Protein AF-A0A7V4GDE3-F1 (afdb_monomer_lite)

Structure (mmCIF, N/CA/C/O backbone):
data_AF-A0A7V4GDE3-F1
#
_entry.id   AF-A0A7V4GDE3-F1
#
loop_
_atom_site.group_PDB
_atom_site.id
_atom_site.type_symbol
_atom_site.label_atom_id
_atom_site.label_alt_id
_atom_site.label_comp_id
_atom_site.label_asym_id
_atom_site.label_entity_id
_atom_site.label_seq_id
_atom_site.pdbx_PDB_ins_code
_atom_site.Cartn_x
_atom_site.Cartn_y
_atom_site.Cartn_z
_atom_site.occupancy
_atom_site.B_iso_or_equiv
_atom_site.auth_seq_id
_atom_site.auth_comp_id
_atom_site.auth_asym_id
_atom_site.auth_atom_id
_atom_site.pdbx_PDB_model_num
ATOM 1 N N . MET A 1 1 ? 20.826 30.887 -97.993 1.00 36.06 1 MET A N 1
ATOM 2 C CA . MET A 1 1 ? 21.895 31.555 -97.208 1.00 36.06 1 MET A CA 1
ATOM 3 C C . MET A 1 1 ? 21.894 30.999 -95.787 1.00 36.06 1 MET A C 1
ATOM 5 O O . MET A 1 1 ? 20.917 30.363 -95.418 1.00 36.06 1 MET A O 1
ATOM 9 N N . SER A 1 2 ? 22.981 31.174 -95.030 1.00 41.69 2 SER A N 1
ATOM 10 C CA . SER A 1 2 ? 23.163 30.579 -93.694 1.00 41.69 2 SER A CA 1
ATOM 11 C C . SER A 1 2 ? 22.861 31.570 -92.568 1.00 41.69 2 SER A C 1
ATOM 13 O O . SER A 1 2 ? 23.304 32.713 -92.642 1.00 41.69 2 SER A O 1
ATOM 15 N N . ALA A 1 3 ? 22.190 31.108 -91.509 1.00 34.19 3 ALA A N 1
ATOM 16 C CA . ALA A 1 3 ? 22.241 31.687 -90.165 1.00 34.19 3 ALA A CA 1
ATOM 17 C C . ALA A 1 3 ? 21.838 30.627 -89.116 1.00 34.19 3 ALA A C 1
ATOM 19 O O . ALA A 1 3 ? 21.030 29.744 -89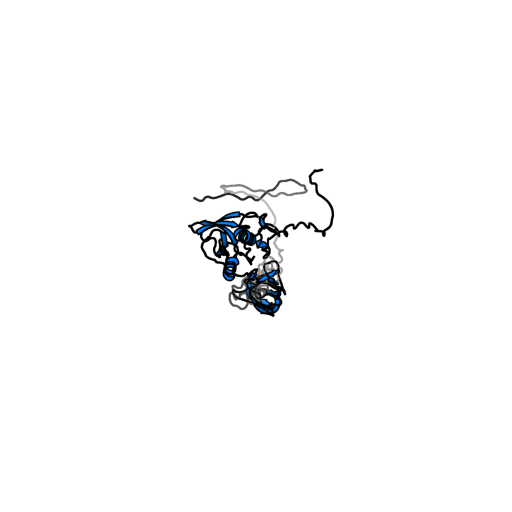.394 1.00 34.19 3 ALA A O 1
ATOM 20 N N . ARG A 1 4 ? 22.395 30.715 -87.901 1.00 41.41 4 ARG A N 1
ATOM 21 C CA . ARG A 1 4 ? 22.044 29.893 -86.723 1.00 41.41 4 ARG A CA 1
ATOM 22 C C . ARG A 1 4 ? 21.693 30.826 -85.558 1.00 41.41 4 ARG A C 1
ATOM 24 O O . ARG A 1 4 ? 22.470 31.753 -85.344 1.00 41.41 4 ARG A O 1
ATOM 31 N N . ARG A 1 5 ? 20.696 30.487 -84.721 1.00 39.03 5 ARG A N 1
ATOM 32 C CA . ARG A 1 5 ? 20.848 30.221 -83.261 1.00 39.03 5 ARG A CA 1
ATOM 33 C C . ARG A 1 5 ? 19.512 30.157 -82.492 1.00 39.03 5 ARG A C 1
ATOM 35 O O . ARG A 1 5 ? 18.511 30.728 -82.892 1.00 39.03 5 ARG A O 1
ATOM 42 N N . PHE A 1 6 ? 19.585 29.418 -81.387 1.00 38.50 6 PHE A N 1
ATOM 43 C CA . PHE A 1 6 ? 18.594 29.088 -80.358 1.00 38.50 6 PHE A CA 1
ATOM 44 C C . PHE A 1 6 ? 17.743 30.234 -79.779 1.00 38.50 6 PHE A C 1
ATOM 46 O O . PHE A 1 6 ? 18.284 31.284 -79.446 1.00 38.50 6 PHE A O 1
ATOM 53 N N . ALA A 1 7 ? 16.492 29.901 -79.434 1.00 33.16 7 ALA A N 1
ATOM 54 C CA . ALA A 1 7 ? 15.935 30.039 -78.076 1.00 33.16 7 ALA A CA 1
ATOM 55 C C . ALA A 1 7 ? 14.787 29.015 -77.868 1.00 33.16 7 ALA A C 1
ATOM 57 O O . ALA A 1 7 ? 14.261 28.482 -78.842 1.00 33.16 7 ALA A O 1
ATOM 58 N N . ILE A 1 8 ? 14.427 28.714 -76.613 1.00 38.75 8 ILE A N 1
ATOM 59 C CA . ILE A 1 8 ? 13.366 27.764 -76.194 1.00 38.75 8 ILE A CA 1
ATOM 60 C C . ILE A 1 8 ? 12.252 28.615 -75.543 1.00 38.75 8 ILE A C 1
ATOM 62 O O . ILE A 1 8 ? 12.579 29.548 -74.816 1.00 38.75 8 ILE A O 1
ATOM 66 N N . SER A 1 9 ? 10.953 28.439 -75.812 1.00 37.66 9 SER A N 1
ATOM 67 C CA . SER A 1 9 ? 10.068 27.481 -75.120 1.00 37.66 9 SER A CA 1
ATOM 68 C C . SER A 1 9 ? 8.602 27.701 -75.535 1.00 37.66 9 SER A C 1
ATOM 70 O O . SER A 1 9 ? 8.248 28.855 -75.773 1.00 37.66 9 SER A O 1
ATOM 72 N N . LEU A 1 10 ? 7.754 26.655 -75.535 1.00 39.94 10 LEU A N 1
ATOM 73 C CA . LEU A 1 10 ? 6.510 26.557 -74.726 1.00 39.94 10 LEU A CA 1
ATOM 74 C C . LEU A 1 10 ? 5.556 25.428 -75.187 1.00 39.94 10 LEU A C 1
ATOM 76 O O . LEU A 1 10 ? 5.527 25.079 -76.362 1.00 39.94 10 LEU A O 1
ATOM 80 N N . LEU A 1 11 ? 4.710 24.978 -74.242 1.00 41.16 11 LEU A N 1
ATOM 81 C CA . LEU A 1 11 ? 3.556 24.057 -74.366 1.00 41.16 11 LEU A CA 1
ATOM 82 C C . LEU A 1 11 ? 3.855 22.548 -74.592 1.00 41.16 11 LEU A C 1
ATOM 84 O O . LEU A 1 11 ? 4.770 22.210 -75.338 1.00 41.16 11 LEU A O 1
ATOM 88 N N . PRO A 1 12 ? 2.998 21.628 -74.084 1.00 54.53 12 PRO A N 1
ATOM 89 C CA . PRO A 1 12 ? 2.195 21.726 -72.853 1.00 54.53 12 PRO A CA 1
ATOM 90 C C . PRO A 1 12 ? 2.135 20.428 -72.001 1.00 54.53 12 PRO A C 1
ATOM 92 O O . PRO A 1 12 ? 2.531 19.355 -72.436 1.00 54.53 12 PRO A O 1
ATOM 95 N N . ALA A 1 13 ? 1.500 20.557 -70.828 1.00 42.03 13 ALA A N 1
ATOM 96 C CA . ALA A 1 13 ? 0.835 19.510 -70.034 1.00 42.03 13 ALA A CA 1
ATOM 97 C C . ALA A 1 13 ? 1.662 18.345 -69.439 1.00 42.03 13 ALA A C 1
ATOM 99 O O . ALA A 1 13 ? 2.041 17.400 -70.123 1.00 42.03 13 ALA A O 1
ATOM 100 N N . LEU A 1 14 ? 1.715 18.306 -68.100 1.00 40.12 14 LEU A N 1
ATOM 101 C CA . LEU A 1 14 ? 1.486 17.064 -67.351 1.00 40.12 14 LEU A CA 1
ATOM 102 C C . LEU A 1 14 ? 0.789 17.357 -66.007 1.00 40.12 14 LEU A C 1
ATOM 104 O O . LEU A 1 14 ? 0.554 18.517 -65.667 1.00 40.12 14 LEU A O 1
ATOM 108 N N . ALA A 1 15 ? 0.394 16.290 -65.309 1.00 41.50 15 ALA A N 1
ATOM 109 C CA . ALA A 1 15 ? -0.447 16.282 -64.117 1.00 41.50 15 ALA A CA 1
ATOM 110 C C . ALA A 1 15 ? 0.050 17.176 -62.967 1.00 41.50 15 ALA A C 1
ATOM 112 O O . ALA A 1 15 ? 1.243 17.429 -62.809 1.00 41.50 15 ALA A O 1
ATOM 113 N N . GLY A 1 16 ? -0.897 17.618 -62.136 1.00 47.09 16 GLY A N 1
ATOM 114 C CA . GLY A 1 16 ? -0.598 18.407 -60.948 1.00 47.09 16 GLY A CA 1
ATOM 115 C C . GLY A 1 16 ? 0.142 17.603 -59.880 1.00 47.09 16 GLY A C 1
ATOM 116 O O . GLY A 1 16 ? -0.113 16.416 -59.685 1.00 47.09 16 GLY A O 1
ATOM 117 N N . LEU A 1 17 ? 1.003 18.296 -59.143 1.00 41.72 17 LEU A N 1
ATOM 118 C CA . LEU A 1 17 ? 1.570 17.828 -57.889 1.00 41.72 17 LEU A CA 1
ATOM 119 C C . LEU A 1 17 ? 1.233 18.883 -56.834 1.00 41.72 17 LEU A C 1
ATOM 121 O O . LEU A 1 17 ? 1.642 20.038 -56.970 1.00 41.72 17 LEU A O 1
ATOM 125 N N . LEU A 1 18 ? 0.487 18.509 -55.791 1.00 43.62 18 LEU A N 1
ATOM 126 C CA . LEU A 1 18 ? 0.498 19.317 -54.577 1.00 43.62 18 LEU A CA 1
ATOM 127 C C . LEU A 1 18 ? 1.920 19.233 -54.029 1.00 43.62 18 LEU A C 1
ATOM 129 O O . LEU A 1 18 ? 2.358 18.159 -53.623 1.00 43.62 18 LEU A O 1
ATOM 133 N N . ALA A 1 19 ? 2.609 20.369 -53.960 1.00 43.31 19 ALA A N 1
ATOM 134 C CA . ALA A 1 19 ? 3.714 20.532 -53.031 1.00 43.31 19 ALA A CA 1
ATOM 135 C C . ALA A 1 19 ? 3.133 20.611 -51.610 1.00 43.31 19 ALA A C 1
ATOM 137 O O . ALA A 1 19 ? 3.118 21.667 -50.981 1.00 43.31 19 ALA A O 1
ATOM 138 N N . ALA A 1 20 ? 2.606 19.484 -51.123 1.00 42.06 20 ALA A N 1
ATOM 139 C CA . ALA A 1 20 ? 2.536 19.253 -49.696 1.00 42.06 20 ALA A CA 1
ATOM 140 C C . ALA A 1 20 ? 3.981 19.320 -49.200 1.00 42.06 20 ALA A C 1
ATOM 142 O O . ALA A 1 20 ? 4.835 18.562 -49.662 1.00 42.06 20 ALA A O 1
ATOM 143 N N . LEU A 1 21 ? 4.277 20.283 -48.330 1.00 43.00 21 LEU A N 1
ATOM 144 C CA . LEU A 1 21 ? 5.546 20.267 -47.629 1.00 43.00 21 LEU A CA 1
ATOM 145 C C . LEU A 1 21 ? 5.487 19.060 -46.695 1.00 43.00 21 LEU A C 1
ATOM 147 O O . LEU A 1 21 ? 4.706 19.081 -45.742 1.00 43.00 21 LEU A O 1
ATOM 151 N N . ASP A 1 22 ? 6.316 18.047 -46.951 1.00 41.16 22 ASP A N 1
ATOM 152 C CA . ASP A 1 22 ? 6.670 17.046 -45.945 1.00 41.16 22 ASP A CA 1
ATOM 153 C C . ASP A 1 22 ? 7.461 17.752 -44.836 1.00 41.16 22 ASP A C 1
ATOM 155 O O . ASP A 1 22 ? 8.690 17.703 -44.754 1.00 41.16 22 ASP A O 1
ATOM 159 N N . ALA A 1 23 ? 6.731 18.457 -43.971 1.00 43.91 23 ALA A N 1
ATOM 160 C CA . ALA A 1 23 ? 7.195 18.731 -42.630 1.00 43.91 23 ALA A CA 1
ATOM 161 C C . ALA A 1 23 ? 7.432 17.357 -41.979 1.00 43.91 23 ALA A C 1
ATOM 163 O O . ALA A 1 23 ? 6.487 16.563 -41.913 1.00 43.91 23 ALA A O 1
ATOM 164 N N . PRO A 1 24 ? 8.663 17.032 -41.541 1.00 39.28 24 PRO A N 1
ATOM 165 C CA . PRO A 1 24 ? 8.938 15.729 -40.952 1.00 39.28 24 PRO A CA 1
ATOM 166 C C . PRO A 1 24 ? 7.988 15.511 -39.767 1.00 39.28 24 PRO A C 1
ATOM 168 O O . PRO A 1 24 ? 7.771 16.454 -38.999 1.00 39.28 24 PRO A O 1
ATOM 171 N N . PRO A 1 25 ? 7.399 14.307 -39.616 1.00 41.59 25 PRO A N 1
ATOM 172 C CA . PRO A 1 25 ? 6.327 14.068 -38.658 1.00 41.59 25 PRO A CA 1
ATOM 173 C C . PRO A 1 25 ? 6.790 14.480 -37.266 1.00 41.59 25 PRO A C 1
ATOM 175 O O . PRO A 1 25 ? 7.801 13.966 -36.770 1.00 41.59 25 PRO A O 1
ATOM 178 N N . ALA A 1 26 ? 6.071 15.449 -36.689 1.00 42.91 26 ALA A N 1
ATOM 179 C CA . ALA A 1 26 ? 6.500 16.180 -35.506 1.00 42.91 26 ALA A CA 1
ATOM 180 C C . ALA A 1 26 ? 6.985 15.210 -34.424 1.00 42.91 26 ALA A C 1
ATOM 182 O O . ALA A 1 26 ? 6.267 14.289 -34.025 1.00 42.91 26 ALA A O 1
ATOM 183 N N . ARG A 1 27 ? 8.231 15.387 -33.966 1.00 54.38 27 ARG A N 1
ATOM 184 C CA . ARG A 1 27 ? 8.688 14.703 -32.755 1.00 54.38 27 ARG A CA 1
ATOM 185 C C . ARG A 1 27 ? 7.762 15.137 -31.622 1.00 54.38 27 ARG A C 1
ATOM 187 O O . ARG A 1 27 ? 7.517 16.331 -31.464 1.00 54.38 27 ARG A O 1
ATOM 194 N N . ALA A 1 28 ? 7.244 14.174 -30.864 1.00 53.62 28 ALA A N 1
ATOM 195 C CA . ALA A 1 28 ? 6.598 14.483 -29.602 1.00 53.62 28 ALA A CA 1
ATOM 196 C C . ALA A 1 28 ? 7.682 15.062 -28.687 1.00 53.62 28 ALA A C 1
ATOM 198 O O . ALA A 1 28 ? 8.639 14.367 -28.357 1.00 53.62 28 ALA A O 1
ATOM 199 N N . VAL A 1 29 ? 7.575 16.355 -28.387 1.00 58.53 29 VAL A N 1
ATOM 200 C CA . VAL A 1 29 ? 8.479 17.041 -27.466 1.00 58.53 29 VAL A CA 1
ATOM 201 C C . VAL A 1 29 ? 7.864 16.934 -26.081 1.00 58.53 29 VAL A C 1
ATOM 203 O O . VAL A 1 29 ? 6.756 17.426 -25.865 1.00 58.53 29 VAL A O 1
ATOM 206 N N . TYR A 1 30 ? 8.570 16.283 -25.162 1.00 69.44 30 TYR A N 1
ATOM 207 C CA . TYR A 1 30 ? 8.143 16.147 -23.772 1.00 69.44 30 TYR A CA 1
ATOM 208 C C . TYR A 1 30 ? 8.987 17.083 -22.905 1.00 69.44 30 TYR A C 1
ATOM 210 O O . TYR A 1 30 ? 10.203 16.923 -22.842 1.00 69.44 30 TYR A O 1
ATOM 218 N N . GLU A 1 31 ? 8.361 18.065 -22.257 1.00 72.44 31 GLU A N 1
ATOM 219 C CA . GLU A 1 31 ? 9.034 18.957 -21.305 1.00 72.44 31 GLU A CA 1
ATOM 220 C C . GLU A 1 31 ? 8.889 18.409 -19.883 1.00 72.44 31 GLU A C 1
ATOM 222 O O . GLU A 1 31 ? 7.781 18.076 -19.456 1.00 72.44 31 GLU A O 1
ATOM 227 N N . CYS A 1 32 ? 9.996 18.318 -19.147 1.00 77.12 32 CYS A N 1
ATOM 228 C CA . CYS A 1 32 ? 10.000 17.816 -17.782 1.00 77.12 32 CYS A CA 1
ATOM 229 C C . CYS A 1 32 ? 11.115 18.462 -16.950 1.00 77.12 32 CYS A C 1
ATOM 231 O O . CYS A 1 32 ? 12.292 18.362 -17.282 1.00 77.12 32 CYS A O 1
ATOM 233 N N . GLY A 1 33 ? 10.754 19.195 -15.891 1.00 73.69 33 GLY A N 1
ATOM 234 C CA . GLY A 1 33 ? 11.727 19.959 -15.092 1.00 73.69 33 GLY A CA 1
ATOM 235 C C . GLY A 1 33 ? 12.478 21.056 -15.867 1.00 73.69 33 GLY A C 1
ATOM 236 O O . GLY A 1 33 ? 13.552 21.473 -15.437 1.00 73.69 33 GLY A O 1
ATOM 237 N N . GLY A 1 34 ? 11.942 21.498 -17.012 1.00 74.88 34 GLY A N 1
ATOM 238 C CA . GLY A 1 34 ? 12.612 22.394 -17.966 1.00 74.88 34 GLY A CA 1
ATOM 239 C C . GLY A 1 34 ? 13.598 21.698 -18.920 1.00 74.88 34 GLY A C 1
ATOM 240 O O . GLY A 1 34 ? 14.244 22.367 -19.724 1.00 74.88 34 GLY A O 1
ATOM 241 N N . GLU A 1 35 ? 13.725 20.371 -18.850 1.00 76.69 35 GLU A N 1
ATOM 242 C CA . GLU A 1 35 ? 14.491 19.546 -19.788 1.00 76.69 35 GLU A CA 1
ATOM 243 C C . GLU A 1 35 ? 13.549 19.009 -20.883 1.00 76.69 35 GLU A C 1
ATOM 245 O O . GLU A 1 35 ? 12.432 18.575 -20.595 1.00 76.69 35 GLU A O 1
ATOM 250 N N . TYR A 1 36 ? 13.967 19.080 -22.150 1.00 77.62 36 TYR A N 1
ATOM 251 C CA . TYR A 1 36 ? 13.136 18.723 -23.306 1.00 77.62 36 TYR A CA 1
ATOM 252 C C . TYR A 1 36 ? 13.604 17.413 -23.941 1.00 77.62 36 TYR A C 1
ATOM 254 O O . TYR A 1 36 ? 14.659 17.380 -24.584 1.00 77.62 36 TYR A O 1
ATOM 262 N N . ASP A 1 37 ? 12.788 16.359 -23.870 1.00 75.00 37 ASP A N 1
ATOM 263 C CA . ASP A 1 37 ? 13.023 15.192 -24.713 1.00 75.00 37 ASP A CA 1
ATOM 264 C C . ASP A 1 37 ? 12.733 15.531 -26.177 1.00 75.00 37 ASP A C 1
ATOM 266 O O . ASP A 1 37 ? 11.635 15.944 -26.559 1.00 75.00 37 ASP A O 1
ATOM 270 N N . THR A 1 38 ? 13.764 15.365 -26.998 1.00 75.94 38 THR A N 1
ATOM 271 C CA . THR A 1 38 ? 13.745 15.582 -28.447 1.00 75.94 38 THR A CA 1
ATOM 272 C C . THR A 1 38 ? 14.380 14.405 -29.195 1.00 75.94 38 THR A C 1
ATOM 274 O O . THR A 1 38 ? 14.646 14.510 -30.397 1.00 75.94 38 THR A O 1
ATOM 277 N N . CYS A 1 39 ? 14.627 13.288 -28.504 1.00 76.31 39 CYS A N 1
ATOM 278 C CA . CYS A 1 39 ? 15.372 12.132 -28.990 1.00 76.31 39 CYS A CA 1
ATOM 279 C C . CYS A 1 39 ? 14.424 11.080 -29.605 1.00 76.31 39 CYS A C 1
ATOM 281 O O . CYS A 1 39 ? 13.366 10.770 -29.064 1.00 76.31 39 CYS A O 1
ATOM 283 N N . ASP A 1 40 ? 14.772 10.520 -30.773 1.00 71.81 40 ASP A N 1
ATOM 284 C CA . ASP A 1 40 ? 13.817 9.737 -31.591 1.00 71.81 40 ASP A CA 1
ATOM 285 C C . ASP A 1 40 ? 13.305 8.441 -30.928 1.00 71.81 40 ASP A C 1
ATOM 287 O O . ASP A 1 40 ? 12.259 7.918 -31.318 1.00 71.81 40 ASP A O 1
ATOM 291 N N . CYS A 1 41 ? 14.018 7.931 -29.924 1.00 69.88 41 CYS A N 1
ATOM 292 C CA . CYS A 1 41 ? 13.682 6.721 -29.174 1.00 69.88 41 CYS A CA 1
ATOM 293 C C . CYS A 1 41 ? 12.476 6.864 -28.231 1.00 69.88 41 CYS A C 1
ATOM 295 O O . CYS A 1 41 ? 11.860 5.850 -27.904 1.00 69.88 41 CYS A O 1
ATOM 297 N N . GLY A 1 42 ? 12.090 8.082 -27.830 1.00 57.78 42 GLY A N 1
ATOM 298 C CA . GLY A 1 42 ? 10.961 8.313 -26.917 1.00 57.78 42 GLY A CA 1
ATOM 299 C C . GLY A 1 42 ? 9.581 7.993 -27.511 1.00 57.78 42 GLY A C 1
ATOM 300 O O . GLY A 1 42 ? 8.583 7.948 -26.802 1.00 57.78 42 GLY A O 1
ATOM 301 N N . ARG A 1 43 ? 9.507 7.724 -28.821 1.00 56.19 43 ARG A N 1
ATOM 302 C CA . ARG A 1 43 ? 8.258 7.574 -29.592 1.00 56.19 43 ARG A CA 1
ATOM 303 C C . ARG A 1 43 ? 7.396 6.344 -29.263 1.00 56.19 43 ARG A C 1
ATOM 305 O O . ARG A 1 43 ? 6.279 6.274 -29.770 1.00 56.19 43 ARG A O 1
ATOM 312 N N . ALA A 1 44 ? 7.895 5.374 -28.492 1.00 49.59 44 ALA A N 1
ATOM 313 C CA . ALA A 1 44 ? 7.219 4.086 -28.267 1.00 49.59 44 ALA A CA 1
ATOM 314 C C . ALA A 1 44 ? 6.863 3.780 -26.799 1.00 49.59 44 ALA A C 1
ATOM 316 O O . ALA A 1 44 ? 5.891 3.072 -26.556 1.00 49.59 44 ALA A O 1
ATOM 317 N N . ASN A 1 45 ? 7.615 4.319 -25.834 1.00 55.28 45 ASN A N 1
ATOM 318 C CA . ASN A 1 45 ? 7.386 4.133 -24.400 1.00 55.28 45 ASN A CA 1
ATOM 319 C C . ASN A 1 45 ? 7.320 5.514 -23.749 1.00 55.28 45 ASN A C 1
ATOM 321 O O . ASN A 1 45 ? 8.296 6.250 -23.816 1.00 55.28 45 ASN A O 1
ATOM 325 N N . PHE A 1 46 ? 6.207 5.873 -23.112 1.00 66.19 46 PHE A N 1
ATOM 326 C CA . PHE A 1 46 ? 6.103 7.143 -22.392 1.00 66.19 46 PHE A CA 1
ATOM 327 C C . PHE A 1 46 ? 6.489 6.946 -20.924 1.00 66.19 46 PHE A C 1
ATOM 329 O O . PHE A 1 46 ? 5.786 6.245 -20.195 1.00 66.19 46 PHE A O 1
ATOM 336 N N . CYS A 1 47 ? 7.583 7.573 -20.486 1.00 71.44 47 CYS A N 1
ATOM 337 C CA . CYS A 1 47 ? 7.863 7.720 -19.062 1.00 71.44 47 CYS A CA 1
ATOM 338 C C . CYS A 1 47 ? 7.204 9.000 -18.537 1.00 71.44 47 CYS A C 1
ATOM 340 O O . CYS A 1 47 ? 7.303 10.061 -19.153 1.00 71.44 47 CYS A O 1
ATOM 342 N N . ILE A 1 48 ? 6.484 8.889 -17.423 1.00 67.19 48 ILE A N 1
ATOM 343 C CA . ILE A 1 48 ? 5.555 9.921 -16.968 1.00 67.19 48 ILE A CA 1
ATOM 344 C C . ILE A 1 48 ? 6.293 11.037 -16.236 1.00 67.19 48 ILE A C 1
ATOM 346 O O . ILE A 1 48 ? 6.889 10.842 -15.176 1.00 67.19 48 ILE A O 1
ATOM 350 N N . CYS A 1 49 ? 6.185 12.234 -16.802 1.00 68.06 49 CYS A N 1
ATOM 351 C CA . CYS A 1 49 ? 6.526 13.469 -16.121 1.00 68.06 49 CYS A CA 1
ATOM 352 C C . CYS A 1 49 ? 5.412 13.884 -15.145 1.00 68.06 49 CYS A C 1
ATOM 354 O O . CYS A 1 49 ? 4.231 13.771 -15.469 1.00 68.06 49 CYS A O 1
ATOM 356 N N . ASP A 1 50 ? 5.780 14.452 -13.994 1.00 63.12 50 ASP A N 1
ATOM 357 C CA . ASP A 1 50 ? 4.848 15.098 -13.051 1.00 63.12 50 ASP A CA 1
ATOM 358 C C . ASP A 1 50 ? 4.340 16.480 -13.520 1.00 63.12 50 ASP A C 1
ATOM 360 O O . ASP A 1 50 ? 3.543 17.120 -12.833 1.00 63.12 50 ASP A O 1
ATOM 364 N N . GLY A 1 51 ? 4.827 16.966 -14.668 1.00 58.53 51 GLY A N 1
ATOM 365 C CA . GLY A 1 51 ? 4.445 18.240 -15.282 1.00 58.53 51 GLY A CA 1
ATOM 366 C C . GLY A 1 51 ? 4.825 19.494 -14.487 1.00 58.53 51 GLY A C 1
ATOM 367 O O . GLY A 1 51 ? 4.465 20.592 -14.903 1.00 58.53 51 GLY A O 1
ATOM 368 N N . THR A 1 52 ? 5.524 19.361 -13.356 1.00 57.69 52 THR A N 1
ATOM 369 C CA . THR A 1 52 ? 5.819 20.478 -12.444 1.00 57.69 52 THR A CA 1
ATOM 370 C C . THR A 1 52 ? 7.309 20.674 -12.213 1.00 57.69 52 THR A C 1
ATOM 372 O O . THR A 1 52 ? 7.765 21.815 -12.222 1.00 57.69 52 THR A O 1
ATOM 375 N N . CYS A 1 53 ? 8.077 19.595 -12.041 1.00 66.00 53 CYS A N 1
ATOM 376 C CA . CYS A 1 53 ? 9.493 19.675 -11.675 1.00 66.00 53 CYS A CA 1
ATOM 377 C C . CYS A 1 53 ? 10.385 18.546 -12.224 1.00 66.00 53 CYS A C 1
ATOM 379 O O . CYS A 1 53 ? 11.605 18.721 -12.223 1.00 66.00 53 CYS A O 1
ATOM 381 N N . GLY A 1 54 ? 9.796 17.445 -12.703 1.00 68.06 54 GLY A N 1
ATOM 382 C CA . GLY A 1 54 ? 10.460 16.326 -13.374 1.00 68.06 54 GLY A CA 1
ATOM 383 C C . GLY A 1 54 ? 11.164 15.326 -12.457 1.00 68.06 54 GLY A C 1
ATOM 384 O O . GLY A 1 54 ? 12.170 15.628 -11.830 1.00 68.06 54 GLY A O 1
ATOM 385 N N . ASN A 1 55 ? 10.640 14.105 -12.373 1.00 82.69 55 ASN A N 1
ATOM 386 C CA . ASN A 1 55 ? 11.140 13.086 -11.449 1.00 82.69 55 ASN A CA 1
ATOM 387 C C . ASN A 1 55 ? 12.436 12.390 -11.933 1.00 82.69 55 ASN A C 1
ATOM 389 O O . ASN A 1 55 ? 12.793 12.385 -13.113 1.00 82.69 55 ASN A O 1
ATOM 393 N N . CYS A 1 56 ? 13.160 11.759 -11.001 1.00 88.56 56 CYS A N 1
ATOM 394 C CA . CYS A 1 56 ? 14.435 11.090 -11.290 1.00 88.56 56 CYS A CA 1
ATOM 395 C C . CYS A 1 56 ? 14.311 9.918 -12.281 1.00 88.56 56 CYS A C 1
ATOM 397 O O . CYS A 1 56 ? 15.204 9.708 -13.103 1.00 88.56 56 CYS A O 1
ATOM 399 N N . VAL A 1 57 ? 13.178 9.213 -12.234 1.00 89.06 57 VAL A N 1
ATOM 400 C CA . VAL A 1 57 ? 12.781 8.116 -13.129 1.00 89.06 57 VAL A CA 1
ATOM 401 C C . VAL A 1 57 ? 12.718 8.614 -14.582 1.00 89.06 57 VAL A C 1
ATOM 403 O O . VAL A 1 57 ? 13.326 8.006 -15.464 1.00 89.06 57 VAL A O 1
ATOM 406 N N . TRP A 1 58 ? 12.090 9.771 -14.823 1.00 88.00 58 TRP A N 1
ATOM 407 C CA . TRP A 1 58 ? 12.050 10.433 -16.129 1.00 88.00 58 TRP A CA 1
ATOM 408 C C . TRP A 1 58 ? 13.441 10.867 -16.598 1.00 88.00 58 TRP A C 1
ATOM 410 O O . TRP A 1 58 ? 13.812 10.560 -17.727 1.00 88.00 58 TRP A O 1
ATOM 420 N N . HIS A 1 59 ? 14.248 11.511 -15.745 1.00 89.31 59 HIS A N 1
ATOM 421 C CA . HIS A 1 59 ? 15.586 11.964 -16.151 1.00 89.31 59 HIS A CA 1
ATOM 422 C C . HIS A 1 59 ? 16.516 10.801 -16.524 1.00 89.31 59 HIS A C 1
ATOM 424 O O . HIS A 1 59 ? 17.241 10.876 -17.519 1.00 89.31 59 HIS A O 1
ATOM 430 N N . ALA A 1 60 ? 16.487 9.704 -15.761 1.00 91.88 60 ALA A N 1
ATOM 431 C CA . ALA A 1 60 ? 17.256 8.504 -16.081 1.00 91.88 60 ALA A CA 1
ATOM 432 C C . ALA A 1 60 ? 16.769 7.858 -17.395 1.00 91.88 60 ALA A C 1
ATOM 434 O O . ALA A 1 60 ? 17.586 7.479 -18.235 1.00 91.88 60 ALA A O 1
ATOM 435 N N . TRP A 1 61 ? 15.453 7.806 -17.621 1.00 89.69 61 TRP A N 1
ATOM 436 C CA . TRP A 1 61 ? 14.850 7.300 -18.859 1.00 89.69 61 TRP A CA 1
ATOM 437 C C . TRP A 1 61 ? 15.202 8.163 -20.089 1.00 89.69 61 TRP A C 1
ATOM 439 O O . TRP A 1 61 ? 15.630 7.632 -21.118 1.00 89.69 61 TRP A O 1
ATOM 449 N N . HIS A 1 62 ? 15.103 9.491 -19.972 1.00 87.56 62 HIS A N 1
ATOM 450 C CA . HIS A 1 62 ? 15.488 10.459 -21.007 1.00 87.56 62 HIS A CA 1
ATOM 451 C C . HIS A 1 62 ? 16.988 10.354 -21.312 1.00 87.56 62 HIS A C 1
ATOM 453 O O . HIS A 1 62 ? 17.387 10.286 -22.476 1.00 87.56 62 HIS A O 1
ATOM 459 N N . SER A 1 63 ? 17.818 10.225 -20.273 1.00 89.50 63 SER A N 1
ATOM 460 C CA . SER A 1 63 ? 19.260 10.020 -20.420 1.00 89.50 63 SER A CA 1
ATOM 461 C C . SER A 1 63 ? 19.593 8.722 -21.161 1.00 89.50 63 SER A C 1
ATOM 463 O O . SER A 1 63 ? 20.430 8.762 -22.063 1.00 89.50 63 SER A O 1
ATOM 465 N N . ALA A 1 64 ? 18.921 7.600 -20.865 1.00 89.25 64 ALA A N 1
ATOM 466 C CA . ALA A 1 64 ? 19.060 6.369 -21.653 1.00 89.25 64 ALA A CA 1
ATOM 467 C C . ALA A 1 64 ? 18.667 6.590 -23.120 1.00 89.25 64 ALA A C 1
ATOM 469 O O . ALA A 1 64 ? 19.425 6.224 -24.018 1.00 89.25 64 ALA A O 1
ATOM 470 N N . CYS A 1 65 ? 17.534 7.247 -23.388 1.00 85.00 65 CYS A N 1
ATOM 471 C CA . CYS A 1 65 ? 17.123 7.536 -24.759 1.00 85.00 65 CYS A CA 1
ATOM 472 C C . CYS A 1 65 ? 18.185 8.373 -25.495 1.00 85.00 65 CYS A C 1
ATOM 474 O O . CYS A 1 65 ? 18.750 7.914 -26.490 1.00 85.00 65 CYS A O 1
ATOM 476 N N . CYS A 1 66 ? 18.543 9.551 -24.988 1.00 83.75 66 CYS A N 1
ATOM 477 C CA . CYS A 1 66 ? 19.449 10.451 -25.698 1.00 83.75 66 CYS A CA 1
ATOM 478 C C . CYS A 1 66 ? 20.913 9.978 -25.762 1.00 83.75 66 CYS A C 1
ATOM 480 O O . CYS A 1 66 ? 21.603 10.326 -26.718 1.00 83.75 66 CYS A O 1
ATOM 482 N N . ASN A 1 67 ? 21.398 9.177 -24.801 1.00 85.06 67 ASN A N 1
ATOM 483 C CA . ASN A 1 67 ? 22.799 8.727 -24.775 1.00 85.06 67 ASN A CA 1
ATOM 484 C C . ASN A 1 67 ? 23.008 7.287 -25.275 1.00 85.06 67 ASN A C 1
ATOM 486 O O . ASN A 1 67 ? 24.089 6.975 -25.773 1.00 85.06 67 ASN A O 1
ATOM 490 N N . TRP A 1 68 ? 22.021 6.393 -25.142 1.00 86.69 68 TRP A N 1
ATOM 491 C CA . TRP A 1 68 ? 22.106 5.008 -25.641 1.00 86.69 68 TRP A CA 1
ATOM 492 C C . TRP A 1 68 ? 21.378 4.825 -26.980 1.00 86.69 68 TRP A C 1
ATOM 494 O O . TRP A 1 68 ? 21.516 3.780 -27.612 1.00 86.69 68 TRP A O 1
ATOM 504 N N . GLY A 1 69 ? 20.570 5.803 -27.402 1.00 79.25 69 GLY A N 1
ATOM 505 C CA . GLY A 1 69 ? 19.652 5.668 -28.535 1.00 79.25 69 GLY A CA 1
ATOM 506 C C . GLY A 1 69 ? 18.441 4.773 -28.240 1.00 79.25 69 GLY A C 1
ATOM 507 O O . GLY A 1 69 ? 17.726 4.398 -29.169 1.00 79.25 69 GLY A O 1
ATOM 508 N N . ARG A 1 70 ? 18.204 4.407 -26.970 1.00 77.94 70 ARG A N 1
ATOM 509 C CA . ARG A 1 70 ? 17.145 3.481 -26.537 1.00 77.94 70 ARG A CA 1
ATOM 510 C C . ARG A 1 70 ? 16.451 3.994 -25.277 1.00 77.94 70 ARG A C 1
ATOM 512 O O . ARG A 1 70 ? 17.052 4.045 -24.210 1.00 77.94 70 ARG A O 1
ATOM 519 N N . ALA A 1 71 ? 15.165 4.304 -25.402 1.00 77.81 71 ALA A N 1
ATOM 520 C CA . ALA A 1 71 ? 14.271 4.477 -24.265 1.00 77.81 71 ALA A CA 1
ATOM 521 C C . ALA A 1 71 ? 14.085 3.133 -23.545 1.00 77.81 71 ALA A C 1
ATOM 523 O O . ALA A 1 71 ? 13.927 2.104 -24.203 1.00 77.81 71 ALA A O 1
ATOM 524 N N . LEU A 1 72 ? 14.079 3.133 -22.211 1.00 81.50 72 LEU A N 1
ATOM 525 C CA . LEU A 1 72 ? 13.815 1.920 -21.430 1.00 81.50 72 LEU A CA 1
ATOM 526 C C . LEU A 1 72 ? 12.343 1.499 -21.587 1.00 81.50 72 LEU A C 1
ATOM 528 O O . LEU A 1 72 ? 11.464 2.351 -21.746 1.00 81.50 72 LEU A O 1
ATOM 532 N N . GLU A 1 73 ? 12.053 0.196 -21.513 1.00 76.50 73 GLU A N 1
ATOM 533 C CA . GLU A 1 73 ? 10.675 -0.334 -21.561 1.00 76.50 73 GLU A CA 1
ATOM 534 C C . GLU A 1 73 ? 9.926 -0.243 -20.216 1.00 76.50 73 GLU A C 1
ATOM 536 O O . GLU A 1 73 ? 8.917 -0.920 -19.997 1.00 76.50 73 GLU A O 1
ATOM 541 N N . TRP A 1 74 ? 10.426 0.570 -19.286 1.00 77.25 74 TRP A N 1
ATOM 542 C CA . TRP A 1 74 ? 9.847 0.764 -17.964 1.00 77.25 74 TRP A CA 1
ATOM 543 C C . TRP A 1 74 ? 9.998 2.206 -17.479 1.00 77.25 74 TRP A C 1
ATOM 545 O O . TRP A 1 74 ? 10.903 2.942 -17.870 1.00 77.25 74 TRP A O 1
ATOM 555 N N . CYS A 1 75 ? 9.061 2.587 -16.618 1.00 78.44 75 CYS A N 1
ATOM 556 C CA . CYS A 1 75 ? 9.012 3.844 -15.890 1.00 78.44 75 CYS A CA 1
ATOM 557 C C . CYS A 1 75 ? 8.234 3.538 -14.605 1.00 78.44 75 CYS A C 1
ATOM 559 O O . CYS A 1 75 ? 7.005 3.462 -14.611 1.00 78.44 75 CYS A O 1
ATOM 561 N N . THR A 1 76 ? 8.967 3.185 -13.553 1.00 77.75 76 THR A N 1
ATOM 562 C CA . THR A 1 76 ? 8.447 2.721 -12.254 1.00 77.75 76 THR A CA 1
ATOM 563 C C . THR A 1 76 ? 9.302 3.315 -11.143 1.00 77.75 76 THR A C 1
ATOM 565 O O . THR A 1 76 ? 10.358 3.878 -11.440 1.00 77.75 76 THR A O 1
ATOM 568 N N . ASP A 1 77 ? 8.922 3.111 -9.881 1.00 82.38 77 ASP A N 1
ATOM 569 C CA . ASP A 1 77 ? 9.775 3.463 -8.744 1.00 82.38 77 ASP A CA 1
ATOM 570 C C . ASP A 1 77 ? 11.205 2.944 -8.922 1.00 82.38 77 ASP A C 1
ATOM 572 O O . ASP A 1 77 ? 11.433 1.794 -9.318 1.00 82.38 77 ASP A O 1
ATOM 576 N N . ALA A 1 78 ? 12.157 3.822 -8.617 1.00 87.94 78 ALA A N 1
ATOM 577 C CA . ALA A 1 78 ? 13.585 3.632 -8.824 1.00 87.94 78 ALA A CA 1
ATOM 578 C C . ALA A 1 78 ? 14.123 2.346 -8.176 1.00 87.94 78 ALA A C 1
ATOM 580 O O . ALA A 1 78 ? 14.967 1.669 -8.757 1.00 87.94 78 ALA A O 1
ATOM 581 N N . GLN A 1 79 ? 13.582 1.977 -7.013 1.00 84.31 79 GLN A N 1
ATOM 582 C CA . GLN A 1 79 ? 13.918 0.760 -6.266 1.00 84.31 79 GLN A CA 1
ATOM 583 C C . GLN A 1 79 ? 13.788 -0.553 -7.058 1.00 84.31 79 GLN A C 1
ATOM 585 O O . GLN A 1 79 ? 14.429 -1.532 -6.701 1.00 84.31 79 GLN A O 1
ATOM 590 N N . TYR A 1 80 ? 12.989 -0.595 -8.130 1.00 84.44 80 TYR A N 1
ATOM 591 C CA . TYR A 1 80 ? 12.781 -1.811 -8.926 1.00 84.44 80 TYR A CA 1
ATOM 592 C C . TYR A 1 80 ? 13.608 -1.858 -10.217 1.00 84.44 80 TYR A C 1
ATOM 594 O O . TYR A 1 80 ? 13.532 -2.836 -10.960 1.00 84.44 80 TYR A O 1
ATOM 602 N N . TRP A 1 81 ? 14.381 -0.813 -10.529 1.00 89.00 81 TRP A N 1
ATOM 603 C CA . TRP A 1 81 ? 15.017 -0.673 -11.842 1.00 89.00 81 TRP A CA 1
ATOM 604 C C . TRP A 1 81 ? 16.099 -1.722 -12.128 1.00 89.00 81 TRP A C 1
ATOM 606 O O . TRP A 1 81 ? 16.267 -2.095 -13.288 1.00 89.00 81 TRP A O 1
ATOM 616 N N . ASN A 1 82 ? 16.814 -2.214 -11.111 1.00 87.44 82 ASN A N 1
ATOM 617 C CA . ASN A 1 82 ? 17.872 -3.209 -11.306 1.00 87.44 82 ASN A CA 1
ATOM 618 C C . ASN A 1 82 ? 17.299 -4.601 -11.635 1.00 87.44 82 ASN A C 1
ATOM 620 O O . ASN A 1 82 ? 17.675 -5.177 -12.657 1.00 87.44 82 ASN A O 1
ATOM 624 N N . ASP A 1 83 ? 16.315 -5.080 -10.857 1.00 83.00 83 ASP A N 1
ATOM 625 C CA . ASP A 1 83 ? 15.497 -6.261 -11.190 1.00 83.00 83 ASP A CA 1
ATOM 626 C C . ASP A 1 83 ? 14.957 -6.158 -12.619 1.00 83.00 83 ASP A C 1
ATOM 628 O O . ASP A 1 83 ? 15.077 -7.078 -13.422 1.00 83.00 83 ASP A O 1
ATOM 632 N N . GLN A 1 84 ? 14.359 -5.006 -12.940 1.00 82.44 84 GLN A N 1
ATOM 633 C CA . GLN A 1 84 ? 13.677 -4.786 -14.208 1.00 82.44 84 GLN A CA 1
ATOM 634 C C . GLN A 1 84 ? 14.636 -4.773 -15.404 1.00 82.44 84 GLN A C 1
ATOM 636 O O . GLN A 1 84 ? 14.287 -5.272 -16.478 1.00 82.44 84 GLN A O 1
ATOM 641 N N . ALA A 1 85 ? 15.845 -4.248 -15.228 1.00 85.69 85 ALA A N 1
ATOM 642 C CA . ALA A 1 85 ? 16.899 -4.338 -16.223 1.00 85.69 85 ALA A CA 1
ATOM 643 C C . ALA A 1 85 ? 17.357 -5.793 -16.420 1.00 85.69 85 ALA A C 1
ATOM 645 O O . ALA A 1 85 ? 17.395 -6.273 -17.556 1.00 85.69 85 ALA A O 1
ATOM 646 N N . ALA A 1 86 ? 17.649 -6.506 -15.328 1.00 84.06 86 ALA A N 1
ATOM 647 C CA . ALA A 1 86 ? 18.137 -7.882 -15.367 1.00 84.06 86 ALA A CA 1
ATOM 648 C C . ALA A 1 86 ? 17.114 -8.852 -15.989 1.00 84.06 86 ALA A C 1
ATOM 650 O O . ALA A 1 86 ? 17.466 -9.618 -16.889 1.00 84.06 86 ALA A O 1
ATOM 651 N N . SER A 1 87 ? 15.837 -8.770 -15.594 1.00 75.19 87 SER A N 1
ATOM 652 C CA . SER A 1 87 ? 14.759 -9.610 -16.136 1.00 75.19 87 SER A CA 1
ATOM 653 C C . SER A 1 87 ? 14.511 -9.366 -17.630 1.00 75.19 87 SER A C 1
ATOM 655 O O . SER A 1 87 ? 14.208 -10.294 -18.381 1.00 75.19 87 SER A O 1
ATOM 657 N N . ARG A 1 88 ? 14.723 -8.126 -18.096 1.00 77.06 88 ARG A N 1
ATOM 658 C CA . ARG A 1 88 ? 14.695 -7.739 -19.518 1.00 77.06 88 ARG A CA 1
ATOM 659 C C . ARG A 1 88 ? 16.041 -7.936 -20.223 1.00 77.06 88 ARG A C 1
ATOM 661 O O . ARG A 1 88 ? 16.214 -7.427 -21.324 1.00 77.06 88 ARG A O 1
ATOM 668 N N . GLY A 1 89 ? 16.997 -8.659 -19.637 1.00 79.31 89 GLY A N 1
ATOM 669 C CA . GLY A 1 89 ? 18.254 -9.039 -20.291 1.00 79.31 89 GLY A CA 1
ATOM 670 C C . GLY A 1 89 ? 19.243 -7.894 -20.542 1.00 79.31 89 GLY A C 1
ATOM 671 O O . GLY A 1 89 ? 20.097 -8.014 -21.422 1.00 79.31 89 GLY A O 1
ATOM 672 N N . TYR A 1 90 ? 19.142 -6.785 -19.807 1.00 86.56 90 TYR A N 1
ATOM 673 C CA . TYR A 1 90 ? 20.199 -5.774 -19.753 1.00 86.56 90 TYR A CA 1
ATOM 674 C C . TYR A 1 90 ? 21.322 -6.258 -18.827 1.00 86.56 90 TYR A C 1
ATOM 676 O O . TYR A 1 90 ? 21.072 -6.874 -17.792 1.00 86.56 90 TYR A O 1
ATOM 684 N N . SER A 1 91 ? 22.568 -5.927 -19.161 1.00 89.19 91 SER A N 1
ATOM 685 C CA . SER A 1 91 ? 23.703 -6.173 -18.271 1.00 89.19 91 SER A CA 1
ATOM 686 C C . SER A 1 91 ? 23.618 -5.270 -17.036 1.00 89.19 91 SER A C 1
ATOM 688 O O . SER A 1 91 ? 23.584 -4.045 -17.173 1.00 89.19 91 SER A O 1
ATOM 690 N N . THR A 1 92 ? 23.657 -5.858 -15.841 1.00 92.75 92 THR A N 1
ATOM 691 C CA . THR A 1 92 ? 23.693 -5.144 -14.555 1.00 92.75 92 THR A CA 1
ATOM 692 C C . THR A 1 92 ? 24.923 -5.532 -13.725 1.00 92.75 92 THR A C 1
ATOM 694 O O . THR A 1 92 ? 25.613 -6.510 -14.028 1.00 92.75 92 THR A O 1
ATOM 697 N N . GLY A 1 93 ? 25.260 -4.754 -12.693 1.00 92.25 93 GLY A N 1
ATOM 698 C CA . GLY A 1 93 ? 26.328 -5.097 -11.746 1.00 92.25 93 GLY A CA 1
ATOM 699 C C . GLY A 1 93 ? 26.696 -3.975 -10.773 1.00 92.25 93 GLY A C 1
ATOM 700 O O . GLY A 1 93 ? 26.107 -2.905 -10.792 1.00 92.25 93 GLY A O 1
ATOM 701 N N . MET A 1 94 ? 27.696 -4.209 -9.918 1.00 93.62 94 MET A N 1
ATOM 702 C CA . MET A 1 94 ? 28.046 -3.302 -8.805 1.00 93.62 94 MET A CA 1
ATOM 703 C C . MET A 1 94 ? 29.187 -2.311 -9.103 1.00 93.62 94 MET A C 1
ATOM 705 O O . MET A 1 94 ? 29.671 -1.639 -8.194 1.00 93.62 94 MET A O 1
ATOM 709 N N . THR A 1 95 ? 29.657 -2.219 -10.349 1.00 92.75 95 THR A N 1
ATOM 710 C CA . THR A 1 95 ? 30.787 -1.356 -10.732 1.00 92.75 95 THR A CA 1
ATOM 711 C C . THR A 1 95 ? 30.269 -0.119 -11.465 1.00 92.75 95 THR A C 1
ATOM 713 O O . THR A 1 95 ? 29.545 -0.280 -12.443 1.00 92.75 95 THR A O 1
ATOM 716 N N . PRO A 1 96 ? 30.628 1.117 -11.070 1.00 93.38 96 PRO A N 1
ATOM 717 C CA . PRO A 1 96 ? 30.241 2.288 -11.846 1.00 93.38 96 PRO A CA 1
ATOM 718 C C . PRO A 1 96 ? 30.889 2.238 -13.234 1.00 93.38 96 PRO A C 1
ATOM 720 O O . PRO A 1 96 ? 32.070 1.917 -13.371 1.00 93.38 96 PRO A O 1
ATOM 723 N N . ALA A 1 97 ? 30.131 2.605 -14.264 1.00 91.75 97 ALA A N 1
ATOM 724 C CA . ALA A 1 97 ? 30.630 2.736 -15.629 1.00 91.75 97 ALA A CA 1
ATOM 725 C C . ALA A 1 97 ? 30.087 4.015 -16.274 1.00 91.75 97 ALA A C 1
ATOM 727 O O . ALA A 1 97 ? 28.954 4.419 -16.009 1.00 91.75 97 ALA A O 1
ATOM 728 N N . ASN A 1 98 ? 30.881 4.647 -17.142 1.00 87.94 98 ASN A N 1
ATOM 729 C CA . ASN A 1 98 ? 30.424 5.800 -17.922 1.00 87.94 98 ASN A CA 1
ATOM 730 C C . ASN A 1 98 ? 29.180 5.418 -18.735 1.00 87.94 98 ASN A C 1
ATOM 732 O O . ASN A 1 98 ? 29.123 4.343 -19.334 1.00 87.94 98 ASN A O 1
ATOM 736 N N . THR A 1 99 ? 28.208 6.322 -18.798 1.00 89.38 99 THR A N 1
ATOM 737 C CA . THR A 1 99 ? 26.891 6.134 -19.421 1.00 89.38 99 THR A CA 1
ATOM 738 C C . THR A 1 99 ? 25.972 5.108 -18.751 1.00 89.38 99 THR A C 1
ATOM 740 O O . THR A 1 99 ? 24.858 4.929 -19.226 1.00 89.38 99 THR A O 1
ATOM 743 N N . ALA A 1 100 ? 26.365 4.441 -17.661 1.00 93.69 100 ALA A N 1
ATOM 744 C CA . ALA A 1 100 ? 25.450 3.568 -16.923 1.00 93.69 100 ALA A CA 1
ATOM 745 C C . ALA A 1 100 ? 24.320 4.371 -16.253 1.00 93.69 100 ALA A C 1
ATOM 747 O O . ALA A 1 100 ? 24.447 5.574 -16.031 1.00 93.69 100 ALA A O 1
ATOM 748 N N . ILE A 1 101 ? 23.237 3.705 -15.865 1.00 96.00 101 ILE A N 1
ATOM 749 C CA . ILE A 1 101 ? 22.258 4.259 -14.923 1.00 96.00 101 ILE A CA 1
ATOM 750 C C . ILE A 1 101 ? 22.515 3.628 -13.562 1.00 96.00 101 ILE A C 1
ATOM 752 O O . ILE A 1 101 ? 22.571 2.407 -13.455 1.00 96.00 101 ILE A O 1
ATOM 756 N N . PHE A 1 102 ? 22.708 4.448 -12.532 1.00 95.94 102 PHE A N 1
ATOM 757 C CA . PHE A 1 102 ? 22.838 3.950 -11.165 1.00 95.94 102 PHE A CA 1
ATOM 758 C C . PHE A 1 102 ? 21.453 3.723 -10.556 1.00 95.94 102 PHE A C 1
ATOM 760 O O . PHE A 1 102 ? 20.521 4.481 -10.833 1.00 95.94 102 PHE A O 1
ATOM 767 N N . VAL A 1 103 ? 21.348 2.724 -9.684 1.00 95.50 103 VAL A N 1
ATOM 768 C CA . VAL A 1 103 ? 20.163 2.423 -8.881 1.00 95.50 103 VAL A CA 1
ATOM 769 C C . VAL A 1 103 ? 20.552 2.497 -7.406 1.00 95.50 103 VAL A C 1
ATOM 771 O O . VAL A 1 103 ? 21.481 1.826 -6.957 1.00 95.50 103 VAL A O 1
ATOM 774 N N . CYS A 1 104 ? 19.847 3.319 -6.635 1.00 93.69 104 CYS A N 1
ATOM 775 C CA . CYS A 1 104 ? 19.863 3.246 -5.181 1.00 93.69 104 CYS A CA 1
ATOM 776 C C . CYS A 1 104 ? 18.522 2.715 -4.678 1.00 93.69 104 CYS A C 1
ATOM 778 O O . CYS A 1 104 ? 17.471 3.292 -4.953 1.00 93.69 104 CYS A O 1
ATOM 780 N N . GLU A 1 105 ? 18.573 1.633 -3.917 1.00 89.56 105 GLU A N 1
ATOM 781 C CA . GLU A 1 105 ? 17.442 1.031 -3.217 1.00 89.56 105 GLU A CA 1
ATOM 782 C C . GLU A 1 105 ? 17.198 1.713 -1.853 1.00 89.56 105 GLU A C 1
ATOM 784 O O . GLU A 1 105 ? 18.114 2.350 -1.302 1.00 89.56 105 GLU A O 1
ATOM 789 N N . PRO A 1 106 ? 15.977 1.598 -1.287 1.00 88.62 106 PRO A N 1
ATOM 790 C CA . PRO A 1 106 ? 15.615 2.200 -0.008 1.00 88.62 106 PRO A CA 1
ATOM 791 C C . PRO A 1 106 ? 16.602 1.845 1.101 1.00 88.62 106 PRO A C 1
ATOM 793 O O . PRO A 1 106 ? 16.924 0.684 1.343 1.00 88.62 106 PRO A O 1
ATOM 796 N N . SER A 1 107 ? 17.127 2.869 1.764 1.00 83.75 107 SER A N 1
ATOM 797 C CA . SER A 1 107 ? 18.232 2.732 2.713 1.00 83.75 107 SER A CA 1
ATOM 798 C C . SER A 1 107 ? 18.316 3.965 3.610 1.00 83.75 107 SER A C 1
ATOM 800 O O . SER A 1 107 ? 17.684 4.982 3.344 1.00 83.75 107 SER A O 1
ATOM 802 N N . SER A 1 108 ? 19.160 3.946 4.644 1.00 80.12 108 SER A N 1
ATOM 803 C CA . SER A 1 108 ? 19.458 5.162 5.425 1.00 80.12 108 SER A CA 1
ATOM 804 C C . SER A 1 108 ? 20.050 6.304 4.579 1.00 80.12 108 SER A C 1
ATOM 806 O O . SER A 1 108 ? 20.075 7.452 5.020 1.00 80.12 108 SER A O 1
ATOM 808 N N . THR A 1 109 ? 20.508 5.999 3.361 1.00 76.50 109 THR A N 1
ATOM 809 C CA . THR A 1 109 ? 21.023 6.948 2.373 1.00 76.50 109 THR A CA 1
ATOM 810 C C . THR A 1 109 ? 20.041 7.322 1.261 1.00 76.50 109 THR A C 1
ATOM 812 O O . THR A 1 109 ? 20.320 8.315 0.593 1.00 76.50 109 THR A O 1
ATOM 815 N N . CYS A 1 110 ? 18.939 6.585 1.037 1.00 82.12 110 CYS A N 1
ATOM 816 C CA . CYS A 1 110 ? 18.046 6.756 -0.124 1.00 82.12 110 CYS A CA 1
ATOM 817 C C . CYS A 1 110 ? 16.554 6.566 0.181 1.00 82.12 110 CYS A C 1
ATOM 819 O O . CYS A 1 110 ? 16.176 5.849 1.101 1.00 82.12 110 CYS A O 1
ATOM 821 N N . SER A 1 111 ? 15.706 7.238 -0.608 1.00 82.25 111 SER A N 1
ATOM 822 C CA . SER A 1 111 ? 14.266 7.365 -0.340 1.00 82.25 111 SER A CA 1
ATOM 823 C C . SER A 1 111 ? 13.527 6.020 -0.295 1.00 82.25 111 SER A C 1
ATOM 825 O O . SER A 1 111 ? 13.986 5.033 -0.866 1.00 82.25 111 SER A O 1
ATOM 827 N N . GLY A 1 112 ? 12.331 6.005 0.305 1.00 78.81 112 GLY A N 1
ATOM 828 C CA . GLY A 1 112 ? 11.440 4.835 0.328 1.00 78.81 112 GLY A CA 1
ATOM 829 C C . GLY A 1 112 ? 10.968 4.337 -1.048 1.00 78.81 112 GLY A C 1
ATOM 830 O O . GLY A 1 112 ? 10.394 3.260 -1.121 1.00 78.81 112 GLY A O 1
ATOM 831 N N . TYR A 1 113 ? 11.236 5.090 -2.121 1.00 79.44 113 TYR A N 1
ATOM 832 C CA . TYR A 1 113 ? 10.976 4.716 -3.518 1.00 79.44 113 TYR A CA 1
ATOM 833 C C . TYR A 1 113 ? 12.274 4.392 -4.291 1.00 79.44 113 TYR A C 1
ATOM 835 O O . TYR A 1 113 ? 12.251 4.160 -5.500 1.00 79.44 113 TYR A O 1
ATOM 843 N N . GLY A 1 114 ? 13.426 4.410 -3.609 1.00 89.38 114 GLY A N 1
ATOM 844 C CA . GLY A 1 114 ? 14.766 4.385 -4.199 1.00 89.38 114 GLY A CA 1
ATOM 845 C C . GLY A 1 114 ? 15.203 5.741 -4.776 1.00 89.38 114 GLY A C 1
ATOM 846 O O . GLY A 1 114 ? 14.675 6.793 -4.403 1.00 89.38 114 GLY A O 1
ATOM 847 N N . HIS A 1 115 ? 16.193 5.721 -5.672 1.00 92.56 115 HIS A N 1
ATOM 848 C CA . HIS A 1 115 ? 16.578 6.824 -6.571 1.00 92.56 115 HIS A CA 1
ATOM 849 C C . HIS A 1 115 ? 17.399 6.309 -7.760 1.00 92.56 115 HIS A C 1
ATOM 851 O O . HIS A 1 115 ? 18.189 5.381 -7.599 1.00 92.56 115 HIS A O 1
ATOM 857 N N . VAL A 1 116 ? 17.244 6.924 -8.933 1.00 94.19 116 VAL A N 1
ATOM 858 C CA . VAL A 1 116 ? 18.019 6.615 -10.148 1.00 94.19 116 VAL A CA 1
ATOM 859 C C . VAL A 1 116 ? 18.595 7.879 -10.772 1.00 94.19 116 VAL A C 1
ATOM 861 O O . VAL A 1 116 ? 18.081 8.984 -10.594 1.00 94.19 116 VAL A O 1
ATOM 864 N N . GLY A 1 117 ? 19.663 7.714 -11.541 1.00 94.12 117 GLY A N 1
ATOM 865 C CA . GLY A 1 117 ? 20.252 8.787 -12.331 1.00 94.12 117 GLY A CA 1
ATOM 866 C C . GLY A 1 117 ? 21.326 8.268 -13.274 1.00 94.12 117 GLY A C 1
ATOM 867 O O . GLY A 1 117 ? 21.712 7.099 -13.237 1.00 94.12 117 GLY A O 1
ATOM 868 N N . TYR A 1 118 ? 21.805 9.147 -14.141 1.00 94.50 118 TYR A N 1
ATOM 869 C CA . TYR A 1 118 ? 22.712 8.800 -15.226 1.00 94.50 118 TYR A CA 1
ATOM 870 C C . TYR A 1 118 ? 24.168 9.064 -14.832 1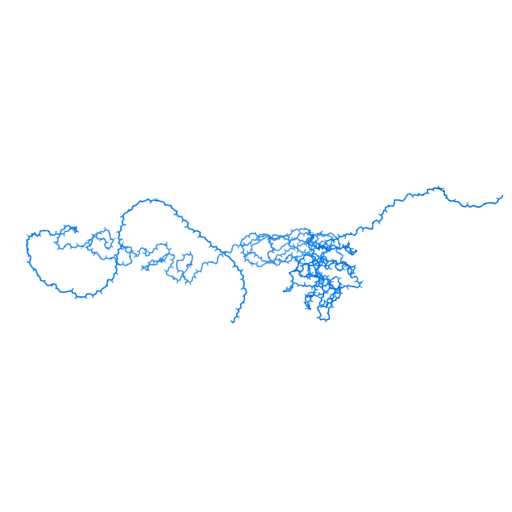.00 94.50 118 TYR A C 1
ATOM 872 O O . TYR A 1 118 ? 24.489 10.127 -14.307 1.00 94.50 118 TYR A O 1
ATOM 880 N N . VAL A 1 119 ? 25.061 8.102 -15.059 1.00 95.06 119 VAL A N 1
ATOM 881 C CA . VAL A 1 119 ? 26.487 8.193 -14.718 1.00 95.06 119 VAL A CA 1
ATOM 882 C C . VAL A 1 119 ? 27.249 8.860 -15.859 1.00 95.06 119 VAL A C 1
ATOM 884 O O . VAL A 1 119 ? 27.458 8.277 -16.922 1.00 95.06 119 VAL A O 1
ATOM 887 N N . VAL A 1 120 ? 27.727 10.078 -15.615 1.00 91.38 120 VAL A N 1
ATOM 888 C CA . VAL A 1 120 ? 28.570 10.833 -16.553 1.00 91.38 120 VAL A CA 1
ATOM 889 C C . VAL A 1 120 ? 29.994 10.272 -16.556 1.00 91.38 120 VAL A C 1
ATOM 891 O O . VAL A 1 120 ? 30.552 10.002 -17.619 1.00 91.38 120 VAL A O 1
ATOM 894 N N . THR A 1 121 ? 30.560 10.045 -15.365 1.00 90.56 121 THR A N 1
ATOM 895 C CA . THR A 1 121 ? 31.950 9.595 -15.185 1.00 90.56 121 THR A CA 1
ATOM 896 C C . THR A 1 121 ? 32.051 8.611 -14.027 1.00 90.56 121 THR A C 1
ATOM 898 O O . THR A 1 121 ? 31.659 8.938 -12.912 1.00 90.56 121 THR A O 1
ATOM 901 N N . ALA A 1 122 ? 32.632 7.439 -14.261 1.00 91.31 122 ALA A N 1
ATOM 902 C CA . ALA A 1 122 ? 33.032 6.491 -13.228 1.00 91.31 122 ALA A CA 1
ATOM 903 C C . ALA A 1 122 ? 34.513 6.678 -12.861 1.00 91.31 122 ALA A C 1
ATOM 905 O O . ALA A 1 122 ? 35.362 6.819 -13.743 1.00 91.31 122 ALA A O 1
ATOM 906 N N . ASN A 1 123 ? 34.828 6.648 -11.566 1.00 90.62 123 ASN A N 1
ATOM 907 C CA . ASN A 1 123 ? 36.189 6.779 -11.051 1.00 90.62 123 ASN A CA 1
ATOM 908 C C . ASN A 1 123 ? 36.738 5.416 -10.595 1.00 90.62 123 ASN A C 1
ATOM 910 O O . ASN A 1 123 ? 35.997 4.523 -10.184 1.00 90.62 123 ASN A O 1
ATOM 914 N N . ALA A 1 124 ? 38.065 5.261 -10.626 1.00 88.25 124 ALA A N 1
ATOM 915 C CA . ALA A 1 124 ? 38.740 4.000 -10.295 1.00 88.25 124 ALA A CA 1
ATOM 916 C C . ALA A 1 124 ? 38.655 3.593 -8.806 1.00 88.25 124 ALA A C 1
ATOM 918 O O . ALA A 1 124 ? 38.992 2.462 -8.466 1.00 88.25 124 ALA A O 1
ATOM 919 N N . ASP A 1 125 ? 38.209 4.492 -7.925 1.00 91.50 125 ASP A N 1
ATOM 920 C CA . ASP A 1 125 ? 37.941 4.234 -6.503 1.00 91.50 125 ASP A CA 1
ATOM 921 C C . ASP A 1 125 ? 36.497 3.759 -6.231 1.00 91.50 125 ASP A C 1
ATOM 923 O O . ASP A 1 125 ? 36.120 3.543 -5.081 1.00 91.50 125 ASP A O 1
ATOM 927 N N . GLY A 1 126 ? 35.677 3.605 -7.278 1.00 89.38 126 GLY A N 1
ATOM 928 C CA . GLY A 1 126 ? 34.264 3.240 -7.179 1.00 89.38 126 GLY A CA 1
ATOM 929 C C . GLY A 1 126 ? 33.318 4.419 -6.929 1.00 89.38 126 GLY A C 1
ATOM 930 O O . GLY A 1 126 ? 32.104 4.216 -6.903 1.00 89.38 126 GLY A O 1
ATOM 931 N N . SER A 1 127 ? 33.829 5.645 -6.770 1.00 94.88 127 SER A N 1
ATOM 932 C CA . SER A 1 127 ? 32.998 6.852 -6.814 1.00 94.88 127 SER A CA 1
ATOM 933 C C . SER A 1 127 ? 32.584 7.179 -8.254 1.00 94.88 127 SER A C 1
ATOM 935 O O . SER A 1 127 ? 33.150 6.663 -9.222 1.00 94.88 127 SER A O 1
ATOM 937 N N . PHE A 1 128 ? 31.574 8.030 -8.424 1.00 96.00 128 PHE A N 1
ATOM 938 C CA . PHE A 1 128 ? 31.110 8.430 -9.752 1.00 96.00 128 PHE A CA 1
ATOM 939 C C . PHE A 1 128 ? 30.466 9.816 -9.756 1.00 96.00 128 PHE A C 1
ATOM 941 O O . PHE A 1 128 ? 29.937 10.273 -8.746 1.00 96.00 128 PHE A O 1
ATOM 948 N N . SER A 1 129 ? 30.486 10.480 -10.907 1.00 94.44 129 SER A N 1
ATOM 949 C CA . SER A 1 129 ? 29.727 11.703 -11.164 1.00 94.44 129 SER A CA 1
ATOM 950 C C . SER A 1 129 ? 28.465 11.385 -11.962 1.00 94.44 129 SER A C 1
ATOM 952 O O . SER A 1 129 ? 28.532 10.664 -12.960 1.00 94.44 129 SER A O 1
ATOM 954 N N . SER A 1 130 ? 27.327 11.930 -11.536 1.00 94.06 130 SER A N 1
ATOM 955 C CA . SER A 1 130 ? 25.996 11.667 -12.094 1.00 94.06 130 SER A CA 1
ATOM 956 C C . SER A 1 130 ? 25.229 12.937 -12.466 1.00 94.06 130 SER A C 1
ATOM 958 O O . SER A 1 130 ? 25.474 13.999 -11.893 1.00 94.06 130 SER A O 1
ATOM 960 N N . THR A 1 131 ? 24.262 12.809 -13.379 1.00 92.94 131 THR A N 1
ATOM 961 C CA . THR A 1 131 ? 23.131 13.737 -13.535 1.00 92.94 131 THR A CA 1
ATOM 962 C C . THR A 1 131 ? 21.838 13.097 -13.035 1.00 92.94 131 THR A C 1
ATOM 964 O O . THR A 1 131 ? 21.616 11.891 -13.173 1.00 92.94 131 THR A O 1
ATOM 967 N N . GLU A 1 132 ? 21.009 13.895 -12.366 1.00 90.19 132 GLU A N 1
ATOM 968 C CA . GLU A 1 132 ? 19.833 13.419 -11.635 1.00 90.19 132 GLU A CA 1
ATOM 969 C C . GLU A 1 132 ? 18.865 14.570 -11.309 1.00 90.19 132 GLU A C 1
ATOM 971 O O . GLU A 1 132 ? 19.295 15.675 -10.976 1.00 90.19 132 GLU A O 1
ATOM 976 N N . GLN A 1 133 ? 17.556 14.306 -11.358 1.00 88.06 133 GLN A N 1
ATOM 977 C CA . GLN A 1 133 ? 16.500 15.237 -10.928 1.00 88.06 133 GLN A CA 1
ATOM 978 C C . GLN A 1 133 ? 15.953 14.859 -9.529 1.00 88.06 133 GLN A C 1
ATOM 980 O O . GLN A 1 133 ? 16.244 13.782 -9.009 1.00 88.06 133 GLN A O 1
ATOM 985 N N . PHE A 1 134 ? 15.192 15.762 -8.897 1.00 77.94 134 PHE A N 1
ATOM 986 C CA . PHE A 1 134 ? 14.473 15.621 -7.605 1.00 77.94 134 PHE A CA 1
ATOM 987 C C . PHE A 1 134 ? 15.234 15.239 -6.321 1.00 77.94 134 PHE A C 1
ATOM 989 O O . PHE A 1 134 ? 14.658 15.304 -5.234 1.00 77.94 134 PHE A O 1
ATOM 996 N N . TRP A 1 135 ? 16.515 14.879 -6.372 1.00 73.44 135 TRP A N 1
ATOM 997 C CA . TRP A 1 135 ? 17.245 14.516 -5.156 1.00 73.44 135 TRP A CA 1
ATOM 998 C C . TRP A 1 135 ? 17.608 15.736 -4.297 1.00 73.44 135 TRP A C 1
ATOM 1000 O O . TRP A 1 135 ? 18.647 16.357 -4.515 1.00 73.44 135 TRP A O 1
ATOM 1010 N N . GLY A 1 136 ? 16.792 16.068 -3.294 1.00 63.59 136 GLY A N 1
ATOM 1011 C CA . GLY A 1 136 ? 17.168 17.001 -2.219 1.00 63.59 136 GLY A CA 1
ATOM 1012 C C . GLY A 1 136 ? 17.641 18.382 -2.697 1.00 63.59 136 GLY A C 1
ATOM 1013 O O . GLY A 1 136 ? 18.621 18.914 -2.177 1.00 63.59 136 GLY A O 1
ATOM 1014 N N . GLY A 1 137 ? 16.984 18.942 -3.714 1.00 66.88 137 GLY A N 1
ATOM 1015 C CA . GLY A 1 137 ? 17.316 20.235 -4.312 1.00 66.88 137 GLY A CA 1
ATOM 1016 C C . GLY A 1 137 ? 16.121 20.854 -5.046 1.00 66.88 137 GLY A C 1
ATOM 1017 O O . GLY A 1 137 ? 15.054 20.241 -5.083 1.00 66.88 137 GLY A O 1
ATOM 1018 N N . PRO A 1 138 ? 16.274 22.063 -5.617 1.00 70.06 138 PRO A N 1
ATOM 1019 C CA . PRO A 1 138 ? 15.248 22.674 -6.461 1.00 70.06 138 PRO A CA 1
ATOM 1020 C C . PRO A 1 138 ? 15.060 21.886 -7.768 1.00 70.06 138 PRO A C 1
ATOM 1022 O O . PRO A 1 138 ? 15.856 21.011 -8.100 1.00 70.06 138 PRO A O 1
ATOM 1025 N N . CYS A 1 139 ? 14.008 22.203 -8.516 1.00 75.81 139 CYS A N 1
ATOM 1026 C CA . CYS A 1 139 ? 13.608 21.463 -9.714 1.00 75.81 139 CYS A CA 1
ATOM 1027 C C . CYS A 1 139 ? 14.623 21.555 -10.872 1.00 75.81 139 CYS A C 1
ATOM 1029 O O . CYS A 1 139 ? 15.429 22.487 -10.922 1.00 75.81 139 CYS A O 1
ATOM 1031 N N . GLY A 1 140 ? 14.573 20.586 -11.793 1.00 78.06 140 GLY A N 1
ATOM 1032 C CA . GLY A 1 140 ? 15.535 20.436 -12.894 1.00 78.06 140 GLY A CA 1
ATOM 1033 C C . GLY A 1 140 ? 16.745 19.545 -12.569 1.00 78.06 140 GLY A C 1
ATOM 1034 O O . GLY A 1 140 ? 16.851 18.965 -11.485 1.00 78.06 140 GLY A O 1
ATOM 1035 N N . THR A 1 141 ? 17.641 19.392 -13.549 1.00 85.81 141 THR A N 1
ATOM 1036 C CA . THR A 1 141 ? 18.761 18.430 -13.539 1.00 85.81 141 THR A CA 1
ATOM 1037 C C . THR A 1 141 ? 19.980 18.935 -12.761 1.00 85.81 141 THR A C 1
ATOM 1039 O O . THR A 1 141 ? 20.523 20.001 -13.046 1.00 85.81 141 THR A O 1
ATOM 1042 N N . HIS A 1 142 ? 20.474 18.125 -11.818 1.00 86.50 142 HIS A N 1
ATOM 1043 C CA . HIS A 1 142 ? 21.653 18.414 -10.994 1.00 86.50 142 HIS A CA 1
ATOM 1044 C C . HIS A 1 142 ? 22.813 17.488 -11.331 1.00 86.50 142 HIS A C 1
ATOM 1046 O O . HIS A 1 142 ? 22.648 16.271 -11.375 1.00 86.50 142 HIS A O 1
ATOM 1052 N N . SER A 1 143 ? 24.012 18.055 -11.475 1.00 90.69 143 SER A N 1
ATOM 1053 C CA . SER A 1 143 ? 25.256 17.277 -11.457 1.00 90.69 143 SER A CA 1
ATOM 1054 C C . SER A 1 143 ? 25.683 17.000 -10.014 1.00 90.69 143 SER A C 1
ATOM 1056 O O . SER A 1 143 ? 25.729 17.922 -9.196 1.00 90.69 143 SER A O 1
ATOM 1058 N N . ARG A 1 144 ? 26.031 15.752 -9.690 1.00 90.69 144 ARG A N 1
ATOM 1059 C CA . ARG A 1 144 ? 26.558 15.351 -8.374 1.00 90.69 144 ARG A CA 1
ATOM 1060 C C . ARG A 1 144 ? 27.789 14.470 -8.509 1.00 90.69 144 ARG A C 1
ATOM 1062 O O . ARG A 1 144 ? 28.019 13.870 -9.552 1.00 90.69 144 ARG A O 1
ATOM 1069 N N . THR A 1 145 ? 28.529 14.337 -7.413 1.00 93.88 145 THR A N 1
ATOM 1070 C CA . THR A 1 145 ? 29.503 13.259 -7.215 1.00 93.88 145 THR A CA 1
ATOM 1071 C C . THR A 1 145 ? 29.016 12.389 -6.063 1.00 93.88 145 THR A C 1
ATOM 1073 O O . THR A 1 145 ? 28.643 12.895 -5.002 1.00 93.88 145 THR A O 1
ATOM 1076 N N . ARG A 1 146 ? 28.970 11.079 -6.290 1.00 93.06 146 ARG A N 1
ATOM 1077 C CA . ARG A 1 146 ? 28.477 10.049 -5.380 1.00 93.06 146 ARG A CA 1
ATOM 1078 C C . ARG A 1 146 ? 29.649 9.166 -4.924 1.00 93.06 146 ARG A C 1
ATOM 1080 O O . ARG A 1 146 ? 30.477 8.798 -5.759 1.00 93.06 146 ARG A O 1
ATOM 1087 N N . PRO A 1 147 ? 29.759 8.836 -3.624 1.00 94.38 147 PRO A N 1
ATOM 1088 C CA . PRO A 1 147 ? 30.816 7.961 -3.126 1.00 94.38 147 PRO A CA 1
ATOM 1089 C C . PRO A 1 147 ? 30.600 6.509 -3.574 1.00 94.38 147 PRO A C 1
ATOM 1091 O O . PRO A 1 147 ? 29.486 6.111 -3.931 1.00 94.38 147 PRO A O 1
ATOM 1094 N N . ALA A 1 148 ? 31.660 5.703 -3.492 1.00 92.50 148 ALA A N 1
ATOM 1095 C CA . ALA A 1 148 ? 31.560 4.257 -3.653 1.00 92.50 148 ALA A CA 1
ATOM 1096 C C . ALA A 1 148 ? 30.508 3.671 -2.694 1.00 92.50 148 ALA A C 1
ATOM 1098 O O . ALA A 1 148 ? 30.417 4.075 -1.534 1.00 92.50 148 ALA A O 1
ATOM 1099 N N . GLY A 1 149 ? 29.693 2.739 -3.193 1.00 89.44 149 GLY A N 1
ATOM 1100 C CA . GLY A 1 149 ? 28.594 2.132 -2.435 1.00 89.44 149 GLY A CA 1
ATOM 1101 C C . GLY A 1 149 ? 27.309 2.967 -2.330 1.00 89.44 149 GLY A C 1
ATOM 1102 O O . GLY A 1 149 ? 26.345 2.475 -1.758 1.00 89.44 149 GLY A O 1
ATOM 1103 N N . PHE A 1 150 ? 27.238 4.185 -2.894 1.00 92.12 150 PHE A N 1
ATOM 1104 C CA . PHE A 1 150 ? 25.974 4.943 -2.929 1.00 92.12 150 PHE A CA 1
ATOM 1105 C C . PHE A 1 150 ? 24.899 4.273 -3.802 1.00 92.12 150 PHE A C 1
ATOM 1107 O O . PHE A 1 150 ? 23.717 4.338 -3.484 1.00 92.12 150 PHE A O 1
ATOM 1114 N N . ALA A 1 151 ? 25.296 3.628 -4.899 1.00 93.38 151 ALA A N 1
ATOM 1115 C CA . ALA A 1 151 ? 24.394 2.854 -5.746 1.00 93.38 151 ALA A CA 1
ATOM 1116 C C . ALA A 1 151 ? 24.152 1.469 -5.120 1.00 93.38 151 ALA A C 1
ATOM 1118 O O . ALA A 1 151 ? 24.789 0.486 -5.497 1.00 93.38 151 ALA A O 1
ATOM 1119 N N . THR A 1 152 ? 23.291 1.408 -4.101 1.00 92.44 152 THR A N 1
ATOM 1120 C CA . THR A 1 152 ? 23.032 0.180 -3.327 1.00 92.44 152 THR A CA 1
ATOM 1121 C C . THR A 1 152 ? 22.409 -0.937 -4.167 1.00 92.44 152 THR A C 1
ATOM 1123 O O . THR A 1 152 ? 22.770 -2.092 -3.963 1.00 92.44 152 THR A O 1
ATOM 1126 N N . GLY A 1 153 ? 21.577 -0.588 -5.156 1.00 88.62 153 GLY A N 1
ATOM 1127 C CA . GLY A 1 153 ? 21.039 -1.505 -6.169 1.00 88.62 153 GLY A CA 1
ATOM 1128 C C . GLY A 1 153 ? 21.924 -1.647 -7.415 1.00 88.62 153 GLY A C 1
ATOM 1129 O O . GLY A 1 153 ? 21.489 -2.188 -8.427 1.00 88.62 153 GLY A O 1
ATOM 1130 N N . GLY A 1 154 ? 23.159 -1.138 -7.381 1.00 94.31 154 GLY A N 1
ATOM 1131 C CA . GLY A 1 154 ? 24.126 -1.266 -8.469 1.00 94.31 154 GLY A CA 1
ATOM 1132 C C . GLY A 1 154 ? 23.856 -0.370 -9.682 1.00 94.31 154 GLY A C 1
ATOM 1133 O O . GLY A 1 154 ? 23.397 0.768 -9.570 1.00 94.31 154 GLY A O 1
ATOM 1134 N N . PHE A 1 155 ? 24.232 -0.866 -10.858 1.00 95.56 155 PHE A N 1
ATOM 1135 C CA . PHE A 1 155 ? 24.278 -0.126 -12.113 1.00 95.56 155 PHE A CA 1
ATOM 1136 C C . PHE A 1 155 ? 23.714 -0.956 -13.267 1.00 95.56 155 PHE A C 1
ATOM 1138 O O . PHE A 1 155 ? 24.018 -2.140 -13.410 1.00 95.56 155 PHE A O 1
ATOM 1145 N N . ILE A 1 156 ? 22.955 -0.288 -14.131 1.00 94.50 156 ILE A N 1
ATOM 1146 C CA . ILE A 1 156 ? 22.422 -0.799 -15.391 1.00 94.50 156 ILE A CA 1
ATOM 1147 C C . ILE A 1 156 ? 23.313 -0.269 -16.510 1.00 94.50 156 ILE A C 1
ATOM 1149 O O . ILE A 1 156 ? 23.424 0.945 -16.705 1.00 94.50 156 ILE A O 1
ATOM 1153 N N . TYR A 1 157 ? 23.960 -1.163 -17.249 1.00 91.88 157 TYR A N 1
ATOM 1154 C CA . TYR A 1 157 ? 24.880 -0.783 -18.315 1.00 91.88 157 TYR A CA 1
ATOM 1155 C C . TYR A 1 157 ? 24.152 -0.602 -19.651 1.00 91.88 157 TYR A C 1
ATOM 1157 O O . TYR A 1 157 ? 23.197 -1.315 -19.966 1.00 91.88 157 TYR A O 1
ATOM 1165 N N . ASN A 1 158 ? 24.657 0.318 -20.476 1.00 86.69 158 ASN A N 1
ATOM 1166 C CA . ASN A 1 158 ? 24.248 0.442 -21.872 1.00 86.69 158 ASN A CA 1
ATOM 1167 C C . ASN A 1 158 ? 24.490 -0.905 -22.597 1.00 86.69 158 ASN A C 1
ATOM 1169 O O . ASN A 1 158 ? 25.638 -1.356 -22.642 1.00 86.69 158 ASN A O 1
ATOM 1173 N N . PRO A 1 159 ? 23.464 -1.546 -23.192 1.00 74.81 159 PRO A N 1
ATOM 1174 C CA . PRO A 1 159 ? 23.596 -2.869 -23.803 1.00 74.81 159 PRO A CA 1
ATOM 1175 C C . PRO A 1 159 ? 24.350 -2.880 -25.150 1.00 74.81 159 PRO A C 1
ATOM 1177 O O . PRO A 1 159 ? 24.411 -3.912 -25.812 1.00 74.81 159 PRO A O 1
ATOM 1180 N N . GLY A 1 160 ? 24.929 -1.758 -25.597 1.00 66.75 160 GLY A N 1
ATOM 1181 C CA . GLY A 1 160 ? 25.953 -1.754 -26.652 1.00 66.75 160 GLY A CA 1
ATOM 1182 C C . GLY A 1 160 ? 25.481 -2.215 -28.038 1.00 66.75 160 GLY A C 1
ATOM 1183 O O . GLY A 1 160 ? 26.292 -2.656 -28.848 1.00 66.75 160 GLY A O 1
ATOM 1184 N N . GLY A 1 161 ? 24.176 -2.132 -28.311 1.00 56.72 161 GLY A N 1
ATOM 1185 C CA . GLY A 1 161 ? 23.569 -2.516 -29.589 1.00 56.72 161 GLY A CA 1
ATOM 1186 C C . GLY A 1 161 ? 22.970 -3.926 -29.640 1.00 56.72 161 GLY A C 1
ATOM 1187 O O . GLY A 1 161 ? 22.243 -4.215 -30.588 1.00 56.72 161 GLY A O 1
ATOM 1188 N N . VAL A 1 162 ? 23.176 -4.783 -28.629 1.00 47.69 162 VAL A N 1
ATOM 1189 C CA . VAL A 1 162 ? 22.353 -5.996 -28.478 1.00 47.69 162 VAL A CA 1
ATOM 1190 C C . VAL A 1 162 ? 21.071 -5.647 -27.732 1.00 47.69 162 VAL A C 1
ATOM 1192 O O . VAL A 1 162 ? 21.052 -5.529 -26.514 1.00 47.69 162 VAL A O 1
ATOM 1195 N N . THR A 1 163 ? 19.974 -5.461 -28.464 1.00 43.59 163 THR A N 1
ATOM 1196 C CA . THR A 1 163 ? 18.645 -5.337 -27.858 1.00 43.59 163 THR A CA 1
ATOM 1197 C C . THR A 1 163 ? 18.145 -6.719 -27.430 1.00 43.59 163 THR A C 1
ATOM 1199 O O . THR A 1 163 ? 17.756 -7.498 -28.308 1.00 43.59 163 THR A O 1
ATOM 1202 N N . PRO A 1 164 ? 18.063 -7.047 -26.125 1.00 48.97 164 PRO A N 1
ATOM 1203 C CA . PRO A 1 164 ? 17.042 -7.991 -25.689 1.00 48.97 164 PRO A CA 1
ATOM 1204 C C . PRO A 1 164 ? 15.678 -7.502 -26.207 1.00 48.97 164 PRO A C 1
ATOM 1206 O O . PRO A 1 164 ? 15.435 -6.285 -26.195 1.00 48.97 164 PRO A O 1
ATOM 1209 N N . PRO A 1 165 ? 14.816 -8.402 -26.713 1.00 47.75 165 PRO A N 1
ATOM 1210 C CA . PRO A 1 165 ? 13.535 -8.004 -27.276 1.00 47.75 165 PRO A CA 1
ATOM 1211 C C . PRO A 1 165 ? 12.704 -7.295 -26.197 1.00 47.75 165 PRO A C 1
ATOM 1213 O O . PRO A 1 165 ? 12.678 -7.771 -25.059 1.00 47.75 165 PRO A O 1
ATOM 1216 N N . PRO A 1 166 ? 12.025 -6.179 -26.521 1.00 47.28 166 PRO A N 1
ATOM 1217 C CA . PRO A 1 166 ? 11.140 -5.532 -25.563 1.00 47.28 166 PRO A CA 1
ATOM 1218 C C . PRO A 1 166 ? 10.080 -6.551 -25.111 1.00 47.28 166 PRO A C 1
ATOM 1220 O O . PRO A 1 166 ? 9.537 -7.264 -25.966 1.00 47.28 166 PRO A O 1
ATOM 1223 N N . PRO A 1 167 ? 9.775 -6.657 -23.803 1.00 52.12 167 PRO A N 1
ATOM 1224 C CA . PRO A 1 167 ? 8.745 -7.574 -23.338 1.00 52.12 167 PRO A CA 1
ATOM 1225 C C . PRO A 1 167 ? 7.432 -7.234 -24.052 1.00 52.12 167 PRO A C 1
ATOM 1227 O O .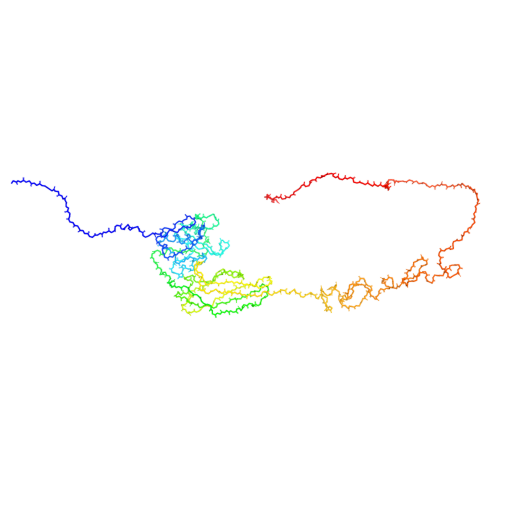 PRO A 1 167 ? 7.061 -6.064 -24.167 1.00 52.12 167 PRO A O 1
ATOM 1230 N N . THR A 1 168 ? 6.744 -8.245 -24.589 1.00 56.50 168 THR A N 1
ATOM 1231 C CA . THR A 1 168 ? 5.579 -8.061 -25.472 1.00 56.50 168 THR A CA 1
ATOM 1232 C C . THR A 1 168 ? 4.322 -7.715 -24.673 1.00 56.50 168 THR A C 1
ATOM 1234 O O . THR A 1 168 ? 3.333 -8.445 -24.667 1.00 56.50 168 THR A O 1
ATOM 1237 N N . CYS A 1 169 ? 4.368 -6.576 -23.988 1.00 65.50 169 CYS A N 1
ATOM 1238 C CA . CYS A 1 169 ? 3.334 -6.025 -23.119 1.00 65.50 169 CYS A CA 1
ATOM 1239 C C . CYS A 1 169 ? 2.188 -5.365 -23.914 1.00 65.50 169 CYS A C 1
ATOM 1241 O O . CYS A 1 169 ? 1.669 -4.307 -23.545 1.00 65.50 169 CYS A O 1
ATOM 1243 N N . SER A 1 170 ? 1.844 -5.972 -25.050 1.00 68.31 170 SER A N 1
ATOM 1244 C CA . SER A 1 170 ? 0.805 -5.559 -25.987 1.00 68.31 170 SER A CA 1
ATOM 1245 C C . SER A 1 170 ? -0.546 -6.157 -25.609 1.00 68.31 170 SER A C 1
ATOM 1247 O O . SER A 1 170 ? -0.619 -7.316 -25.204 1.00 68.31 170 SER A O 1
ATOM 1249 N N . GLY A 1 171 ? -1.612 -5.390 -25.815 1.00 78.75 171 GLY A N 1
ATOM 1250 C CA . GLY A 1 171 ? -2.981 -5.770 -25.479 1.00 78.75 171 GLY A CA 1
ATOM 1251 C C . GLY A 1 171 ? -3.684 -4.646 -24.725 1.00 78.75 171 GLY A C 1
ATOM 1252 O O . GLY A 1 171 ? -3.134 -3.560 -24.554 1.00 78.75 171 GLY A O 1
ATOM 1253 N N . THR A 1 172 ? -4.905 -4.915 -24.284 1.00 86.06 172 THR A N 1
ATOM 1254 C CA . THR A 1 172 ? -5.673 -4.041 -23.395 1.00 86.06 172 THR A CA 1
ATOM 1255 C C . THR A 1 172 ? -5.639 -4.636 -21.998 1.00 86.06 172 THR A C 1
ATOM 1257 O O . THR A 1 172 ? -5.992 -5.803 -21.831 1.00 86.06 172 THR A O 1
ATOM 1260 N N . ASP A 1 173 ? -5.232 -3.853 -21.004 1.00 89.81 173 ASP A N 1
ATOM 1261 C CA . ASP A 1 173 ? -5.177 -4.307 -19.617 1.00 89.81 173 ASP A CA 1
ATOM 1262 C C . ASP A 1 173 ? -6.587 -4.331 -19.003 1.00 89.81 173 ASP A C 1
ATOM 1264 O O . ASP A 1 173 ? -7.367 -3.387 -19.147 1.00 89.81 173 ASP A O 1
ATOM 1268 N N . GLY A 1 174 ? -6.936 -5.424 -18.323 1.00 93.38 174 GLY A N 1
ATOM 1269 C CA . GLY A 1 174 ? -8.251 -5.614 -17.712 1.00 93.38 174 GLY A CA 1
ATOM 1270 C C . GLY A 1 174 ? -8.180 -6.594 -16.548 1.00 93.38 174 GLY A C 1
ATOM 1271 O O . GLY A 1 174 ? -7.556 -7.646 -16.667 1.00 93.38 174 GLY A O 1
ATOM 1272 N N . ALA A 1 175 ? -8.815 -6.250 -15.427 1.00 97.75 175 ALA A N 1
ATOM 1273 C CA . ALA A 1 175 ? -8.972 -7.107 -14.253 1.00 97.75 175 ALA A CA 1
ATOM 1274 C C . ALA A 1 175 ? -10.450 -7.230 -13.876 1.00 97.75 175 ALA A C 1
ATOM 1276 O O . ALA A 1 175 ? -11.201 -6.266 -14.025 1.00 97.75 175 ALA A O 1
ATOM 1277 N N . ALA A 1 176 ? -10.853 -8.397 -13.381 1.00 98.38 176 ALA A N 1
ATOM 1278 C CA . ALA A 1 176 ? -12.176 -8.648 -12.821 1.00 98.38 176 ALA A CA 1
ATOM 1279 C C . ALA A 1 176 ? -12.057 -9.340 -11.455 1.00 98.38 176 ALA A C 1
ATOM 1281 O O . ALA A 1 176 ? -11.215 -10.226 -11.287 1.00 98.38 176 ALA A O 1
ATOM 1282 N N . PHE A 1 177 ? -12.892 -8.966 -10.489 1.00 98.44 177 PHE A N 1
ATOM 1283 C CA . PHE A 1 177 ? -12.911 -9.587 -9.164 1.00 98.44 177 PHE A CA 1
ATOM 1284 C C . PHE A 1 177 ? -13.432 -11.037 -9.204 1.00 98.44 177 PHE A C 1
ATOM 1286 O O . PHE A 1 177 ? -14.252 -11.399 -10.052 1.00 98.44 177 PHE A O 1
ATOM 1293 N N . VAL A 1 178 ? -12.928 -11.884 -8.296 1.00 98.44 178 VAL A N 1
ATOM 1294 C CA . VAL A 1 178 ? -13.313 -13.305 -8.173 1.00 98.44 178 VAL A CA 1
ATOM 1295 C C . VAL A 1 178 ? -13.647 -13.704 -6.731 1.00 98.44 178 VAL A C 1
ATOM 1297 O O . VAL A 1 178 ? -14.564 -14.494 -6.530 1.00 98.44 178 VAL A O 1
ATOM 1300 N N . GLY A 1 179 ? -12.921 -13.191 -5.733 1.00 97.19 179 GLY A N 1
ATOM 1301 C CA . GLY A 1 179 ? -13.137 -13.522 -4.318 1.00 97.19 179 GLY A CA 1
ATOM 1302 C C . GLY A 1 179 ? -11.998 -13.055 -3.408 1.00 97.19 179 GLY A C 1
ATOM 1303 O O . GLY A 1 179 ? -10.967 -12.587 -3.889 1.00 97.19 179 GLY A O 1
ATOM 1304 N N . GLU A 1 180 ? -12.171 -13.186 -2.094 1.00 97.94 180 GLU A N 1
ATOM 1305 C CA . GLU A 1 180 ? -11.285 -12.631 -1.057 1.00 97.94 180 GLU A CA 1
ATOM 1306 C C . GLU A 1 180 ? -11.356 -13.432 0.257 1.00 97.94 180 GLU A C 1
ATOM 1308 O O . GLU A 1 180 ? -12.246 -14.265 0.421 1.00 97.94 180 GLU A O 1
ATOM 1313 N N . THR A 1 181 ? -10.424 -13.196 1.191 1.00 94.44 181 THR A N 1
ATOM 1314 C CA . THR A 1 181 ? -10.353 -13.929 2.481 1.00 94.44 181 THR A CA 1
ATOM 1315 C C . THR A 1 181 ? -10.990 -13.234 3.680 1.00 94.44 181 THR A C 1
ATOM 1317 O O . THR A 1 181 ? -11.375 -13.919 4.622 1.00 94.44 181 THR A O 1
ATOM 1320 N N . VAL A 1 182 ? -11.073 -11.903 3.682 1.00 95.88 182 VAL A N 1
ATOM 1321 C CA . VAL A 1 182 ? -11.631 -11.113 4.795 1.00 95.88 182 VAL A CA 1
ATOM 1322 C C . VAL A 1 182 ? -12.910 -10.447 4.290 1.00 95.88 182 VAL A C 1
ATOM 1324 O O . VAL A 1 182 ? -12.785 -9.534 3.469 1.00 95.88 182 VAL A O 1
ATOM 1327 N N . PRO A 1 183 ? -14.108 -10.901 4.703 1.00 97.25 183 PRO A N 1
ATOM 1328 C CA . PRO A 1 183 ? -15.370 -10.260 4.337 1.00 97.25 183 PRO A CA 1
ATOM 1329 C C . PRO A 1 183 ? -15.469 -8.823 4.863 1.00 97.25 183 PRO A C 1
ATOM 1331 O O . PRO A 1 183 ? -14.873 -8.490 5.891 1.00 97.25 183 PRO A O 1
ATOM 1334 N N . ASP A 1 184 ? -16.263 -7.992 4.192 1.00 97.69 184 ASP A N 1
ATOM 1335 C CA . ASP A 1 184 ? -16.598 -6.653 4.684 1.00 97.69 184 ASP A CA 1
ATOM 1336 C C . ASP A 1 184 ? -17.269 -6.710 6.063 1.00 97.69 184 ASP A C 1
ATOM 1338 O O . ASP A 1 184 ? -18.132 -7.551 6.321 1.00 97.69 184 ASP A O 1
ATOM 1342 N N . GLY A 1 185 ? -16.862 -5.801 6.950 1.00 96.25 185 GLY A N 1
ATOM 1343 C CA . GLY A 1 185 ? -17.355 -5.744 8.325 1.00 96.25 185 GLY A CA 1
ATOM 1344 C C . GLY A 1 185 ? -16.726 -6.785 9.256 1.00 96.25 185 GLY A C 1
ATOM 1345 O O . GLY A 1 185 ? -17.237 -6.993 10.352 1.00 96.25 185 GLY A O 1
ATOM 1346 N N . THR A 1 186 ? -15.625 -7.440 8.863 1.00 98.00 186 THR A N 1
ATOM 1347 C CA . THR A 1 186 ? -14.882 -8.317 9.785 1.00 98.00 186 THR A CA 1
ATOM 1348 C C . THR A 1 186 ? -14.347 -7.508 10.970 1.00 98.00 186 THR A C 1
ATOM 1350 O O . THR A 1 186 ? -13.723 -6.462 10.785 1.00 98.00 186 THR A O 1
ATOM 1353 N N . HIS A 1 187 ? -14.584 -8.011 12.179 1.00 96.94 187 HIS A N 1
ATOM 1354 C CA . HIS A 1 187 ? -14.147 -7.404 13.434 1.00 96.94 187 HIS A CA 1
ATOM 1355 C C . HIS A 1 187 ? -12.682 -7.741 13.755 1.00 96.94 187 HIS A C 1
ATOM 1357 O O . HIS A 1 187 ? -12.254 -8.888 13.603 1.00 96.94 187 HIS A O 1
ATOM 1363 N N . PHE A 1 188 ? -11.927 -6.746 14.222 1.00 96.44 188 PHE A N 1
ATOM 1364 C CA . PHE A 1 188 ? -10.548 -6.879 14.692 1.00 96.44 188 PHE A CA 1
ATOM 1365 C C . PHE A 1 188 ? -10.314 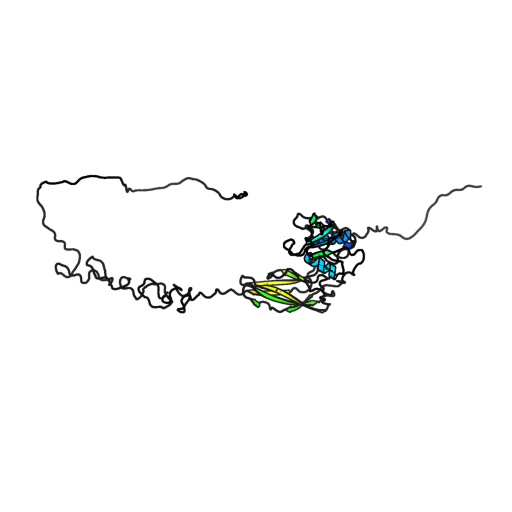-6.035 15.951 1.00 96.44 188 PHE A C 1
ATOM 1367 O O . PHE A 1 188 ? -10.844 -4.933 16.094 1.00 96.44 188 PHE A O 1
ATOM 1374 N N . ALA A 1 189 ? -9.441 -6.519 16.836 1.00 94.50 189 ALA A N 1
ATOM 1375 C CA . ALA A 1 189 ? -8.943 -5.722 17.952 1.00 94.50 189 ALA A CA 1
ATOM 1376 C C . ALA A 1 189 ? -8.046 -4.569 17.461 1.00 94.50 189 ALA A C 1
ATOM 1378 O O . ALA A 1 189 ? -7.352 -4.686 16.445 1.00 94.50 189 ALA A O 1
ATOM 1379 N N . ALA A 1 190 ? -8.024 -3.472 18.219 1.00 94.19 190 ALA A N 1
ATOM 1380 C CA . ALA A 1 190 ? -7.171 -2.316 17.960 1.00 94.19 190 ALA A CA 1
ATOM 1381 C C . ALA A 1 190 ? -5.691 -2.718 17.787 1.00 94.19 190 ALA A C 1
ATOM 1383 O O . ALA A 1 190 ? -5.123 -3.416 18.627 1.00 94.19 190 ALA A O 1
ATOM 1384 N N . GLY A 1 191 ? -5.058 -2.286 16.692 1.00 94.25 191 GLY A N 1
ATOM 1385 C CA . GLY A 1 191 ? -3.658 -2.613 16.391 1.00 94.25 191 GLY A CA 1
ATOM 1386 C C . GLY A 1 191 ? -3.383 -4.049 15.913 1.00 94.25 191 GLY A C 1
ATOM 1387 O O . GLY A 1 191 ? -2.217 -4.396 15.722 1.00 94.25 191 GLY A O 1
ATOM 1388 N N . ALA A 1 192 ? -4.397 -4.898 15.712 1.00 95.94 192 ALA A N 1
ATOM 1389 C CA . ALA A 1 192 ? -4.193 -6.281 15.272 1.00 95.94 192 ALA A CA 1
ATOM 1390 C C . ALA A 1 192 ? -3.662 -6.371 13.827 1.00 95.94 192 ALA A C 1
ATOM 1392 O O . ALA A 1 192 ? -4.208 -5.754 12.911 1.00 95.94 192 ALA A O 1
ATOM 1393 N N . SER A 1 193 ? -2.630 -7.190 13.597 1.00 97.31 193 SER A N 1
ATOM 1394 C CA . SER A 1 193 ? -2.154 -7.509 12.244 1.00 97.31 193 SER A CA 1
ATOM 1395 C C . SER A 1 193 ? -3.009 -8.592 11.581 1.00 97.31 193 SER A C 1
ATOM 1397 O O . SER A 1 193 ? -3.356 -9.592 12.208 1.00 97.31 193 SER A O 1
ATOM 1399 N N . PHE A 1 194 ? -3.300 -8.428 10.291 1.00 97.38 194 PHE A N 1
ATOM 1400 C CA . PHE A 1 194 ? -4.060 -9.374 9.475 1.00 97.38 194 PHE A CA 1
ATOM 1401 C C . PHE A 1 194 ? -3.540 -9.419 8.029 1.00 97.38 194 PHE A C 1
ATOM 1403 O O . PHE A 1 194 ? -2.716 -8.602 7.620 1.00 97.38 194 PHE A O 1
ATOM 1410 N N . THR A 1 195 ? -4.021 -10.379 7.234 1.00 97.69 195 THR A N 1
ATOM 1411 C CA . THR A 1 195 ? -3.661 -10.506 5.812 1.00 97.69 195 THR A CA 1
ATOM 1412 C C . THR A 1 195 ? -4.922 -10.521 4.957 1.00 97.69 195 THR A C 1
ATOM 1414 O O . THR A 1 195 ? -5.670 -11.504 4.940 1.00 97.69 195 THR A O 1
ATOM 1417 N N . LYS A 1 196 ? -5.159 -9.437 4.214 1.00 97.50 196 LYS A N 1
ATOM 1418 C CA . LYS A 1 196 ? -6.207 -9.389 3.192 1.00 97.50 196 LYS A CA 1
ATOM 1419 C C . LYS A 1 196 ? -5.676 -10.036 1.916 1.00 97.50 196 LYS A C 1
ATOM 1421 O O . LYS A 1 196 ? -4.534 -9.807 1.518 1.00 97.50 196 LYS A O 1
ATOM 1426 N N . THR A 1 197 ? -6.513 -10.826 1.253 1.00 98.12 197 THR A N 1
ATOM 1427 C CA . THR A 1 197 ? -6.226 -11.321 -0.096 1.00 98.12 197 THR A CA 1
ATOM 1428 C C . THR A 1 197 ? -7.364 -10.985 -1.045 1.00 98.12 197 THR A C 1
ATOM 1430 O O . THR A 1 197 ? -8.521 -10.948 -0.626 1.00 98.12 197 THR A O 1
ATOM 1433 N N . TRP A 1 198 ? -7.036 -10.785 -2.322 1.00 98.56 198 TRP A N 1
ATOM 1434 C CA . TRP A 1 198 ? -8.011 -10.655 -3.405 1.00 98.56 198 TRP A CA 1
ATOM 1435 C C . TRP A 1 198 ? -7.576 -11.498 -4.595 1.00 98.56 198 TRP A C 1
ATOM 1437 O O . TRP A 1 198 ? -6.481 -11.329 -5.134 1.00 98.56 198 TRP A O 1
ATOM 1447 N N . THR A 1 199 ? -8.457 -12.378 -5.047 1.00 98.56 199 THR A N 1
ATOM 1448 C CA . THR A 1 199 ? -8.294 -13.108 -6.300 1.00 98.56 199 THR A CA 1
ATOM 1449 C C . THR A 1 199 ? -8.887 -12.283 -7.432 1.00 98.56 199 THR A C 1
ATOM 1451 O O . THR A 1 199 ? -10.086 -11.997 -7.441 1.00 98.56 199 THR A O 1
ATOM 1454 N N . LEU A 1 200 ? -8.040 -11.908 -8.390 1.00 98.62 200 LEU A N 1
ATOM 1455 C CA . LEU A 1 200 ? -8.420 -11.170 -9.592 1.00 98.62 200 LEU A CA 1
ATOM 1456 C C . LEU A 1 200 ? -8.171 -12.032 -10.829 1.00 98.62 200 LEU A C 1
ATOM 1458 O O . LEU A 1 200 ? -7.102 -12.626 -10.972 1.00 98.62 200 LEU A O 1
ATOM 1462 N N . ARG A 1 201 ? -9.142 -12.069 -11.743 1.00 98.56 201 ARG A N 1
ATOM 1463 C CA . ARG A 1 201 ? -9.001 -12.658 -13.077 1.00 98.56 201 ARG A CA 1
ATOM 1464 C C . ARG A 1 201 ? -8.507 -11.598 -14.052 1.00 98.56 201 ARG A C 1
ATOM 1466 O O . ARG A 1 201 ? -9.055 -10.498 -14.087 1.00 98.56 201 ARG A O 1
ATOM 1473 N N . ASN A 1 202 ? -7.550 -11.949 -14.900 1.00 97.81 202 ASN A N 1
ATOM 1474 C CA . ASN A 1 202 ? -7.209 -11.157 -16.071 1.00 97.81 202 ASN A CA 1
ATOM 1475 C C . ASN A 1 202 ? -8.385 -11.186 -17.063 1.00 97.81 202 ASN A C 1
ATOM 1477 O O . ASN A 1 202 ? -8.716 -12.227 -17.633 1.00 97.81 202 ASN A O 1
ATOM 1481 N N . SER A 1 203 ? -9.057 -10.047 -17.222 1.00 97.25 203 SER A N 1
ATOM 1482 C CA . SER A 1 203 ? -10.158 -9.831 -18.171 1.00 97.25 203 SER A CA 1
ATOM 1483 C C . SER A 1 203 ? -9.721 -9.060 -19.422 1.00 97.25 203 SER A C 1
ATOM 1485 O O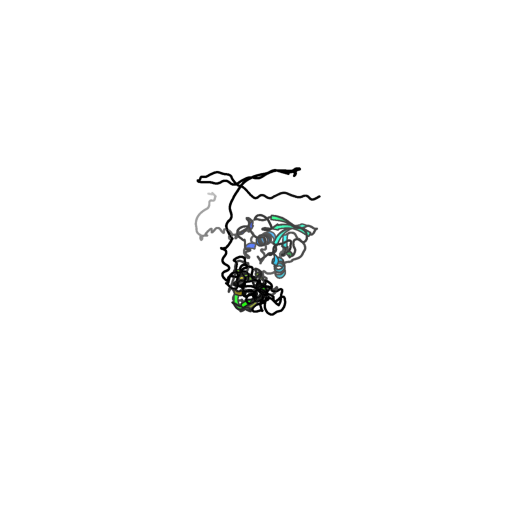 . SER A 1 203 ? -10.547 -8.804 -20.296 1.00 97.25 203 SER A O 1
ATOM 1487 N N . GLY A 1 204 ? -8.439 -8.694 -19.504 1.00 92.81 204 GLY A N 1
ATOM 1488 C CA . GLY A 1 204 ? -7.824 -8.037 -20.648 1.00 92.81 204 GLY A CA 1
ATOM 1489 C C . GLY A 1 204 ? -7.317 -9.010 -21.715 1.00 92.81 204 GLY A C 1
ATOM 1490 O O . GLY A 1 204 ? -7.658 -10.192 -21.742 1.00 92.81 204 GLY A O 1
ATOM 1491 N N . THR A 1 205 ? -6.478 -8.489 -22.609 1.00 88.19 205 THR A N 1
ATOM 1492 C CA . THR A 1 205 ? -5.779 -9.250 -23.661 1.00 88.19 205 THR A CA 1
ATOM 1493 C C . THR A 1 205 ? -4.255 -9.200 -23.537 1.00 88.19 205 THR A C 1
ATOM 1495 O O . THR A 1 205 ? -3.572 -9.985 -24.193 1.00 88.19 205 THR A O 1
ATOM 1498 N N . SER A 1 206 ? -3.712 -8.335 -22.676 1.00 86.81 206 SER A N 1
ATOM 1499 C CA . SER A 1 206 ? -2.316 -8.392 -22.232 1.00 86.81 206 SER A CA 1
ATOM 1500 C C . SER A 1 206 ? -2.109 -9.530 -21.221 1.00 86.81 206 SER A C 1
ATOM 1502 O O . SER A 1 206 ? -3.028 -9.927 -20.508 1.00 86.81 206 SER A O 1
ATOM 1504 N N . THR A 1 207 ? -0.891 -10.071 -21.137 1.00 88.31 207 THR A N 1
ATOM 1505 C CA . THR A 1 207 ? -0.496 -10.980 -20.043 1.00 88.31 207 THR A CA 1
ATOM 1506 C C . THR A 1 207 ? 0.086 -10.154 -18.903 1.00 88.31 207 THR A C 1
ATOM 1508 O O . THR A 1 207 ? 1.003 -9.364 -19.136 1.00 88.31 207 THR A O 1
ATOM 1511 N N . TRP A 1 208 ? -0.404 -10.339 -17.673 1.00 91.19 208 TRP A N 1
ATOM 1512 C CA . TRP A 1 208 ? 0.168 -9.631 -16.530 1.00 91.19 208 TRP A CA 1
ATOM 1513 C C . TRP A 1 208 ? 1.517 -10.234 -16.147 1.00 91.19 208 TRP A C 1
ATOM 1515 O O . TRP A 1 208 ? 1.611 -11.441 -15.921 1.00 91.19 208 TRP A O 1
ATOM 1525 N N . THR A 1 209 ? 2.537 -9.387 -16.033 1.00 82.44 209 THR A N 1
ATOM 1526 C CA . THR A 1 209 ? 3.879 -9.729 -15.534 1.00 82.44 209 THR A CA 1
ATOM 1527 C C . THR A 1 209 ? 4.486 -8.533 -14.791 1.00 82.44 209 THR A C 1
ATOM 1529 O O . THR A 1 209 ? 4.100 -7.380 -15.040 1.00 82.44 209 THR A O 1
ATOM 1532 N N . ARG A 1 210 ? 5.475 -8.801 -13.922 1.00 79.00 210 ARG A N 1
ATOM 1533 C CA . ARG A 1 210 ? 6.338 -7.780 -13.290 1.00 79.00 210 ARG A CA 1
ATOM 1534 C C . ARG A 1 210 ? 7.074 -6.945 -14.354 1.00 79.00 210 ARG A C 1
ATOM 1536 O O . ARG A 1 210 ? 7.164 -5.727 -14.234 1.00 79.00 210 ARG A O 1
ATOM 1543 N N . ASP A 1 211 ? 7.492 -7.573 -15.453 1.00 70.06 211 ASP A N 1
ATOM 1544 C CA . ASP A 1 211 ? 8.226 -6.933 -16.563 1.00 70.06 211 ASP A CA 1
ATOM 1545 C C . ASP A 1 211 ? 7.355 -6.013 -17.430 1.00 70.06 211 ASP A C 1
ATOM 1547 O O . ASP A 1 211 ? 7.839 -5.092 -18.088 1.00 70.06 211 ASP A O 1
ATOM 1551 N N . CYS A 1 212 ? 6.044 -6.214 -17.387 1.00 71.88 212 CYS A N 1
ATOM 1552 C CA . CYS A 1 212 ? 5.065 -5.316 -17.980 1.00 71.88 212 CYS A CA 1
ATOM 1553 C C . CYS A 1 212 ? 4.469 -4.331 -16.956 1.00 71.88 212 CYS A C 1
ATOM 1555 O O . CYS A 1 212 ? 3.512 -3.629 -17.275 1.00 71.88 212 CYS A O 1
ATOM 1557 N N . ASN A 1 213 ? 5.047 -4.266 -15.748 1.00 72.62 213 ASN A N 1
ATOM 1558 C CA . ASN A 1 213 ? 4.685 -3.387 -14.633 1.00 72.62 213 ASN A CA 1
ATOM 1559 C C . ASN A 1 213 ? 3.236 -3.529 -14.116 1.00 72.62 213 ASN A C 1
ATOM 1561 O O . ASN A 1 213 ? 2.614 -2.554 -13.685 1.00 72.62 213 ASN A O 1
ATOM 1565 N N . HIS A 1 214 ? 2.692 -4.748 -14.156 1.00 85.38 214 HIS A N 1
ATOM 1566 C CA . HIS A 1 214 ? 1.379 -5.041 -13.582 1.00 85.38 214 HIS A CA 1
ATOM 1567 C C . HIS A 1 214 ? 1.500 -5.244 -12.069 1.00 85.38 214 HIS A C 1
ATOM 1569 O O . HIS A 1 214 ? 2.226 -6.131 -11.611 1.00 85.38 214 HIS A O 1
ATOM 1575 N N . ARG A 1 215 ? 0.776 -4.431 -11.299 1.00 89.38 215 ARG A N 1
ATOM 1576 C CA . ARG A 1 215 ? 0.800 -4.440 -9.830 1.00 89.38 215 ARG A CA 1
ATOM 1577 C C . ARG A 1 215 ? -0.543 -4.016 -9.246 1.00 89.38 215 ARG A C 1
ATOM 1579 O O . ARG A 1 215 ? -1.334 -3.363 -9.926 1.00 89.38 215 ARG A O 1
ATOM 1586 N N . LEU A 1 216 ? -0.798 -4.390 -7.997 1.00 95.38 216 LEU A N 1
ATOM 1587 C CA . LEU A 1 216 ? -1.955 -3.916 -7.243 1.00 95.38 216 LEU A CA 1
ATOM 1588 C C . LEU A 1 216 ? -1.558 -2.634 -6.501 1.00 95.38 216 LEU A C 1
ATOM 1590 O O . LEU A 1 216 ? -0.690 -2.678 -5.632 1.00 95.38 216 LEU A O 1
ATOM 1594 N N . ALA A 1 217 ? -2.169 -1.501 -6.844 1.00 89.62 217 ALA A N 1
ATOM 1595 C CA . ALA A 1 217 ? -1.860 -0.194 -6.266 1.00 89.62 217 ALA A CA 1
ATOM 1596 C C . ALA A 1 217 ? -2.978 0.291 -5.332 1.00 89.62 217 ALA A C 1
ATOM 1598 O O . ALA A 1 217 ? -4.159 0.017 -5.558 1.00 89.62 217 ALA A O 1
ATOM 1599 N N . PHE A 1 218 ? -2.607 1.036 -4.294 1.00 92.25 218 PHE A N 1
ATOM 1600 C CA . PHE A 1 218 ? -3.531 1.679 -3.364 1.00 92.25 218 PHE A CA 1
ATOM 1601 C C . PHE A 1 218 ? -4.322 2.799 -4.061 1.00 92.25 218 PHE A C 1
ATOM 1603 O O . PHE A 1 218 ? -3.753 3.725 -4.647 1.00 92.25 218 PHE A O 1
ATOM 1610 N N . ASP A 1 219 ? -5.652 2.705 -4.017 1.00 93.00 219 ASP A N 1
ATOM 1611 C CA . ASP A 1 219 ? -6.577 3.622 -4.691 1.00 93.00 219 ASP A CA 1
ATOM 1612 C C . ASP A 1 219 ? -7.128 4.725 -3.767 1.00 93.00 219 ASP A C 1
ATOM 1614 O O . ASP A 1 219 ? -7.611 5.741 -4.263 1.00 93.00 219 ASP A O 1
ATOM 1618 N N . GLY A 1 220 ? -6.993 4.566 -2.444 1.00 91.31 220 GLY A N 1
ATOM 1619 C CA . GLY A 1 220 ? -7.344 5.562 -1.424 1.00 91.31 220 GLY A CA 1
ATOM 1620 C C . GLY A 1 220 ? -8.064 4.958 -0.212 1.00 91.31 220 GLY A C 1
ATOM 1621 O O . GLY A 1 220 ? -8.237 3.745 -0.123 1.00 91.31 220 GLY A O 1
ATOM 1622 N N . GLY A 1 221 ? -8.533 5.809 0.706 1.00 97.12 221 GLY A N 1
ATOM 1623 C CA . GLY A 1 221 ? -9.165 5.387 1.966 1.00 97.12 221 GLY A CA 1
ATOM 1624 C C . GLY A 1 221 ? -8.144 5.190 3.090 1.00 97.12 221 GLY A C 1
ATOM 1625 O O . GLY A 1 221 ? -7.138 5.893 3.127 1.00 97.12 221 GLY A O 1
ATOM 1626 N N . GLU A 1 222 ? -8.404 4.247 3.994 1.00 97.44 222 GLU A N 1
ATOM 1627 C CA . GLU A 1 222 ? -7.416 3.774 4.974 1.00 97.44 222 GLU A CA 1
ATOM 1628 C C . GLU A 1 222 ? -6.433 2.795 4.305 1.00 97.44 222 GLU A C 1
ATOM 1630 O O . GLU A 1 222 ? -6.838 1.936 3.523 1.00 97.44 222 GLU A O 1
ATOM 1635 N N . GLN A 1 223 ? -5.137 2.923 4.592 1.00 94.69 223 GLN A N 1
ATOM 1636 C CA . GLN A 1 223 ? -4.081 2.101 3.995 1.00 94.69 223 GLN A CA 1
ATOM 1637 C C . GLN A 1 223 ? -3.679 0.913 4.887 1.00 94.69 223 GLN A C 1
ATOM 1639 O O . GLN A 1 223 ? -3.074 -0.035 4.390 1.00 94.69 223 GLN A O 1
ATOM 1644 N N . PHE A 1 224 ? -4.012 0.929 6.184 1.00 96.94 224 PHE A N 1
ATOM 1645 C CA . PHE A 1 224 ? -3.723 -0.149 7.148 1.00 96.94 224 PHE A CA 1
ATOM 1646 C C . PHE A 1 224 ? -2.230 -0.523 7.234 1.00 96.94 224 PHE A C 1
ATOM 1648 O O . PHE A 1 224 ? -1.877 -1.674 7.488 1.00 96.94 224 PHE A O 1
ATOM 1655 N N . GLY A 1 225 ? -1.329 0.424 6.952 1.00 91.56 225 GLY A N 1
ATOM 1656 C CA . GLY A 1 225 ? 0.117 0.174 6.876 1.00 91.56 225 GLY A CA 1
ATOM 1657 C C . GLY A 1 225 ? 0.580 -0.678 5.681 1.00 91.56 225 GLY A C 1
ATOM 1658 O O . GLY A 1 225 ? 1.761 -1.011 5.609 1.00 91.56 225 GLY A O 1
ATOM 1659 N N . ALA A 1 226 ? -0.307 -1.020 4.740 1.00 93.12 226 ALA A N 1
ATOM 1660 C CA . ALA A 1 226 ? 0.054 -1.723 3.510 1.00 93.12 226 ALA A CA 1
ATOM 1661 C C . ALA A 1 226 ? 0.985 -0.872 2.617 1.00 93.12 226 ALA A C 1
ATOM 1663 O O . ALA A 1 226 ? 0.889 0.359 2.624 1.00 93.12 226 ALA A O 1
ATOM 1664 N N . PRO A 1 227 ? 1.849 -1.479 1.780 1.00 84.88 227 PRO A N 1
ATOM 1665 C CA . PRO A 1 227 ? 2.621 -0.728 0.792 1.00 84.88 227 PRO A CA 1
ATOM 1666 C C . PRO A 1 227 ? 1.699 -0.021 -0.214 1.00 84.88 227 PRO A C 1
ATOM 1668 O O . PRO A 1 227 ? 0.594 -0.486 -0.502 1.00 84.88 227 PRO A O 1
ATOM 1671 N N . ALA A 1 228 ? 2.163 1.099 -0.779 1.00 81.56 228 ALA A N 1
ATOM 1672 C CA . ALA A 1 228 ? 1.417 1.832 -1.807 1.00 81.56 228 ALA A CA 1
ATOM 1673 C C . ALA A 1 228 ? 1.193 0.990 -3.077 1.00 81.56 228 ALA A C 1
ATOM 1675 O O . ALA A 1 228 ? 0.175 1.142 -3.753 1.00 81.56 228 ALA A O 1
ATOM 1676 N N . GLU A 1 229 ? 2.116 0.070 -3.372 1.00 84.31 229 GLU A N 1
ATOM 1677 C CA . GLU A 1 229 ? 2.041 -0.869 -4.488 1.00 84.31 229 GLU A CA 1
ATOM 1678 C C . GLU A 1 229 ? 2.507 -2.263 -4.050 1.00 84.31 229 GLU A C 1
ATOM 1680 O O . GLU A 1 229 ? 3.489 -2.412 -3.326 1.00 84.31 229 GLU A O 1
ATOM 1685 N N . THR A 1 230 ? 1.815 -3.304 -4.510 1.00 90.62 230 THR A N 1
ATOM 1686 C CA . THR A 1 230 ? 2.216 -4.709 -4.354 1.00 90.62 230 THR A CA 1
ATOM 1687 C C . THR A 1 230 ? 2.539 -5.276 -5.731 1.00 90.62 230 THR A C 1
ATOM 1689 O O . THR A 1 230 ? 1.658 -5.360 -6.588 1.00 90.62 230 THR A O 1
ATOM 1692 N N . LEU A 1 231 ? 3.800 -5.650 -5.963 1.00 84.88 231 LEU A N 1
ATOM 1693 C CA . LEU A 1 231 ? 4.254 -6.209 -7.242 1.00 84.88 231 LEU A CA 1
ATOM 1694 C C . LEU A 1 231 ? 3.895 -7.690 -7.398 1.00 84.88 231 LEU A C 1
ATOM 1696 O O . LEU A 1 231 ? 3.828 -8.433 -6.418 1.00 84.88 231 LEU A O 1
ATOM 1700 N N . LEU A 1 232 ? 3.777 -8.149 -8.649 1.00 87.38 232 LEU A N 1
ATOM 1701 C CA . LEU A 1 232 ? 3.908 -9.577 -8.945 1.00 87.38 232 LEU A CA 1
ATOM 1702 C C . LEU A 1 232 ? 5.314 -10.080 -8.538 1.00 87.38 232 LEU A C 1
ATOM 1704 O O . LEU A 1 232 ? 6.306 -9.363 -8.753 1.00 87.38 232 LEU A O 1
ATOM 1708 N N . PRO A 1 233 ? 5.436 -11.312 -8.004 1.00 87.06 233 PRO A N 1
ATOM 1709 C CA . PRO A 1 233 ? 6.723 -11.983 -7.858 1.00 87.06 233 PRO A CA 1
ATOM 1710 C C . PRO A 1 233 ? 7.409 -12.154 -9.219 1.00 87.06 233 PRO A C 1
ATOM 1712 O O . PRO A 1 233 ? 6.744 -12.275 -10.253 1.00 87.06 233 PRO A O 1
ATOM 1715 N N . GLU A 1 234 ? 8.739 -12.177 -9.231 1.00 75.56 234 GLU A N 1
ATOM 1716 C CA . GLU A 1 234 ? 9.519 -12.377 -10.456 1.00 75.56 234 GLU A CA 1
ATOM 1717 C C . GLU A 1 234 ? 9.144 -13.695 -11.164 1.00 75.56 234 GLU A C 1
ATOM 1719 O O . GLU A 1 234 ? 8.750 -14.672 -10.525 1.00 75.56 234 GLU A O 1
ATOM 1724 N N . GLY A 1 235 ? 9.172 -13.703 -12.500 1.00 75.19 235 GLY A N 1
ATOM 1725 C CA . GLY A 1 235 ? 8.750 -14.846 -13.320 1.00 75.19 235 GLY A CA 1
ATOM 1726 C C . GLY A 1 235 ? 7.240 -15.144 -13.323 1.00 75.19 235 GLY A C 1
ATOM 1727 O O . GLY A 1 235 ? 6.792 -15.986 -14.103 1.00 75.19 235 GLY A O 1
ATOM 1728 N N . THR A 1 236 ? 6.427 -14.462 -12.506 1.00 86.25 236 THR A N 1
ATOM 1729 C CA . THR A 1 236 ? 4.970 -14.675 -12.479 1.00 86.25 236 THR A CA 1
ATOM 1730 C C . THR A 1 236 ? 4.320 -14.139 -13.752 1.00 86.25 236 THR A C 1
ATOM 1732 O O . THR A 1 236 ? 4.489 -12.970 -14.108 1.00 86.25 236 THR A O 1
ATOM 1735 N N . THR A 1 237 ? 3.524 -14.986 -14.410 1.00 90.44 237 THR A N 1
ATOM 1736 C CA . THR A 1 237 ? 2.744 -14.634 -15.602 1.00 90.44 237 THR A CA 1
ATOM 1737 C C . THR A 1 237 ? 1.267 -14.970 -15.385 1.00 90.44 237 THR A C 1
ATOM 1739 O O . THR A 1 237 ? 0.934 -16.058 -14.917 1.00 90.44 237 THR A O 1
ATOM 1742 N N . VAL A 1 238 ? 0.366 -14.038 -15.713 1.00 96.12 238 VAL A N 1
ATOM 1743 C CA . VAL A 1 238 ? -1.093 -14.234 -15.612 1.00 96.12 238 VAL A CA 1
ATOM 1744 C C . VAL A 1 238 ? -1.718 -13.948 -16.974 1.00 96.12 238 VAL A C 1
ATOM 1746 O O . VAL A 1 238 ? -1.994 -12.800 -17.335 1.00 96.12 238 VAL A O 1
ATOM 1749 N N . ALA A 1 239 ? -1.879 -15.003 -17.770 1.00 95.50 239 ALA A N 1
ATOM 1750 C CA . ALA A 1 239 ? -2.441 -14.924 -19.116 1.00 95.50 239 ALA A CA 1
ATOM 1751 C C . ALA A 1 239 ? -3.910 -14.438 -19.107 1.00 95.50 239 ALA A C 1
ATOM 1753 O O . ALA A 1 239 ? -4.600 -14.607 -18.097 1.00 95.50 239 ALA A O 1
ATOM 1754 N N . PRO A 1 240 ? -4.423 -13.879 -20.220 1.00 96.56 240 PRO A N 1
ATOM 1755 C CA . PRO A 1 240 ? -5.844 -13.582 -20.392 1.00 96.56 240 PRO A CA 1
ATOM 1756 C C . PRO A 1 240 ? -6.752 -14.744 -19.963 1.00 96.56 240 PRO A C 1
ATOM 1758 O O . PRO A 1 240 ? -6.556 -15.887 -20.372 1.00 96.56 240 PRO A O 1
ATOM 1761 N N . GLY A 1 241 ? -7.741 -14.455 -19.117 1.00 96.69 241 GLY A N 1
ATOM 1762 C CA . GLY A 1 241 ? -8.662 -15.438 -18.541 1.00 96.69 241 GLY A CA 1
ATOM 1763 C C . GLY A 1 241 ? -8.154 -16.186 -17.300 1.00 96.69 241 GLY A C 1
ATOM 1764 O O . GLY A 1 241 ? -8.980 -16.749 -16.583 1.00 96.69 241 GLY A O 1
ATOM 1765 N N . ALA A 1 242 ? -6.850 -16.173 -17.002 1.00 98.06 242 ALA A N 1
ATOM 1766 C CA . ALA A 1 242 ? -6.297 -16.753 -15.774 1.00 98.06 242 ALA A CA 1
ATOM 1767 C C . ALA A 1 242 ? -6.511 -15.832 -14.559 1.00 98.06 242 ALA A C 1
ATOM 1769 O O . ALA A 1 242 ? -6.766 -14.637 -14.712 1.00 98.06 242 ALA A O 1
ATOM 1770 N N . SER A 1 243 ? -6.379 -16.380 -13.348 1.00 98.25 243 SER A N 1
ATOM 1771 C CA . SER A 1 243 ? -6.529 -15.636 -12.089 1.00 98.25 243 SER A CA 1
ATOM 1772 C C . SER A 1 243 ? -5.257 -15.661 -11.249 1.00 98.25 243 SER A C 1
ATOM 1774 O O . SER A 1 243 ? -4.504 -16.632 -11.288 1.00 98.25 243 SER A O 1
ATOM 1776 N N . TYR A 1 244 ? -5.059 -14.614 -10.450 1.00 98.44 244 TYR A N 1
ATOM 1777 C CA . TYR A 1 244 ? -3.986 -14.509 -9.464 1.00 98.44 244 TYR A CA 1
ATOM 1778 C C . TYR A 1 244 ? -4.524 -13.963 -8.137 1.00 98.44 244 TYR A C 1
ATOM 1780 O O . TYR A 1 244 ? -5.392 -13.086 -8.129 1.00 98.44 244 TYR A O 1
ATOM 1788 N N . THR A 1 245 ? -4.011 -14.483 -7.021 1.00 98.44 245 THR A N 1
ATOM 1789 C CA . THR A 1 245 ? -4.397 -14.066 -5.668 1.00 98.44 245 THR A CA 1
ATOM 1790 C C . THR A 1 245 ? -3.339 -13.132 -5.096 1.00 98.44 245 THR A C 1
ATOM 1792 O O . THR A 1 245 ? -2.248 -13.552 -4.718 1.00 98.44 245 THR A O 1
ATOM 1795 N N . TRP A 1 246 ? -3.681 -11.851 -5.021 1.00 97.88 246 TRP A N 1
ATOM 1796 C CA . TRP A 1 246 ? -2.908 -10.849 -4.299 1.00 97.88 246 TRP A CA 1
ATOM 1797 C C . TRP A 1 246 ? -3.019 -11.092 -2.799 1.00 97.88 246 TRP A C 1
ATOM 1799 O O . TRP A 1 246 ? -4.104 -11.409 -2.318 1.00 97.88 246 TRP A O 1
ATOM 1809 N N . SER A 1 247 ? -1.920 -10.918 -2.067 1.00 97.31 247 SER A N 1
ATOM 1810 C CA . SER A 1 247 ? -1.859 -11.071 -0.612 1.00 97.31 247 SER A CA 1
ATOM 1811 C C . SER A 1 247 ? -1.131 -9.872 -0.020 1.00 97.31 247 SER A C 1
ATOM 1813 O O . SER A 1 247 ? -0.021 -9.559 -0.452 1.00 97.31 247 SER A O 1
ATOM 1815 N N . VAL A 1 248 ? -1.776 -9.178 0.918 1.00 97.12 248 VAL A N 1
ATOM 1816 C CA . VAL A 1 248 ? -1.303 -7.914 1.489 1.00 97.12 248 VAL A CA 1
ATOM 1817 C C . VAL A 1 248 ? -1.448 -7.968 3.008 1.00 97.12 248 VAL A C 1
ATOM 1819 O O . VAL A 1 248 ? -2.552 -8.112 3.538 1.00 97.12 248 VAL A O 1
ATOM 1822 N N . SER A 1 249 ? -0.318 -7.859 3.705 1.00 96.88 249 SER A N 1
ATOM 1823 C CA . SER A 1 249 ? -0.277 -7.708 5.161 1.00 96.88 249 SER A CA 1
ATOM 1824 C C . SER A 1 249 ? -0.729 -6.305 5.563 1.00 96.88 249 SER A C 1
ATOM 1826 O O . SER A 1 249 ? -0.371 -5.323 4.913 1.00 96.88 249 SER A O 1
ATOM 1828 N N . MET A 1 250 ? -1.512 -6.230 6.632 1.00 97.81 250 MET A N 1
ATOM 1829 C CA . MET A 1 250 ? -2.197 -5.033 7.111 1.00 97.81 250 MET A CA 1
ATOM 1830 C C . MET A 1 250 ? -2.224 -5.009 8.642 1.00 97.81 250 MET A C 1
ATOM 1832 O O . MET A 1 250 ? -2.104 -6.051 9.287 1.00 97.81 250 MET A O 1
ATOM 1836 N N . THR A 1 251 ? -2.439 -3.830 9.217 1.00 97.81 251 THR A N 1
ATOM 1837 C CA . THR A 1 251 ? -2.640 -3.622 10.654 1.00 97.81 251 THR A CA 1
ATOM 1838 C C . THR A 1 251 ? -3.883 -2.767 10.875 1.00 97.81 251 THR A C 1
ATOM 1840 O O . THR A 1 251 ? -4.034 -1.706 10.267 1.00 97.81 251 THR A O 1
ATOM 1843 N N . ALA A 1 252 ? -4.781 -3.230 11.741 1.00 97.50 252 ALA A N 1
ATOM 1844 C CA . ALA A 1 252 ? -5.976 -2.502 12.143 1.00 97.50 252 ALA A CA 1
ATOM 1845 C C . ALA A 1 252 ? -5.604 -1.205 12.898 1.00 97.50 252 ALA A C 1
ATOM 1847 O O . ALA A 1 252 ? -4.662 -1.225 13.696 1.00 97.50 252 ALA A O 1
ATOM 1848 N N . PRO A 1 253 ? -6.317 -0.081 12.690 1.00 97.12 253 PRO A N 1
ATOM 1849 C CA . PRO A 1 253 ? -6.114 1.142 13.466 1.00 97.12 253 PRO A CA 1
ATOM 1850 C C . PRO A 1 253 ? -6.223 0.933 14.982 1.00 97.12 253 PRO A C 1
ATOM 1852 O O . PRO A 1 253 ? -6.793 -0.046 15.461 1.00 97.12 253 PRO A O 1
ATOM 1855 N N . SER A 1 254 ? -5.669 1.871 15.753 1.00 93.69 254 SER A N 1
ATOM 1856 C CA . SER A 1 254 ? -5.753 1.861 17.220 1.00 93.69 254 SER A CA 1
ATOM 1857 C C . SER A 1 254 ? -7.044 2.477 17.768 1.00 93.69 254 SER A C 1
ATOM 1859 O O . SER A 1 254 ? -7.384 2.234 18.923 1.00 93.69 254 SER A O 1
ATOM 1861 N N . ALA A 1 255 ? -7.750 3.282 16.970 1.00 94.19 255 ALA A N 1
ATOM 1862 C CA . ALA A 1 255 ? -9.021 3.878 17.360 1.00 94.19 255 ALA A CA 1
ATOM 1863 C C . ALA A 1 255 ? -10.195 2.977 16.916 1.00 94.19 255 ALA A C 1
ATOM 1865 O O . ALA A 1 255 ? -10.141 2.434 15.810 1.00 94.19 255 ALA A O 1
ATOM 1866 N N . PRO A 1 256 ? -11.254 2.821 17.732 1.00 94.62 256 PRO A N 1
ATOM 1867 C CA . PRO A 1 256 ? -12.440 2.054 17.352 1.00 94.62 256 PRO A CA 1
ATOM 1868 C C . PRO A 1 256 ? -13.231 2.713 16.216 1.00 94.62 256 PRO A C 1
ATOM 1870 O O . PRO A 1 256 ? -13.336 3.940 16.156 1.00 94.62 256 PRO A O 1
ATOM 1873 N N . GLY A 1 257 ? -13.845 1.907 15.347 1.00 96.19 257 GLY A N 1
ATOM 1874 C CA . GLY A 1 257 ? -14.674 2.397 14.240 1.00 96.19 257 GLY A CA 1
ATOM 1875 C C . GLY A 1 257 ? -14.637 1.519 12.989 1.00 96.19 257 GLY A C 1
ATOM 1876 O O . GLY A 1 257 ? -13.919 0.524 12.924 1.00 96.19 257 GLY A O 1
ATOM 1877 N N . THR A 1 258 ? -15.417 1.888 11.972 1.00 98.00 258 THR A N 1
ATOM 1878 C CA . THR A 1 258 ? -15.415 1.212 10.665 1.00 98.00 258 THR A CA 1
ATOM 1879 C C . THR A 1 258 ? -14.405 1.871 9.730 1.00 98.00 258 THR A C 1
ATOM 1881 O O . THR A 1 258 ? -14.478 3.076 9.487 1.00 98.00 258 THR A O 1
ATOM 1884 N N . TYR A 1 259 ? -13.491 1.080 9.170 1.00 98.25 259 TYR A N 1
ATOM 1885 C CA . TYR A 1 259 ? -12.425 1.553 8.287 1.00 98.25 259 TYR A CA 1
ATOM 1886 C C . TYR A 1 259 ? -12.492 0.858 6.936 1.00 98.25 259 TYR A C 1
ATOM 1888 O O . TYR A 1 259 ? -12.629 -0.364 6.877 1.00 98.25 259 TYR A O 1
ATOM 1896 N N . ARG A 1 260 ? -12.332 1.628 5.852 1.00 98.62 260 ARG A N 1
ATOM 1897 C CA . ARG A 1 260 ? -12.325 1.102 4.483 1.00 98.62 260 ARG A CA 1
ATOM 1898 C C . ARG A 1 260 ? -11.146 1.629 3.667 1.00 98.62 260 ARG A C 1
ATOM 1900 O O . ARG A 1 260 ? -10.945 2.840 3.564 1.00 98.62 260 ARG A O 1
ATOM 1907 N N . GLY A 1 261 ? -10.408 0.711 3.052 1.00 98.06 261 GLY A N 1
ATOM 1908 C CA . GLY A 1 261 ? -9.314 0.982 2.116 1.00 98.06 261 GLY A CA 1
ATOM 1909 C C . GLY A 1 261 ? -9.626 0.444 0.729 1.00 98.06 261 GLY A C 1
ATOM 1910 O O . GLY A 1 261 ? -10.349 -0.542 0.613 1.00 98.06 261 GLY A O 1
ATOM 1911 N N . TYR A 1 262 ? -9.084 1.058 -0.319 1.00 97.94 262 TYR A N 1
ATOM 1912 C CA . TYR A 1 262 ? -9.322 0.682 -1.713 1.00 97.94 262 TYR A CA 1
ATOM 1913 C C . TYR A 1 262 ? -8.015 0.358 -2.442 1.00 97.94 262 TYR A C 1
ATOM 1915 O O . TYR A 1 262 ? -7.013 1.047 -2.265 1.00 97.94 262 TYR A O 1
ATOM 1923 N N . TRP A 1 263 ? -8.044 -0.634 -3.335 1.00 97.69 263 TRP A N 1
ATOM 1924 C CA . TRP A 1 263 ? -6.940 -0.975 -4.239 1.00 97.69 263 TRP A CA 1
ATOM 1925 C C . TRP A 1 263 ? -7.459 -1.264 -5.642 1.00 97.69 263 TRP A C 1
ATOM 1927 O O . TRP A 1 263 ? -8.584 -1.732 -5.837 1.00 97.69 263 TRP A O 1
ATOM 1937 N N . LYS A 1 264 ? -6.621 -1.005 -6.642 1.00 96.62 264 LYS A N 1
ATOM 1938 C CA . LYS A 1 264 ? -6.937 -1.242 -8.047 1.00 96.62 264 LYS A CA 1
ATOM 1939 C C . LYS A 1 264 ? -5.703 -1.745 -8.786 1.00 96.62 264 LYS A C 1
ATOM 1941 O O . LYS A 1 264 ? -4.578 -1.389 -8.438 1.00 96.62 264 LYS A O 1
ATOM 1946 N N . MET A 1 265 ? -5.904 -2.588 -9.794 1.00 95.25 265 MET A N 1
ATOM 1947 C CA . MET A 1 265 ? -4.807 -2.991 -10.671 1.00 95.25 265 MET A CA 1
ATOM 1948 C C . MET A 1 265 ? -4.288 -1.778 -11.441 1.00 95.25 265 MET A C 1
ATOM 1950 O O . MET A 1 265 ? -5.071 -0.976 -11.946 1.00 95.25 265 MET A O 1
ATOM 1954 N N . ASP A 1 266 ? -2.971 -1.641 -11.534 1.00 86.38 266 ASP A N 1
ATOM 1955 C CA . ASP A 1 266 ? -2.318 -0.512 -12.185 1.00 86.38 266 ASP A CA 1
ATOM 1956 C C . ASP A 1 266 ? -1.181 -0.960 -13.105 1.00 86.38 266 ASP A C 1
ATOM 1958 O O . ASP A 1 266 ? -0.516 -1.978 -12.877 1.00 86.38 266 ASP A O 1
ATOM 1962 N N . ARG A 1 267 ? -0.948 -0.148 -14.139 1.00 78.25 267 ARG A N 1
ATOM 1963 C CA . ARG A 1 267 ? 0.204 -0.234 -15.026 1.00 78.25 267 ARG A CA 1
ATOM 1964 C C . ARG A 1 267 ? 0.791 1.168 -15.258 1.00 78.25 267 ARG A C 1
ATOM 1966 O O . ARG A 1 267 ? 0.104 2.065 -15.736 1.00 78.25 267 ARG A O 1
ATOM 1973 N N . TYR A 1 268 ? 2.063 1.352 -14.896 1.00 62.28 268 TYR A N 1
ATOM 1974 C CA . TYR A 1 268 ? 2.831 2.611 -15.003 1.00 62.28 268 TYR A CA 1
ATOM 1975 C C . TYR A 1 268 ? 2.291 3.839 -14.234 1.00 62.28 268 TYR A C 1
ATOM 1977 O O . TYR A 1 268 ? 2.756 4.945 -14.463 1.00 62.28 268 TYR A O 1
ATOM 1985 N N . GLY A 1 269 ? 1.351 3.693 -13.300 1.00 55.97 269 GLY A N 1
ATOM 1986 C CA . GLY A 1 269 ? 0.967 4.731 -12.329 1.00 55.97 269 GLY A CA 1
ATOM 1987 C C . GLY A 1 269 ? -0.076 5.739 -12.819 1.00 55.97 269 GLY A C 1
ATOM 1988 O O . GLY A 1 269 ? -0.548 6.560 -12.036 1.00 55.97 269 GLY A O 1
ATOM 1989 N N . THR A 1 270 ? -0.461 5.683 -14.097 1.00 48.53 270 THR A N 1
ATOM 1990 C CA . THR A 1 270 ? -1.474 6.573 -14.703 1.00 48.53 270 THR A CA 1
ATOM 1991 C C . THR A 1 270 ? -2.656 5.832 -15.332 1.00 48.53 270 THR A C 1
ATOM 1993 O O . THR A 1 270 ? -3.628 6.470 -15.736 1.00 48.53 270 THR A O 1
ATOM 1996 N N . ALA A 1 271 ? -2.623 4.496 -15.382 1.00 63.22 271 ALA A N 1
ATOM 1997 C CA . ALA A 1 271 ? -3.630 3.665 -16.039 1.00 63.22 271 ALA A CA 1
ATOM 1998 C C . ALA A 1 271 ? -4.163 2.566 -15.099 1.00 63.22 271 ALA A C 1
ATOM 2000 O O . ALA A 1 271 ? -3.971 1.371 -15.332 1.00 63.22 271 ALA A O 1
ATOM 2001 N N . ARG A 1 272 ? -4.867 2.968 -14.031 1.00 86.75 272 ARG A N 1
ATOM 2002 C CA . ARG A 1 272 ? -5.532 2.031 -13.109 1.00 86.75 272 ARG A CA 1
ATOM 2003 C C . ARG A 1 272 ? -6.712 1.330 -13.789 1.00 86.75 272 ARG A C 1
ATOM 2005 O O . ARG A 1 272 ? -7.761 1.945 -14.015 1.00 86.75 272 ARG A O 1
ATOM 2012 N N . PHE A 1 273 ? -6.575 0.043 -14.083 1.00 91.56 273 PHE A N 1
ATOM 2013 C CA . PHE A 1 273 ? -7.467 -0.737 -14.944 1.00 91.56 273 PHE A CA 1
ATOM 2014 C C . PHE A 1 273 ? -8.321 -1.762 -14.175 1.00 91.56 273 PHE A C 1
ATOM 2016 O O . PHE A 1 273 ? -8.053 -2.082 -13.019 1.00 91.56 273 PHE A O 1
ATOM 2023 N N . GLY A 1 274 ? -9.372 -2.272 -14.827 1.00 95.25 274 GLY A N 1
ATOM 2024 C CA . GLY A 1 274 ? -10.266 -3.295 -14.269 1.00 95.25 274 GLY A CA 1
ATOM 2025 C C . GLY A 1 274 ? -11.119 -2.853 -13.074 1.00 95.25 274 GLY A C 1
ATOM 2026 O O . GLY A 1 274 ? -11.316 -1.657 -12.840 1.00 95.25 274 GLY A O 1
ATOM 2027 N N . ASP A 1 275 ? -11.633 -3.841 -12.340 1.00 98.12 275 ASP A N 1
ATOM 2028 C CA . ASP A 1 275 ? -12.409 -3.648 -11.111 1.00 98.12 275 ASP A CA 1
ATOM 2029 C C . ASP A 1 275 ? -11.563 -3.042 -9.978 1.00 98.12 275 ASP A C 1
ATOM 2031 O O . ASP A 1 275 ? -10.364 -3.306 -9.851 1.00 98.12 275 ASP A O 1
ATOM 2035 N N . ARG A 1 276 ? -12.211 -2.251 -9.115 1.00 96.94 276 ARG A N 1
ATOM 2036 C CA . ARG A 1 276 ? -11.637 -1.775 -7.851 1.00 96.94 276 ARG A CA 1
ATOM 2037 C C . ARG A 1 276 ? -12.078 -2.690 -6.714 1.00 96.94 276 ARG A C 1
ATOM 2039 O O . ARG A 1 276 ? -13.273 -2.923 -6.561 1.00 96.94 276 ARG A O 1
ATOM 2046 N N . VAL A 1 277 ? -11.128 -3.135 -5.902 1.00 98.50 277 VAL A N 1
ATOM 2047 C CA . VAL A 1 277 ? -11.368 -3.929 -4.690 1.00 98.50 277 VAL A CA 1
ATOM 2048 C C . VAL A 1 277 ? -11.133 -3.093 -3.434 1.00 98.50 277 VAL A C 1
ATOM 2050 O O . VAL A 1 277 ? -10.585 -1.990 -3.498 1.00 98.50 277 VAL A O 1
ATOM 2053 N N . TRP A 1 278 ? -11.570 -3.597 -2.285 1.00 98.31 278 TRP A N 1
ATOM 2054 C CA . TRP A 1 278 ? -11.433 -2.917 -1.001 1.00 98.31 278 TRP A CA 1
ATOM 2055 C C . TRP A 1 278 ? -11.255 -3.907 0.153 1.00 98.31 278 TRP A C 1
ATOM 2057 O O . TRP A 1 278 ? -11.376 -5.122 -0.010 1.00 98.31 278 TRP A O 1
ATOM 2067 N N . VAL A 1 279 ? -10.953 -3.382 1.336 1.00 98.31 279 VAL A N 1
ATOM 2068 C CA . VAL A 1 279 ? -11.236 -4.060 2.603 1.00 98.31 279 VAL A CA 1
ATOM 2069 C C . VAL A 1 279 ? -12.062 -3.124 3.463 1.00 98.31 279 VAL A C 1
ATOM 2071 O O . VAL A 1 279 ? -11.732 -1.942 3.542 1.00 98.31 279 VAL A O 1
ATOM 2074 N N . GLU A 1 280 ? -13.114 -3.642 4.089 1.00 98.38 280 GLU A N 1
ATOM 2075 C CA . GLU A 1 280 ? -13.806 -2.984 5.192 1.00 98.38 280 GLU A CA 1
ATOM 2076 C C . GLU A 1 280 ? -13.687 -3.824 6.465 1.00 98.38 280 GLU A C 1
ATOM 2078 O O . GLU A 1 280 ? -14.042 -5.003 6.467 1.00 98.38 280 GLU A O 1
ATOM 2083 N N . ILE A 1 281 ? -13.210 -3.208 7.546 1.00 98.50 281 ILE A N 1
ATOM 2084 C CA . ILE A 1 281 ? -13.152 -3.820 8.877 1.00 98.50 281 ILE A CA 1
ATOM 2085 C C . ILE A 1 281 ? -13.860 -2.949 9.911 1.00 98.50 281 ILE A C 1
ATOM 2087 O O . ILE A 1 281 ? -13.978 -1.732 9.741 1.00 98.50 281 ILE A O 1
ATOM 2091 N N . VAL A 1 282 ? -14.265 -3.572 11.012 1.00 98.12 282 VAL A N 1
ATOM 2092 C CA . VAL A 1 282 ? -14.627 -2.883 12.252 1.00 98.12 282 VAL A CA 1
ATOM 2093 C C . VAL A 1 282 ? -13.482 -3.073 13.242 1.00 98.12 282 VAL A C 1
ATOM 2095 O O . VAL A 1 282 ? -13.072 -4.201 13.504 1.00 98.12 282 VAL A O 1
ATOM 2098 N N . VAL A 1 283 ? -12.956 -1.975 13.780 1.00 97.50 283 VAL A N 1
ATOM 2099 C CA . VAL A 1 283 ? -12.093 -2.003 14.962 1.00 97.50 283 VAL A CA 1
ATOM 2100 C C . VAL A 1 283 ? -12.988 -1.908 16.185 1.00 97.50 283 VAL A C 1
ATOM 2102 O O . VAL A 1 283 ? -13.692 -0.908 16.360 1.00 97.50 283 VAL A O 1
ATOM 2105 N N . ASP A 1 284 ? -12.974 -2.950 17.009 1.00 91.31 284 ASP A N 1
ATOM 2106 C CA . ASP A 1 284 ? -13.772 -2.997 18.230 1.00 91.31 284 ASP A CA 1
ATOM 2107 C C . ASP A 1 284 ? -13.297 -1.969 19.268 1.00 91.31 284 ASP A C 1
ATOM 2109 O O . ASP A 1 284 ? -12.101 -1.656 19.336 1.00 91.31 284 ASP A O 1
ATOM 2113 N N . PRO A 1 285 ? -14.203 -1.449 20.118 1.00 84.19 285 PRO A N 1
ATOM 2114 C CA . PRO A 1 285 ? -13.791 -0.710 21.297 1.00 84.19 285 PRO A CA 1
ATOM 2115 C C . PRO A 1 285 ? -12.919 -1.606 22.171 1.00 84.19 285 PRO A C 1
ATOM 2117 O O . PRO A 1 285 ? -13.334 -2.691 22.577 1.00 84.19 285 PRO A O 1
ATOM 2120 N N . THR A 1 286 ? -11.721 -1.130 22.509 1.00 76.44 286 THR A N 1
ATOM 2121 C CA . THR A 1 286 ? -10.969 -1.701 23.623 1.00 76.44 286 THR A CA 1
ATOM 2122 C C . THR A 1 286 ? -11.795 -1.476 24.881 1.00 76.44 286 THR A C 1
ATOM 2124 O O . THR A 1 286 ? -11.809 -0.366 25.421 1.00 76.44 286 THR A O 1
ATOM 2127 N N . THR A 1 287 ? -12.489 -2.513 25.348 1.00 64.81 287 THR A N 1
ATOM 2128 C CA . THR A 1 287 ? -12.924 -2.565 26.742 1.00 64.81 287 THR A CA 1
ATOM 2129 C C . THR A 1 287 ? -11.696 -2.254 27.595 1.00 64.81 287 THR A C 1
ATOM 2131 O O . THR A 1 287 ? -10.652 -2.881 27.363 1.00 64.81 287 THR A O 1
ATOM 2134 N N . PRO A 1 288 ? -11.769 -1.307 28.546 1.00 63.91 288 PRO A N 1
ATOM 2135 C CA . PRO A 1 288 ? -10.743 -1.208 29.572 1.00 63.91 288 PRO A CA 1
ATOM 2136 C C . PRO A 1 288 ? -10.500 -2.600 30.175 1.00 63.91 288 PRO A C 1
ATOM 2138 O O . PRO A 1 288 ? -11.436 -3.411 30.203 1.00 63.91 288 PRO A O 1
ATOM 2141 N N . PRO A 1 289 ? -9.281 -2.915 30.651 1.00 61.47 289 PRO A N 1
ATOM 2142 C CA . PRO A 1 289 ? -9.163 -4.028 31.582 1.00 61.47 289 PRO A CA 1
ATOM 2143 C C . PRO A 1 289 ? -10.184 -3.797 32.711 1.00 61.47 289 PRO A C 1
ATOM 2145 O O . PRO A 1 289 ? -10.391 -2.635 33.085 1.00 61.47 289 PRO A O 1
ATOM 2148 N N . PRO A 1 290 ? -10.849 -4.848 33.227 1.00 65.06 290 PRO A N 1
ATOM 2149 C CA . PRO A 1 290 ? -11.655 -4.682 34.429 1.00 65.06 290 PRO A CA 1
ATOM 2150 C C . PRO A 1 290 ? -10.779 -4.048 35.524 1.00 65.06 290 PRO A C 1
ATOM 2152 O O . PRO A 1 290 ? -9.560 -4.284 35.512 1.00 65.06 290 PRO A O 1
ATOM 2155 N N . PRO A 1 291 ? -11.355 -3.233 36.429 1.00 71.19 291 PRO A N 1
ATOM 2156 C CA . PRO A 1 291 ? -10.619 -2.775 37.600 1.00 71.19 291 PRO A CA 1
ATOM 2157 C C . PRO A 1 291 ? -9.994 -3.985 38.298 1.00 71.19 291 PRO A C 1
ATOM 2159 O O . PRO A 1 291 ? -10.547 -5.090 38.273 1.00 71.19 291 PRO A O 1
ATOM 2162 N N . THR A 1 292 ? -8.794 -3.797 38.837 1.00 81.56 292 THR A N 1
ATOM 2163 C CA . THR A 1 292 ? -8.197 -4.829 39.673 1.00 81.56 292 THR A CA 1
ATOM 2164 C C . THR A 1 292 ? -8.997 -4.966 40.954 1.00 81.56 292 THR A C 1
ATOM 2166 O O . THR A 1 292 ? -9.495 -3.978 41.477 1.00 81.56 292 THR A O 1
ATOM 2169 N N . ASP A 1 293 ? -9.090 -6.216 41.374 1.00 85.75 293 ASP A N 1
ATOM 2170 C CA . ASP A 1 293 ? -9.198 -6.677 42.748 1.00 85.75 293 ASP A CA 1
ATOM 2171 C C . ASP A 1 293 ? -7.742 -6.831 43.240 1.00 85.75 293 ASP A C 1
ATOM 2173 O O . ASP A 1 293 ? -7.004 -7.683 42.707 1.00 85.75 293 ASP A O 1
ATOM 2177 N N . ALA A 1 294 ? -7.261 -5.960 44.132 1.00 86.75 294 ALA A N 1
ATOM 2178 C CA . ALA A 1 294 ? -5.863 -5.990 44.574 1.00 86.75 294 ALA A CA 1
ATOM 2179 C C . ALA A 1 294 ? -5.630 -6.739 45.905 1.00 86.75 294 ALA A C 1
ATOM 2181 O O . ALA A 1 294 ? -4.586 -7.415 46.035 1.00 86.75 294 ALA A O 1
ATOM 2182 N N . ASP A 1 295 ? -6.579 -6.720 46.844 1.00 87.50 295 ASP A N 1
ATOM 2183 C CA . ASP A 1 295 ? -6.482 -7.429 48.129 1.00 87.50 295 ASP A CA 1
ATOM 2184 C C . ASP A 1 295 ? -7.060 -8.867 48.124 1.00 87.50 295 ASP A C 1
ATOM 2186 O O . ASP A 1 295 ? -6.419 -9.761 48.705 1.00 87.50 295 ASP A O 1
ATOM 2190 N N . ARG A 1 296 ? -8.092 -9.147 47.311 1.00 87.62 296 ARG A N 1
ATOM 2191 C CA . ARG A 1 296 ? -8.853 -10.409 47.129 1.00 87.62 296 ARG A CA 1
ATOM 2192 C C . ARG A 1 296 ? -10.001 -10.663 48.095 1.00 87.62 296 ARG A C 1
ATOM 2194 O O . ARG A 1 296 ? -10.201 -11.814 48.502 1.00 87.62 296 ARG A O 1
ATOM 2201 N N . ASP A 1 297 ? -10.777 -9.633 48.396 1.00 86.44 297 ASP A N 1
ATOM 2202 C CA . ASP A 1 297 ? -12.070 -9.756 49.068 1.00 86.44 297 ASP A CA 1
ATOM 2203 C C . ASP A 1 297 ? -13.187 -10.314 48.139 1.00 86.44 297 ASP A C 1
ATOM 2205 O O . ASP A 1 297 ? -13.907 -11.247 48.514 1.00 86.44 297 ASP A O 1
ATOM 2209 N N . GLY A 1 298 ? -13.250 -9.848 46.885 1.00 86.81 298 GLY A N 1
ATOM 2210 C CA . GLY A 1 298 ? -14.238 -10.222 45.868 1.00 86.81 298 GLY A CA 1
ATOM 2211 C C . GLY A 1 298 ? -14.852 -9.062 45.066 1.00 86.81 298 GLY A C 1
ATOM 2212 O O . GLY A 1 298 ? -15.519 -9.345 44.063 1.00 86.81 298 GLY A O 1
ATOM 2213 N N . TYR A 1 299 ? -14.631 -7.807 45.464 1.00 87.19 299 TYR A N 1
ATOM 2214 C CA . TYR A 1 299 ? -14.967 -6.603 44.698 1.00 87.19 299 TYR A CA 1
ATOM 2215 C C . TYR A 1 299 ? -13.725 -6.082 43.948 1.00 87.19 299 TYR A C 1
ATOM 2217 O O . TYR A 1 299 ? -12.801 -6.845 43.672 1.00 87.19 299 TYR A O 1
ATOM 2225 N N . ALA A 1 300 ? -13.750 -4.839 43.462 1.00 87.31 300 ALA A N 1
ATOM 2226 C CA . ALA A 1 300 ? -12.661 -4.246 42.682 1.00 87.31 300 ALA A CA 1
ATOM 2227 C C . ALA A 1 300 ? -12.741 -2.712 42.701 1.00 87.31 300 ALA A C 1
ATOM 2229 O O . ALA A 1 300 ? -13.838 -2.165 42.823 1.00 87.31 300 ALA A O 1
ATOM 2230 N N . ALA A 1 301 ? -11.618 -2.033 42.434 1.00 80.38 301 ALA A N 1
ATOM 2231 C CA . ALA A 1 301 ? -11.368 -0.576 42.523 1.00 80.38 301 ALA A CA 1
ATOM 2232 C C . ALA A 1 301 ? -12.292 0.421 41.759 1.00 80.38 301 ALA A C 1
ATOM 2234 O O . ALA A 1 301 ? -11.908 1.569 41.513 1.00 80.38 301 ALA A O 1
ATOM 2235 N N . GLY A 1 302 ? -13.459 -0.003 41.272 1.00 78.38 302 GLY A N 1
ATOM 2236 C CA . GLY A 1 302 ? -14.528 0.867 40.761 1.00 78.38 302 GLY A CA 1
ATOM 2237 C C . GLY A 1 302 ? -15.904 0.621 41.398 1.00 78.38 302 GLY A C 1
ATOM 2238 O O . GLY A 1 302 ? -16.857 1.308 41.032 1.00 78.38 302 GLY A O 1
ATOM 2239 N N . GLU A 1 303 ? -15.998 -0.358 42.297 1.00 85.12 303 GLU A N 1
ATOM 2240 C CA . GLU A 1 303 ? -17.157 -0.684 43.140 1.00 85.12 303 GLU A CA 1
ATOM 2241 C C . GLU A 1 303 ? -16.756 -0.613 44.625 1.00 85.12 303 GLU A C 1
ATOM 2243 O O . GLU A 1 303 ? -17.542 -0.153 45.440 1.00 85.12 303 GLU A O 1
ATOM 2248 N N . ASP A 1 304 ? -15.515 -0.990 44.936 1.00 91.00 304 ASP A N 1
ATOM 2249 C CA . ASP A 1 304 ? -14.828 -0.798 46.215 1.00 91.00 304 ASP A CA 1
ATOM 2250 C C . ASP A 1 304 ? -14.260 0.633 46.364 1.00 91.00 304 ASP A C 1
ATOM 2252 O O . ASP A 1 304 ? -13.798 1.241 45.387 1.00 91.00 304 ASP A O 1
ATOM 2256 N N . CYS A 1 305 ? -14.321 1.165 47.588 1.00 91.12 305 CYS A N 1
ATOM 2257 C CA . CYS A 1 305 ? -13.855 2.485 47.980 1.00 91.12 305 CYS A CA 1
ATOM 2258 C C . CYS A 1 305 ? -12.409 2.527 48.545 1.00 91.12 305 CYS A C 1
ATOM 2260 O O . CYS A 1 305 ? -11.801 3.602 48.474 1.00 91.12 305 CYS A O 1
ATOM 2262 N N . ASP A 1 306 ? -11.804 1.403 48.967 1.00 90.19 306 ASP A N 1
ATOM 2263 C CA . ASP A 1 306 ? -10.349 1.262 49.199 1.00 90.19 306 ASP A CA 1
ATOM 2264 C C . ASP A 1 306 ? -9.824 -0.168 48.904 1.00 90.19 306 ASP A C 1
ATOM 2266 O O . ASP A 1 306 ? -9.536 -0.929 49.824 1.00 90.19 306 ASP A O 1
ATOM 2270 N N . ASP A 1 307 ? -9.566 -0.455 47.610 1.00 87.88 307 ASP A N 1
ATOM 2271 C CA . ASP A 1 307 ? -8.946 -1.670 46.988 1.00 87.88 307 ASP A CA 1
ATOM 2272 C C . ASP A 1 307 ? -7.605 -2.147 47.614 1.00 87.88 307 ASP A C 1
ATOM 2274 O O . ASP A 1 307 ? -6.906 -3.009 47.076 1.00 87.88 307 ASP A O 1
ATOM 2278 N N . GLY A 1 308 ? -7.174 -1.551 48.727 1.00 91.56 308 GLY A N 1
ATOM 2279 C CA . GLY A 1 308 ? -6.057 -1.985 49.557 1.00 91.56 308 GLY A CA 1
ATOM 2280 C C . GLY A 1 308 ? -6.425 -2.685 50.874 1.00 91.56 308 GLY A C 1
ATOM 2281 O O . GLY A 1 308 ? -5.502 -3.246 51.483 1.00 91.56 308 GLY A O 1
ATOM 2282 N N . ASP A 1 309 ? -7.682 -2.654 51.334 1.00 91.50 309 ASP A N 1
ATOM 2283 C CA . ASP A 1 309 ? -8.117 -3.252 52.604 1.00 91.50 309 ASP A CA 1
ATOM 2284 C C . ASP A 1 309 ? -9.435 -4.042 52.485 1.00 91.50 309 ASP A C 1
ATOM 2286 O O . ASP A 1 309 ? -10.524 -3.485 52.570 1.00 91.50 309 ASP A O 1
ATOM 2290 N N . ALA A 1 310 ? -9.306 -5.375 52.452 1.00 92.81 310 ALA A N 1
ATOM 2291 C CA . ALA A 1 310 ? -10.372 -6.385 52.370 1.00 92.81 310 ALA A CA 1
ATOM 2292 C C . ALA A 1 310 ? -11.368 -6.425 53.561 1.00 92.81 310 ALA A C 1
ATOM 2294 O O . ALA A 1 310 ? -11.940 -7.479 53.870 1.00 92.81 310 ALA A O 1
ATOM 2295 N N . THR A 1 311 ? -11.511 -5.323 54.295 1.00 93.19 311 THR A N 1
ATOM 2296 C CA . THR A 1 311 ? -12.564 -5.068 55.286 1.00 93.19 311 THR A CA 1
ATOM 2297 C C . THR A 1 311 ? -13.454 -3.870 54.933 1.00 93.19 311 THR A C 1
ATOM 2299 O O . THR A 1 311 ? -14.527 -3.754 55.521 1.00 93.19 311 THR A O 1
ATOM 2302 N N . VAL A 1 312 ? -13.046 -3.060 53.951 1.00 93.81 312 VAL A N 1
ATOM 2303 C 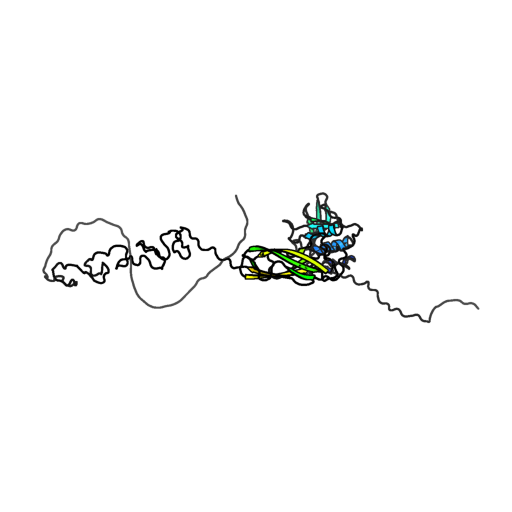CA . VAL A 1 312 ? -13.771 -1.931 53.358 1.00 93.81 312 VAL A CA 1
ATOM 2304 C C . VAL A 1 312 ? -14.302 -2.394 52.002 1.00 93.81 312 VAL A C 1
ATOM 2306 O O . VAL A 1 312 ? -13.512 -2.652 51.105 1.00 93.81 312 VAL A O 1
ATOM 2309 N N . HIS A 1 313 ? -15.614 -2.592 51.858 1.00 93.38 313 HIS A N 1
ATOM 2310 C CA . HIS A 1 313 ? -16.214 -3.081 50.615 1.00 93.38 313 HIS A CA 1
ATOM 2311 C C . HIS A 1 313 ? -17.752 -2.935 50.581 1.00 93.38 313 HIS A C 1
ATOM 2313 O O . HIS A 1 313 ? -18.397 -3.013 51.629 1.00 93.38 313 HIS A O 1
ATOM 2319 N N . PRO A 1 314 ? -18.392 -2.897 49.391 1.00 94.94 314 PRO A N 1
ATOM 2320 C CA . PRO A 1 314 ? -19.849 -2.864 49.238 1.00 94.94 314 PRO A CA 1
ATOM 2321 C C . PRO A 1 314 ? -20.616 -3.842 50.144 1.00 94.94 314 PRO A C 1
ATOM 2323 O O . PRO A 1 314 ? -20.572 -5.066 49.958 1.00 94.94 314 PRO A O 1
ATOM 2326 N N . GLY A 1 315 ? -21.366 -3.307 51.110 1.00 89.62 315 GLY A N 1
ATOM 2327 C CA . GLY A 1 315 ? -22.161 -4.111 52.040 1.00 89.62 315 GLY A CA 1
ATOM 2328 C C . GLY A 1 315 ? -21.347 -4.837 53.117 1.00 89.62 315 GLY A C 1
ATOM 2329 O O . GLY A 1 315 ? -21.655 -5.996 53.424 1.00 89.62 315 GLY A O 1
ATOM 2330 N N . ALA A 1 316 ? -20.286 -4.212 53.638 1.00 93.75 316 ALA A N 1
ATOM 2331 C CA . ALA A 1 316 ? -19.530 -4.680 54.800 1.00 93.75 316 ALA A CA 1
ATOM 2332 C C . ALA A 1 316 ? -20.348 -4.583 56.109 1.00 93.75 316 ALA A C 1
ATOM 2334 O O . ALA A 1 316 ? -21.522 -4.953 56.188 1.00 93.75 316 ALA A O 1
ATOM 2335 N N . THR A 1 317 ? -19.712 -4.204 57.214 1.00 93.75 317 THR A N 1
ATOM 2336 C CA . THR A 1 317 ? -20.401 -3.912 58.473 1.00 93.75 317 THR A CA 1
ATOM 2337 C C . THR A 1 317 ? -19.615 -2.842 59.202 1.00 93.75 317 THR A C 1
ATOM 2339 O O . THR A 1 317 ? -18.561 -3.150 59.761 1.00 93.75 317 THR A O 1
ATOM 2342 N N . GLU A 1 318 ? -20.175 -1.633 59.217 1.00 93.62 318 GLU A N 1
ATOM 2343 C CA . GLU A 1 318 ? -19.590 -0.450 59.841 1.00 93.62 318 GLU A CA 1
ATOM 2344 C C . GLU A 1 318 ? -18.935 -0.739 61.191 1.00 93.62 318 GLU A C 1
ATOM 2346 O O . GLU A 1 318 ? -19.549 -1.229 62.149 1.00 93.62 318 GLU A O 1
ATOM 2351 N N . SER A 1 319 ? -17.661 -0.386 61.268 1.00 93.31 319 SER A N 1
ATOM 2352 C CA . SER A 1 319 ? -16.893 -0.266 62.490 1.00 93.31 319 SER A CA 1
ATOM 2353 C C . SER A 1 319 ? -16.682 1.212 62.776 1.00 93.31 319 SER A C 1
ATOM 2355 O O . SER A 1 319 ? -16.443 2.002 61.880 1.00 93.31 319 SER A O 1
ATOM 2357 N N . CYS A 1 320 ? -16.727 1.613 64.047 1.00 92.25 320 CYS A N 1
ATOM 2358 C CA . CYS A 1 320 ? -16.579 3.028 64.398 1.00 92.25 320 CYS A CA 1
ATOM 2359 C C . CYS A 1 320 ? -15.095 3.459 64.333 1.00 92.25 320 CYS A C 1
ATOM 2361 O O . CYS A 1 320 ? -14.398 3.510 65.355 1.00 92.25 320 CYS A O 1
ATOM 2363 N N . ASN A 1 321 ? -14.600 3.654 63.110 1.00 91.69 321 ASN A N 1
ATOM 2364 C CA . ASN A 1 321 ? -13.203 3.838 62.712 1.00 91.69 321 ASN A CA 1
ATOM 2365 C C . ASN A 1 321 ? -12.979 5.116 61.861 1.00 91.69 321 ASN A C 1
ATOM 2367 O O . ASN A 1 321 ? -11.825 5.489 61.634 1.00 91.69 321 ASN A O 1
ATOM 2371 N N . SER A 1 322 ? -14.057 5.812 61.472 1.00 91.31 322 SER A N 1
ATOM 2372 C CA . SER A 1 322 ? -14.104 6.952 60.543 1.00 91.31 322 SER A CA 1
ATOM 2373 C C . SER A 1 322 ? -13.661 6.646 59.104 1.00 91.31 322 SER A C 1
ATOM 2375 O O . SER A 1 322 ? -13.079 7.504 58.433 1.00 91.31 322 SER A O 1
ATOM 2377 N N . ILE A 1 323 ? -13.965 5.433 58.650 1.00 92.81 323 ILE A N 1
ATOM 2378 C CA . ILE A 1 323 ? -13.965 4.949 57.269 1.00 92.81 323 ILE A CA 1
ATOM 2379 C C . ILE A 1 323 ? -15.431 4.631 56.909 1.00 92.81 323 ILE A C 1
ATOM 2381 O O . ILE A 1 323 ? -16.255 4.397 57.787 1.00 92.81 323 ILE A O 1
ATOM 2385 N N . ASP A 1 324 ? -15.760 4.728 55.627 1.00 93.69 324 ASP A N 1
ATOM 2386 C CA . ASP A 1 324 ? -16.994 4.212 55.026 1.00 93.69 324 ASP A CA 1
ATOM 2387 C C . ASP A 1 324 ? -16.709 2.731 54.718 1.00 93.69 324 ASP A C 1
ATOM 2389 O O . ASP A 1 324 ? -16.137 2.438 53.671 1.00 93.69 324 ASP A O 1
ATOM 2393 N N . ASP A 1 325 ? -16.926 1.822 55.683 1.00 94.75 325 ASP A N 1
ATOM 2394 C CA . ASP A 1 325 ? -16.539 0.406 55.530 1.00 94.75 325 ASP A CA 1
ATOM 2395 C C . ASP A 1 325 ? -17.474 -0.299 54.529 1.00 94.75 325 ASP A C 1
ATOM 2397 O O . ASP A 1 325 ? -17.052 -1.195 53.804 1.00 94.75 325 ASP A O 1
ATOM 2401 N N . ASP A 1 326 ? -18.754 0.080 54.503 1.00 94.75 326 ASP A N 1
ATOM 2402 C CA . ASP A 1 326 ? -19.819 -0.475 53.657 1.00 94.75 326 ASP A CA 1
ATOM 2403 C C . ASP A 1 326 ? -19.853 0.110 52.220 1.00 94.75 326 ASP A C 1
ATOM 2405 O O . ASP A 1 326 ? -20.402 -0.526 51.314 1.00 94.75 326 ASP A O 1
ATOM 2409 N N . CYS A 1 327 ? -19.188 1.247 51.985 1.00 93.62 327 CYS A N 1
ATOM 2410 C CA . CYS A 1 327 ? -19.119 2.005 50.727 1.00 93.62 327 CYS A CA 1
ATOM 2411 C C . CYS A 1 327 ? -20.473 2.566 50.205 1.00 93.62 327 CYS A C 1
ATOM 2413 O O . CYS A 1 327 ? -20.616 2.764 48.989 1.00 93.62 327 CYS A O 1
ATOM 2415 N N . ASP A 1 328 ? -21.477 2.845 51.059 1.00 93.81 328 ASP A N 1
ATOM 2416 C CA . ASP A 1 328 ? -22.729 3.523 50.637 1.00 93.81 328 ASP A CA 1
ATOM 2417 C C . ASP A 1 328 ? -22.601 5.052 50.490 1.00 93.81 328 ASP A C 1
ATOM 2419 O O . ASP A 1 328 ? -23.371 5.669 49.735 1.00 93.81 328 ASP A O 1
ATOM 2423 N N . GLY A 1 329 ? -21.579 5.647 51.115 1.00 92.56 329 GLY A N 1
ATOM 2424 C CA . GLY A 1 329 ? -21.275 7.076 51.071 1.00 92.56 329 GLY A CA 1
ATOM 2425 C C . GLY A 1 329 ? -21.676 7.883 52.312 1.00 92.56 329 GLY A C 1
ATOM 2426 O O . GLY A 1 329 ? -21.444 9.099 52.319 1.00 92.56 329 GLY A O 1
ATOM 2427 N N . GLU A 1 330 ? -22.257 7.260 53.342 1.00 92.69 330 GLU A N 1
ATOM 2428 C CA . GLU A 1 330 ? -22.217 7.770 54.719 1.00 92.69 330 GLU A CA 1
ATOM 2429 C C . GLU A 1 330 ? -20.877 7.360 55.395 1.00 92.69 330 GLU A C 1
ATOM 2431 O O . GLU A 1 330 ? -19.828 7.422 54.751 1.00 92.69 330 GLU A O 1
ATOM 2436 N N . THR A 1 331 ? -20.835 7.128 56.715 1.00 92.69 331 THR A N 1
ATOM 2437 C CA . THR A 1 331 ? -19.621 6.781 57.499 1.00 92.69 331 THR A CA 1
ATOM 2438 C C . THR A 1 331 ? -20.030 6.483 58.949 1.00 92.69 331 THR A C 1
ATOM 2440 O O . THR A 1 331 ? -20.721 7.311 59.555 1.00 92.69 331 THR A O 1
ATOM 2443 N N . ASP A 1 332 ? -19.529 5.415 59.568 1.00 92.06 332 ASP A N 1
ATOM 2444 C CA . ASP A 1 332 ? -19.853 4.955 60.928 1.00 92.06 332 ASP A CA 1
ATOM 2445 C C . ASP A 1 332 ? -21.382 4.900 61.244 1.00 92.06 332 ASP A C 1
ATOM 2447 O O . ASP A 1 332 ? -21.796 5.060 62.408 1.00 92.06 332 ASP A O 1
ATOM 2451 N N . GLU A 1 333 ? -22.276 4.766 60.257 1.00 91.19 333 GLU A N 1
ATOM 2452 C CA . GLU A 1 333 ? -23.719 4.800 60.512 1.00 91.19 333 GLU A CA 1
ATOM 2453 C C . GLU A 1 333 ? -24.228 3.509 61.174 1.00 91.19 333 GLU A C 1
ATOM 2455 O O . GLU A 1 333 ? -23.614 2.446 61.162 1.00 91.19 333 GLU A O 1
ATOM 2460 N N . GLY A 1 334 ? -25.310 3.630 61.947 1.00 88.00 334 GLY A N 1
ATOM 2461 C CA . GLY A 1 334 ? -25.765 2.557 62.842 1.00 88.00 334 GLY A CA 1
ATOM 2462 C C . GLY A 1 334 ? -24.849 2.254 64.045 1.00 88.00 334 GLY A C 1
ATOM 2463 O O . GLY A 1 334 ? -25.348 1.690 65.021 1.00 88.00 334 GLY A O 1
ATOM 2464 N N . VAL A 1 335 ? -23.568 2.657 64.032 1.00 90.56 335 VAL A N 1
ATOM 2465 C CA . VAL A 1 335 ? -22.608 2.470 65.144 1.00 90.56 335 VAL A CA 1
ATOM 2466 C C . VAL A 1 335 ? -22.249 3.752 65.910 1.00 90.56 335 VAL A C 1
ATOM 2468 O O . VAL A 1 335 ? -21.781 3.665 67.049 1.00 90.56 335 VAL A O 1
ATOM 2471 N N . ARG A 1 336 ? -22.529 4.938 65.355 1.00 89.50 336 ARG A N 1
ATOM 2472 C CA . ARG A 1 336 ? -22.519 6.220 66.090 1.00 89.50 336 ARG A CA 1
ATOM 2473 C C . ARG A 1 336 ? -23.603 6.287 67.178 1.00 89.50 336 ARG A C 1
ATOM 2475 O O . ARG A 1 336 ? -24.712 5.781 67.017 1.00 89.50 336 ARG A O 1
ATOM 2482 N N . ASN A 1 337 ? -23.284 6.968 68.278 1.00 87.25 337 ASN A N 1
ATOM 2483 C CA . ASN A 1 337 ? -24.221 7.296 69.359 1.00 87.25 337 ASN A CA 1
ATOM 2484 C C . ASN A 1 337 ? -25.145 8.481 69.008 1.00 87.25 337 ASN A C 1
ATOM 2486 O O . ASN A 1 337 ? -25.038 9.061 67.927 1.00 87.25 337 ASN A O 1
ATOM 2490 N N . LEU A 1 338 ? -26.038 8.875 69.928 1.00 86.31 338 LEU A N 1
ATOM 2491 C CA . LEU A 1 338 ? -26.989 9.977 69.708 1.00 86.31 338 LEU A CA 1
ATOM 2492 C C . LEU A 1 338 ? -26.320 11.336 69.416 1.00 86.31 338 LEU A C 1
ATOM 2494 O O . LEU A 1 338 ? -26.895 12.149 68.696 1.00 86.31 338 LEU A O 1
ATOM 2498 N N . CYS A 1 339 ? -25.082 11.559 69.872 1.00 85.56 339 CYS A N 1
ATOM 2499 C CA . CYS A 1 339 ? -24.286 12.739 69.510 1.00 85.56 339 CYS A CA 1
ATOM 2500 C C . CYS A 1 339 ? -23.654 12.667 68.107 1.00 85.56 339 CYS A C 1
ATOM 2502 O O . CYS A 1 339 ? -22.911 13.571 67.726 1.00 85.56 339 CYS A O 1
ATOM 2504 N N . GLY A 1 340 ? -23.887 11.596 67.341 1.00 84.75 340 GLY A N 1
ATOM 2505 C CA . GLY A 1 340 ? -23.224 11.357 66.058 1.00 84.75 340 GLY A CA 1
ATOM 2506 C C . GLY A 1 340 ? -21.740 11.007 66.203 1.00 84.75 340 GLY A C 1
ATOM 2507 O O . GLY A 1 340 ? -20.964 11.254 65.284 1.00 84.75 340 GLY A O 1
ATOM 2508 N N . THR A 1 341 ? -21.323 10.469 67.356 1.00 85.19 341 THR A N 1
ATOM 2509 C CA . THR A 1 341 ? -19.912 10.184 67.672 1.00 85.19 341 THR A CA 1
ATOM 2510 C C . THR A 1 341 ? -19.668 8.710 67.985 1.00 85.19 341 THR A C 1
ATOM 2512 O O . THR A 1 341 ? -20.581 7.978 68.363 1.00 85.19 341 THR A O 1
ATOM 2515 N N . CYS A 1 342 ? -18.420 8.266 67.843 1.00 87.19 342 CYS A N 1
ATOM 2516 C CA . CYS A 1 342 ? -18.023 6.901 68.168 1.00 87.19 342 CYS A CA 1
ATOM 2517 C C . CYS A 1 342 ? -17.816 6.684 69.671 1.00 87.19 342 CYS A C 1
ATOM 2519 O O . CYS A 1 342 ? -17.016 7.373 70.306 1.00 87.19 342 CYS A O 1
ATOM 2521 N N . GLY A 1 343 ? -18.469 5.653 70.215 1.00 82.88 343 GLY A N 1
ATOM 2522 C CA . GLY A 1 343 ? -18.323 5.224 71.608 1.00 82.88 343 GLY A CA 1
ATOM 2523 C C . GLY A 1 343 ? -19.557 5.502 72.478 1.00 82.88 343 GLY A C 1
ATOM 2524 O O . GLY A 1 343 ? -20.623 5.830 71.957 1.00 82.88 343 GLY A O 1
ATOM 2525 N N . PRO A 1 344 ? -19.450 5.329 73.810 1.00 82.75 344 PRO A N 1
ATOM 2526 C CA . PRO A 1 344 ? -20.563 5.583 74.720 1.00 82.75 344 PRO A CA 1
ATOM 2527 C C . PRO A 1 344 ? -20.990 7.053 74.677 1.00 82.75 344 PRO A C 1
ATOM 2529 O O . PRO A 1 344 ? -20.173 7.939 74.427 1.00 82.75 344 PRO A O 1
ATOM 2532 N N . GLU A 1 345 ? -22.267 7.297 74.953 1.00 83.19 345 GLU A N 1
ATOM 2533 C CA . GLU A 1 345 ? -22.816 8.643 75.129 1.00 83.19 345 GLU A CA 1
ATOM 2534 C C . GLU A 1 345 ? -22.067 9.373 76.267 1.00 83.19 345 GLU A C 1
ATOM 2536 O O . GLU A 1 345 ? -21.729 8.742 77.282 1.00 83.19 345 GLU A O 1
ATOM 2541 N N . PRO A 1 346 ? -21.758 10.676 76.118 1.00 84.62 346 PRO A N 1
ATOM 2542 C CA . PRO A 1 346 ? -21.196 11.473 77.204 1.00 84.62 346 PRO A CA 1
ATOM 2543 C C . PRO A 1 346 ? -22.095 11.462 78.455 1.00 84.62 346 PRO A C 1
ATOM 2545 O O . PRO A 1 346 ? -23.308 11.322 78.339 1.00 84.62 346 PRO A O 1
ATOM 2548 N N . PRO A 1 347 ? -21.543 11.615 79.670 1.00 83.38 347 PRO A N 1
ATOM 2549 C CA . PRO A 1 347 ? -22.355 11.889 80.851 1.00 83.38 347 PRO A CA 1
ATOM 2550 C C . PRO A 1 347 ? -22.857 13.341 80.836 1.00 83.38 347 PRO A C 1
ATOM 2552 O O . PRO A 1 347 ? -22.108 14.234 80.441 1.00 83.38 347 PRO A O 1
ATOM 2555 N N . GLU A 1 348 ? -24.068 13.583 81.347 1.00 86.06 348 GLU A N 1
ATOM 2556 C CA . GLU A 1 348 ? -24.577 14.949 81.527 1.00 86.06 348 GLU A CA 1
ATOM 2557 C C . GLU A 1 348 ? -23.712 15.807 82.452 1.00 86.06 348 GLU A C 1
ATOM 2559 O O . GLU A 1 348 ? -23.155 15.337 83.455 1.00 86.06 348 GLU A O 1
ATOM 2564 N N . VAL A 1 349 ? -23.675 17.101 82.137 1.00 85.81 349 VAL A N 1
ATOM 2565 C CA . VAL A 1 349 ? -23.098 18.156 82.967 1.00 85.81 349 VAL A CA 1
ATOM 2566 C C . VAL A 1 349 ? -24.092 19.307 83.012 1.00 85.81 349 VAL A C 1
ATOM 2568 O O . VAL A 1 349 ? -24.626 19.707 81.989 1.00 85.81 349 VAL A O 1
ATOM 2571 N N . CYS A 1 350 ? -24.320 19.847 84.207 1.00 84.31 350 CYS A N 1
ATOM 2572 C CA . CYS A 1 350 ? -25.328 20.876 84.453 1.00 84.31 350 CYS A CA 1
ATOM 2573 C C . CYS A 1 350 ? -24.853 22.260 83.959 1.00 84.31 350 CYS A C 1
ATOM 2575 O O . CYS A 1 350 ? -24.476 23.111 84.773 1.00 84.31 350 CYS A O 1
ATOM 2577 N N . ASP A 1 351 ? -24.772 22.452 82.641 1.00 86.19 351 ASP A N 1
ATOM 2578 C CA . ASP A 1 351 ? -24.288 23.674 81.985 1.00 86.19 351 ASP A CA 1
ATOM 2579 C C . ASP A 1 351 ? -25.278 24.317 80.993 1.00 86.19 351 ASP A C 1
ATOM 2581 O O . ASP A 1 351 ? -24.972 25.370 80.420 1.00 86.19 351 ASP A O 1
ATOM 2585 N N . GLY A 1 352 ? -26.495 23.772 80.870 1.00 82.81 352 GLY A N 1
ATOM 2586 C CA . GLY A 1 352 ? -27.550 24.295 79.999 1.00 82.81 352 GLY A CA 1
ATOM 2587 C C . GLY A 1 352 ? -27.464 23.816 78.548 1.00 82.81 352 GLY A C 1
ATOM 2588 O O . GLY A 1 352 ? -28.076 24.430 77.666 1.00 82.81 352 GLY A O 1
ATOM 2589 N N . LEU A 1 353 ? -26.702 22.750 78.288 1.00 87.44 353 LEU A N 1
ATOM 2590 C CA . LEU A 1 353 ? -26.583 22.074 76.997 1.00 87.44 353 LEU A CA 1
ATOM 2591 C C . LEU A 1 353 ? -27.007 20.601 77.129 1.00 87.44 353 LEU A C 1
ATOM 2593 O O . LEU A 1 353 ? -26.817 19.982 78.168 1.00 87.44 353 LEU A O 1
ATOM 2597 N N . ASP A 1 354 ? -27.530 20.024 76.049 1.00 86.44 354 ASP A N 1
ATOM 2598 C CA . ASP A 1 354 ? -27.719 18.573 75.913 1.00 86.44 354 ASP A CA 1
ATOM 2599 C C . ASP A 1 354 ? -26.336 17.936 75.672 1.00 86.44 354 ASP A C 1
ATOM 2601 O O . ASP A 1 354 ? -25.765 18.099 74.589 1.00 86.44 354 ASP A O 1
ATOM 2605 N N . ASN A 1 355 ? -25.732 17.326 76.700 1.00 85.44 355 ASN A N 1
ATOM 2606 C CA . ASN A 1 355 ? -24.350 16.830 76.637 1.00 85.44 355 ASN A CA 1
ATOM 2607 C C . ASN A 1 355 ? -24.282 15.396 76.074 1.00 85.44 355 ASN A C 1
ATOM 2609 O O . ASN A 1 355 ? -23.310 15.050 75.400 1.00 85.44 355 ASN A O 1
ATOM 2613 N N . ASN A 1 356 ? -25.294 14.567 76.350 1.00 87.88 356 ASN A N 1
ATOM 2614 C CA . ASN A 1 356 ? -25.412 13.175 75.906 1.00 87.88 356 ASN A CA 1
ATOM 2615 C C . ASN A 1 356 ? -26.225 13.000 74.608 1.00 87.88 356 ASN A C 1
ATOM 2617 O O . ASN A 1 356 ? -26.172 11.939 73.980 1.00 87.88 356 ASN A O 1
ATOM 2621 N N . CYS A 1 357 ? -26.893 14.071 74.174 1.00 90.31 357 CYS A N 1
ATOM 2622 C CA . CYS A 1 357 ? -27.639 14.215 72.928 1.00 90.31 357 CYS A CA 1
ATOM 2623 C C . CYS A 1 357 ? -28.971 13.443 72.861 1.00 90.31 357 CYS A C 1
ATOM 2625 O O . CYS A 1 357 ? -29.453 13.142 71.764 1.00 90.31 357 CYS A O 1
ATOM 2627 N N . ASN A 1 358 ? -29.601 13.124 74.002 1.00 89.44 358 ASN A N 1
ATOM 2628 C CA . ASN A 1 358 ? -30.904 12.440 74.021 1.00 89.44 358 ASN A CA 1
ATOM 2629 C C . ASN A 1 358 ? -32.124 13.351 73.789 1.00 89.44 358 ASN A C 1
ATOM 2631 O O . ASN A 1 358 ? -33.242 12.845 73.636 1.00 89.44 358 ASN A O 1
ATOM 2635 N N . GLY A 1 359 ? -31.934 14.671 73.707 1.00 87.56 359 GLY A N 1
ATOM 2636 C CA . GLY A 1 359 ? -32.995 15.653 73.484 1.00 87.56 359 GLY A CA 1
ATOM 2637 C C . GLY A 1 359 ? -33.627 16.220 74.759 1.00 87.56 359 GLY A C 1
ATOM 2638 O O . GLY A 1 359 ? -34.604 16.973 74.664 1.00 87.56 359 GLY A O 1
ATOM 2639 N N . ALA A 1 360 ? -33.100 15.873 75.934 1.00 86.69 360 ALA A N 1
ATOM 2640 C CA . ALA A 1 360 ? -33.288 16.614 77.176 1.00 86.69 360 ALA A CA 1
ATOM 2641 C C . ALA A 1 360 ? -32.117 17.595 77.403 1.00 86.69 360 ALA A C 1
ATOM 2643 O O . ALA A 1 360 ? -31.206 17.692 76.590 1.00 86.69 360 ALA A O 1
ATOM 2644 N N . VAL A 1 361 ? -32.192 18.402 78.461 1.00 85.12 361 VAL A N 1
ATOM 2645 C CA . VAL A 1 361 ? -31.128 19.330 78.874 1.00 85.12 361 VAL A CA 1
ATOM 2646 C C . VAL A 1 361 ? -31.040 19.252 80.394 1.00 85.12 361 VAL A C 1
ATOM 2648 O O . VAL A 1 361 ? -32.079 19.321 81.060 1.00 85.12 361 VAL A O 1
ATOM 2651 N N . ASP A 1 362 ? -29.823 19.107 80.923 1.00 80.69 362 ASP A N 1
ATOM 2652 C CA . ASP A 1 362 ? -29.517 18.997 82.354 1.00 80.69 362 ASP A CA 1
ATOM 2653 C C . ASP A 1 362 ? -30.291 17.868 83.099 1.00 80.69 362 ASP A C 1
ATOM 2655 O O . ASP A 1 362 ? -30.542 17.967 84.307 1.00 80.69 362 ASP A O 1
ATOM 2659 N N . GLU A 1 363 ? -30.725 16.776 82.449 1.00 80.44 363 GLU A N 1
ATOM 2660 C CA . GLU A 1 363 ? -31.541 15.767 83.137 1.00 80.44 363 GLU A CA 1
ATOM 2661 C C . GLU A 1 363 ? -30.736 14.889 84.110 1.00 80.44 363 GLU A C 1
ATOM 2663 O O . GLU A 1 363 ? -29.624 14.436 83.856 1.00 80.44 363 GLU A O 1
ATOM 2668 N N . GLY A 1 364 ? -31.314 14.637 85.288 1.00 72.88 364 GLY A N 1
ATOM 2669 C CA . GLY A 1 364 ? -30.606 13.965 86.381 1.00 72.88 364 GLY A CA 1
ATOM 2670 C C . GLY A 1 364 ? -29.679 14.884 87.188 1.00 72.88 364 GLY A C 1
ATOM 2671 O O . GLY A 1 364 ? -29.206 14.460 88.246 1.00 72.88 364 GLY A O 1
ATOM 2672 N N . CYS A 1 365 ? -29.489 16.143 86.776 1.00 72.75 365 CYS A N 1
ATOM 2673 C CA . CYS A 1 365 ? -28.886 17.167 87.623 1.00 72.75 365 CYS A CA 1
ATOM 2674 C C . CYS A 1 365 ? -29.717 17.378 88.892 1.00 72.75 365 CYS A C 1
ATOM 2676 O O . CYS A 1 365 ? -30.898 17.723 88.849 1.00 72.75 365 CYS A O 1
ATOM 2678 N N . VAL A 1 366 ? -29.086 17.170 90.049 1.00 60.69 366 VAL A N 1
ATOM 2679 C CA . VAL A 1 366 ? -29.704 17.426 91.352 1.00 60.69 366 VAL A CA 1
ATOM 2680 C C . VAL A 1 366 ? -29.343 18.846 91.775 1.00 60.69 366 VAL A C 1
ATOM 2682 O O . VAL A 1 366 ? -28.176 19.119 92.067 1.00 60.69 366 VAL A O 1
ATOM 2685 N N . ALA A 1 367 ? -30.328 19.744 91.810 1.00 54.72 367 ALA A N 1
ATOM 2686 C CA . ALA A 1 367 ? -30.130 21.108 92.288 1.00 54.72 367 ALA A CA 1
ATOM 2687 C C . ALA A 1 367 ? -29.629 21.103 93.749 1.00 54.72 367 ALA A C 1
ATOM 2689 O O . ALA A 1 367 ? -30.077 20.307 94.580 1.00 54.72 367 ALA A O 1
ATOM 2690 N N . ALA A 1 368 ? -28.644 21.953 94.059 1.00 54.09 368 ALA A N 1
ATOM 2691 C CA . ALA A 1 368 ? -27.900 21.900 95.327 1.00 54.09 368 ALA A CA 1
ATOM 2692 C C . ALA A 1 368 ? -28.670 22.469 96.542 1.00 54.09 368 ALA A C 1
ATOM 2694 O O . ALA A 1 368 ? -28.219 22.349 97.683 1.00 54.09 368 ALA A O 1
ATOM 2695 N N . ASP A 1 369 ? -29.819 23.084 96.285 1.00 55.28 369 ASP A N 1
ATOM 2696 C CA . ASP A 1 369 ? -30.803 23.652 97.215 1.00 55.28 369 ASP A CA 1
ATOM 2697 C C . ASP A 1 369 ? -31.969 22.686 97.507 1.00 55.28 369 ASP A C 1
ATOM 2699 O O . ASP A 1 369 ? -32.539 22.724 98.601 1.00 55.28 369 ASP A O 1
ATOM 2703 N N . GLY A 1 370 ? -32.259 21.765 96.584 1.00 53.06 370 GLY A N 1
ATOM 2704 C CA . GLY A 1 370 ? -33.188 20.654 96.771 1.00 53.06 370 GLY A CA 1
ATOM 2705 C C . GLY A 1 370 ? -34.624 20.908 96.313 1.00 53.06 370 GLY A C 1
ATOM 2706 O O . GLY A 1 370 ? -35.532 20.273 96.861 1.00 53.06 370 GLY A O 1
ATOM 2707 N N . ASP A 1 371 ? -34.845 21.791 95.333 1.00 52.97 371 ASP A N 1
ATOM 2708 C CA . ASP A 1 371 ? -36.072 21.744 94.527 1.00 52.97 371 ASP A CA 1
ATOM 2709 C C . ASP A 1 371 ? -35.924 20.845 93.274 1.00 52.97 371 ASP A C 1
ATOM 2711 O O . ASP A 1 371 ? -35.088 19.937 93.251 1.00 52.97 371 ASP A O 1
ATOM 2715 N N . ALA A 1 372 ? -36.835 20.977 92.308 1.00 50.59 372 ALA A N 1
ATOM 2716 C CA . ALA A 1 372 ? -36.947 20.106 91.140 1.00 50.59 372 ALA A CA 1
ATOM 2717 C C . ALA A 1 372 ? -37.182 20.880 89.824 1.00 50.59 372 ALA A C 1
ATOM 2719 O O . ALA A 1 372 ? -37.811 20.344 88.910 1.00 50.59 372 ALA A O 1
ATOM 2720 N N . ASP A 1 373 ? -36.708 22.126 89.730 1.00 59.41 373 ASP A N 1
ATOM 2721 C CA . ASP A 1 373 ? -36.724 22.938 88.506 1.00 59.41 373 ASP A CA 1
ATOM 2722 C C . ASP A 1 373 ? -35.377 23.669 88.364 1.00 59.41 373 ASP A C 1
ATOM 2724 O O . ASP A 1 373 ? -35.192 24.777 88.859 1.00 59.41 373 ASP A O 1
ATOM 2728 N N . ALA A 1 374 ? -34.409 23.028 87.700 1.00 52.06 374 ALA A N 1
ATOM 2729 C CA . ALA A 1 374 ? -33.052 23.551 87.512 1.00 52.06 374 ALA A CA 1
ATOM 2730 C C . ALA A 1 374 ? -32.976 24.691 86.469 1.00 52.06 374 ALA A C 1
ATOM 2732 O O . ALA A 1 374 ? -32.116 24.699 85.591 1.00 52.06 374 ALA A O 1
ATOM 2733 N N . THR A 1 375 ? -33.871 25.676 86.550 1.00 50.19 375 THR A N 1
ATOM 2734 C CA . THR A 1 375 ? -33.813 26.891 85.735 1.00 50.19 375 THR A CA 1
ATOM 2735 C C . THR A 1 375 ? -32.930 27.962 86.388 1.00 50.19 375 THR A C 1
ATOM 2737 O O . THR A 1 375 ? -32.975 28.228 87.587 1.00 50.19 375 THR A O 1
ATOM 2740 N N . VAL A 1 376 ? -32.065 28.588 85.583 1.00 50.16 376 VAL A N 1
ATOM 2741 C CA . VAL A 1 376 ? -30.984 29.471 86.059 1.00 50.16 376 VAL A CA 1
ATOM 2742 C C . VAL A 1 376 ? -31.521 30.852 86.482 1.00 50.16 376 VAL A C 1
ATOM 2744 O O . VAL A 1 376 ? -31.398 31.826 85.734 1.00 50.16 376 VAL A O 1
ATOM 2747 N N . SER A 1 377 ? -32.126 30.959 87.675 1.00 49.62 377 SER A N 1
ATOM 2748 C CA . SER A 1 377 ? -32.691 32.234 88.166 1.00 49.62 377 SER A CA 1
ATOM 2749 C C . SER A 1 377 ? -32.487 32.618 89.641 1.00 49.62 377 SER A C 1
ATOM 2751 O O . SER A 1 377 ? -32.770 33.773 89.962 1.00 49.62 377 SER A O 1
ATOM 2753 N N . ASP A 1 378 ? -31.936 31.768 90.516 1.00 43.09 378 ASP A N 1
ATOM 2754 C CA . ASP A 1 378 ? -31.812 32.084 91.956 1.00 43.09 378 ASP A CA 1
ATOM 2755 C C . ASP A 1 378 ? -30.368 32.288 92.455 1.00 43.09 378 ASP A C 1
ATOM 2757 O O . ASP A 1 378 ? -29.750 31.452 93.113 1.00 43.09 378 ASP A O 1
ATOM 2761 N N . ALA A 1 379 ? -29.838 33.488 92.191 1.00 40.41 379 ALA A N 1
ATOM 2762 C CA . ALA A 1 379 ? -28.681 34.031 92.904 1.00 40.41 379 ALA A CA 1
ATOM 2763 C C . ALA A 1 379 ? -29.162 34.970 94.036 1.00 40.41 379 ALA A C 1
ATOM 2765 O O . ALA A 1 379 ? -29.824 35.973 93.745 1.00 40.41 379 ALA A O 1
ATOM 2766 N N . PRO A 1 380 ? -28.838 34.708 95.320 1.00 40.81 380 PRO A N 1
ATOM 2767 C CA . PRO A 1 380 ? -29.373 35.489 96.432 1.00 40.81 380 PRO A CA 1
ATOM 2768 C C . PRO A 1 380 ? -28.838 36.926 96.428 1.00 40.81 380 PRO A C 1
ATOM 2770 O O . PRO A 1 380 ? -27.631 37.169 96.394 1.00 40.81 380 PRO A O 1
ATOM 2773 N N . SER A 1 381 ? -29.764 37.883 96.489 1.00 44.22 381 SER A N 1
ATOM 2774 C CA . SER A 1 381 ? -29.489 39.321 96.547 1.00 44.22 381 SER A CA 1
ATOM 2775 C C . SER A 1 381 ? -29.705 39.893 97.957 1.00 44.22 381 SER A C 1
ATOM 2777 O O . SER A 1 381 ? -30.284 39.237 98.820 1.00 44.22 381 SER A O 1
ATOM 2779 N N . GLU A 1 382 ? -29.231 41.130 98.168 1.00 39.78 382 GLU A N 1
ATOM 2780 C CA . GLU A 1 382 ? -29.045 41.811 99.470 1.00 39.78 382 GLU A CA 1
ATOM 2781 C C . GLU A 1 382 ? -27.840 41.259 100.276 1.00 39.78 382 GLU A C 1
ATOM 2783 O O . GLU A 1 382 ? -27.530 40.076 100.239 1.00 39.78 382 GLU A O 1
ATOM 2788 N N . VAL A 1 383 ? -27.015 42.067 100.957 1.00 37.88 383 VAL A N 1
ATOM 2789 C CA . VAL A 1 383 ? -27.272 43.316 101.710 1.00 37.88 383 VAL A CA 1
ATOM 2790 C C . VAL A 1 383 ? -26.317 44.469 101.288 1.00 37.88 383 VAL A C 1
ATOM 2792 O O . VAL A 1 383 ? -25.215 44.181 100.822 1.00 37.88 383 VAL A O 1
ATOM 2795 N N . PRO A 1 384 ? -26.695 45.768 101.423 1.00 41.88 384 PRO A N 1
ATOM 2796 C CA . PRO A 1 384 ? -25.935 46.904 100.868 1.00 41.88 384 PRO A CA 1
ATOM 2797 C C . PRO A 1 384 ? -25.092 47.677 101.948 1.00 41.88 384 PRO A C 1
ATOM 2799 O O . PRO A 1 384 ? -24.462 46.998 102.755 1.00 41.88 384 PRO A O 1
ATOM 2802 N N . PRO A 1 385 ? -24.886 49.024 101.968 1.00 59.19 385 PRO A N 1
ATOM 2803 C CA . PRO A 1 385 ? -23.514 49.565 101.974 1.00 59.19 385 PRO A CA 1
ATOM 2804 C C . PRO A 1 385 ? -23.119 50.469 103.170 1.00 59.19 385 PRO A C 1
ATOM 2806 O O . PRO A 1 385 ? -23.933 51.258 103.646 1.00 59.19 385 PRO A O 1
ATOM 2809 N N . SER A 1 386 ? -21.826 50.501 103.536 1.00 36.03 386 SER A N 1
ATOM 2810 C CA . SER A 1 386 ? -21.198 51.676 104.185 1.00 36.03 386 SER A CA 1
ATOM 2811 C C . SER A 1 386 ? -19.658 51.632 104.246 1.00 36.03 386 SER A C 1
ATOM 2813 O O . SER A 1 386 ? -19.092 50.653 104.716 1.00 36.03 386 SER A O 1
ATOM 2815 N N . ASP A 1 387 ? -19.046 52.761 103.877 1.00 33.62 387 ASP A N 1
ATOM 2816 C CA . ASP A 1 387 ? -17.870 53.423 104.472 1.00 33.62 387 ASP A CA 1
ATOM 2817 C C . ASP A 1 387 ? -16.464 52.779 104.605 1.00 33.62 387 ASP A C 1
ATOM 2819 O O . ASP A 1 387 ? -16.242 51.753 105.233 1.00 33.62 387 ASP A O 1
ATOM 2823 N N . ALA A 1 388 ? -15.499 53.611 104.176 1.00 35.12 388 ALA A N 1
ATOM 2824 C CA . ALA A 1 388 ? -14.157 53.850 104.732 1.00 35.12 388 ALA A CA 1
ATOM 2825 C C . ALA A 1 388 ? -13.026 52.796 104.597 1.00 35.12 388 ALA A C 1
ATOM 2827 O O . ALA A 1 388 ? -13.036 51.741 105.210 1.00 35.12 388 ALA A O 1
ATOM 2828 N N . ALA A 1 389 ? -11.989 53.213 103.850 1.00 33.78 389 ALA A N 1
ATOM 2829 C CA . ALA A 1 389 ? -10.557 53.316 104.214 1.00 33.78 389 ALA A CA 1
ATOM 2830 C C . ALA A 1 389 ? -9.947 52.319 105.245 1.00 33.78 389 ALA A C 1
ATOM 2832 O O . ALA A 1 389 ? -10.514 52.060 106.295 1.00 33.78 389 ALA A O 1
ATOM 2833 N N . THR A 1 390 ? -8.711 51.832 105.083 1.00 36.19 390 THR A N 1
ATOM 2834 C CA . THR A 1 390 ? -7.488 52.575 104.697 1.00 36.19 390 THR A CA 1
ATOM 2835 C C . THR A 1 390 ? -6.376 51.677 104.127 1.00 36.19 390 THR A C 1
ATOM 2837 O O . THR A 1 390 ? -6.186 50.592 104.657 1.00 36.19 390 THR A O 1
ATOM 2840 N N . ASP A 1 391 ? -5.572 52.241 103.212 1.00 34.50 391 ASP A N 1
ATOM 2841 C CA . ASP A 1 391 ? -4.085 52.192 103.152 1.00 34.50 391 ASP A CA 1
ATOM 2842 C C . ASP A 1 391 ? -3.311 50.842 103.102 1.00 34.50 391 ASP A C 1
ATOM 2844 O O . ASP A 1 391 ? -3.705 49.826 103.660 1.00 34.50 391 ASP A O 1
ATOM 2848 N N . GLY A 1 392 ? -2.115 50.886 102.495 1.00 36.62 392 GLY A N 1
ATOM 2849 C CA . GLY A 1 392 ? -1.031 49.928 102.741 1.00 36.62 392 GLY A CA 1
ATOM 2850 C C . GLY A 1 392 ? -0.606 49.014 101.580 1.00 36.62 392 GLY A C 1
ATOM 2851 O O . GLY A 1 392 ? -1.267 48.029 101.272 1.00 36.62 392 GLY A O 1
ATOM 2852 N N . GLY A 1 393 ? 0.613 49.233 101.067 1.00 35.97 393 GLY A N 1
ATOM 2853 C CA . GLY A 1 393 ? 1.494 48.108 100.707 1.00 35.97 393 GLY A CA 1
ATOM 2854 C C . GLY A 1 393 ? 1.637 47.701 99.235 1.00 35.97 393 GLY A C 1
ATOM 2855 O O . GLY A 1 393 ? 1.671 46.508 98.947 1.00 35.97 393 GLY A O 1
ATOM 2856 N N . THR A 1 394 ? 1.808 48.641 98.301 1.00 34.69 394 THR A N 1
ATOM 2857 C CA . THR A 1 394 ? 2.385 48.302 96.985 1.00 34.69 394 THR A CA 1
ATOM 2858 C C . THR A 1 394 ? 3.894 48.067 97.087 1.00 34.69 394 THR A C 1
ATOM 2860 O O . THR A 1 394 ? 4.613 48.992 97.458 1.00 34.69 394 THR A O 1
ATOM 2863 N N . ASP A 1 395 ? 4.385 46.911 96.641 1.00 36.31 395 ASP A N 1
ATOM 2864 C CA . ASP A 1 395 ? 5.760 46.781 96.141 1.00 36.31 395 ASP A CA 1
ATOM 2865 C C . ASP A 1 395 ? 5.811 45.697 95.050 1.00 36.31 395 ASP A C 1
ATOM 2867 O O . ASP A 1 395 ? 5.421 44.553 95.278 1.00 36.31 395 ASP A O 1
ATOM 2871 N N . GLY A 1 396 ? 6.199 46.076 93.828 1.00 30.81 396 GLY A N 1
ATOM 2872 C CA . GLY A 1 396 ? 5.946 45.251 92.639 1.00 30.81 396 GLY A CA 1
ATOM 2873 C C . GLY A 1 396 ? 6.449 45.852 91.326 1.00 30.81 396 GLY A C 1
ATOM 2874 O O . GLY A 1 396 ? 5.664 46.124 90.425 1.00 30.81 396 GLY A O 1
ATOM 2875 N N . TRP A 1 397 ? 7.765 46.038 91.215 1.00 34.47 397 TRP A N 1
ATOM 2876 C CA . TRP A 1 397 ? 8.479 46.377 89.974 1.00 34.47 397 TRP A CA 1
ATOM 2877 C C . TRP A 1 397 ? 9.718 45.461 89.877 1.00 34.47 397 TRP A C 1
ATOM 2879 O O . TRP A 1 397 ? 10.235 45.024 90.901 1.00 34.47 397 TRP A O 1
ATOM 2889 N N . VAL A 1 398 ? 10.211 45.064 88.699 1.00 31.00 398 VAL A N 1
ATOM 2890 C CA . VAL A 1 398 ? 10.968 45.924 87.770 1.00 31.00 398 VAL A CA 1
ATOM 2891 C C . VAL A 1 398 ? 10.972 45.326 86.344 1.00 31.00 398 VAL A C 1
ATOM 2893 O O . VAL A 1 398 ? 11.458 44.218 86.171 1.00 31.00 398 VAL A O 1
ATOM 2896 N N . TYR A 1 399 ? 10.451 46.099 85.371 1.00 34.56 399 TYR A N 1
ATOM 2897 C CA . TYR A 1 399 ? 10.893 46.336 83.968 1.00 34.56 399 TYR A CA 1
ATOM 2898 C C . TYR A 1 399 ? 11.413 45.188 83.046 1.00 34.56 399 TYR A C 1
ATOM 2900 O O . TYR A 1 399 ? 12.141 44.315 83.489 1.00 34.56 399 TYR A O 1
ATOM 2908 N N . VAL A 1 400 ? 11.296 45.220 81.701 1.00 30.56 400 VAL A N 1
ATOM 2909 C CA . VAL A 1 400 ? 10.360 45.811 80.696 1.00 30.56 400 VAL A CA 1
ATOM 2910 C C . VAL A 1 400 ? 10.846 45.395 79.279 1.00 30.56 400 VAL A C 1
ATOM 2912 O O . VAL A 1 400 ? 12.019 45.063 79.147 1.00 30.56 400 VAL A O 1
ATOM 2915 N N . TRP A 1 401 ? 9.962 45.347 78.267 1.00 30.61 401 TRP A N 1
ATOM 2916 C CA . TRP A 1 401 ? 9.975 46.007 76.921 1.00 30.61 401 TRP A CA 1
ATOM 2917 C C . TRP A 1 401 ? 8.857 45.328 76.054 1.00 30.61 401 TRP A C 1
ATOM 2919 O O . TRP A 1 401 ? 8.808 44.103 76.066 1.00 30.61 401 TRP A O 1
ATOM 2929 N N . VAL A 1 402 ? 7.828 45.955 75.430 1.00 34.62 402 VAL A N 1
ATOM 2930 C CA . VAL A 1 402 ? 7.666 47.240 74.672 1.00 34.62 402 VAL A CA 1
ATOM 2931 C C . VAL A 1 402 ? 8.206 47.034 73.234 1.00 34.62 402 VAL A C 1
ATOM 2933 O O . VAL A 1 402 ? 9.356 46.622 73.124 1.00 34.62 402 VAL A O 1
ATOM 2936 N N . GLU A 1 403 ? 7.486 47.145 72.096 1.00 34.91 403 GLU A N 1
ATOM 2937 C CA . GLU A 1 403 ? 6.248 47.841 71.603 1.00 34.91 403 GLU A CA 1
ATOM 2938 C C . GLU A 1 403 ? 5.506 46.937 70.553 1.00 34.91 403 GLU A C 1
ATOM 2940 O O . GLU A 1 403 ? 6.046 45.886 70.212 1.00 34.91 403 GLU A O 1
ATOM 2945 N N . ASP A 1 404 ? 4.355 47.204 69.903 1.00 34.41 404 ASP A N 1
ATOM 2946 C CA . ASP A 1 404 ? 3.171 48.085 70.081 1.00 34.41 404 ASP A CA 1
ATOM 2947 C C . ASP A 1 404 ? 2.007 47.549 69.199 1.00 34.41 404 ASP A C 1
ATOM 2949 O O . ASP A 1 404 ? 2.215 46.671 68.356 1.00 34.41 404 ASP A O 1
ATOM 2953 N N . GLY A 1 405 ? 0.786 48.096 69.318 1.00 31.78 405 GLY A N 1
ATOM 2954 C CA . GLY A 1 405 ? -0.325 47.771 68.404 1.00 31.78 405 GLY A CA 1
ATOM 2955 C C . GLY A 1 405 ? -1.419 48.844 68.287 1.00 31.78 405 GLY A C 1
ATOM 2956 O O . GLY A 1 405 ? -1.616 49.642 69.196 1.00 31.78 405 GLY A O 1
ATOM 2957 N N . CYS A 1 406 ? -2.143 48.847 67.157 1.00 30.89 406 CYS A N 1
ATOM 2958 C CA . CYS A 1 406 ? -3.403 49.569 66.875 1.00 30.89 406 CYS A CA 1
ATOM 2959 C C . CYS A 1 406 ? -3.956 49.100 65.507 1.00 30.89 406 CYS A C 1
ATOM 2961 O O . CYS A 1 406 ? -3.188 48.632 64.673 1.00 30.89 406 CYS A O 1
ATOM 2963 N N . GLY A 1 407 ? -5.243 49.222 65.167 1.00 31.28 407 GLY A N 1
ATOM 2964 C CA . GLY A 1 407 ? -6.405 49.731 65.907 1.00 31.28 407 GLY A CA 1
ATOM 2965 C C . GLY A 1 407 ? -7.627 49.819 64.966 1.00 31.28 407 GLY A C 1
ATOM 2966 O O . GLY A 1 407 ? -7.458 49.983 63.760 1.00 31.28 407 GLY A O 1
ATOM 2967 N N . CYS A 1 408 ? -8.856 49.672 65.475 1.00 28.98 408 CYS A N 1
ATOM 2968 C CA . CYS A 1 408 ? -10.070 49.596 64.638 1.00 28.98 408 CYS A CA 1
ATOM 2969 C C . CYS A 1 408 ? -10.729 50.967 64.373 1.00 28.98 408 CYS A C 1
ATOM 2971 O O . CYS A 1 408 ? -10.749 51.824 65.253 1.00 28.98 408 CYS A O 1
ATOM 2973 N N . GLY A 1 409 ? -11.354 51.147 63.198 1.00 28.28 409 GLY A N 1
ATOM 2974 C CA . GLY A 1 409 ? -12.131 52.354 62.871 1.00 28.28 409 GLY A CA 1
ATOM 2975 C C . GLY A 1 409 ? -12.950 52.268 61.569 1.00 28.28 409 GLY A C 1
ATOM 2976 O O . GLY A 1 409 ? -12.418 52.005 60.498 1.00 28.28 409 GLY A O 1
ATOM 2977 N N . VAL A 1 410 ? -14.255 52.533 61.670 1.00 33.62 410 VAL A N 1
ATOM 2978 C CA . VAL A 1 410 ? -15.272 52.650 60.589 1.00 33.62 410 VAL A CA 1
ATOM 2979 C C . VAL A 1 410 ? -15.807 54.113 60.626 1.00 33.62 410 VAL A C 1
ATOM 2981 O O . VAL A 1 410 ? -15.593 54.742 61.666 1.00 33.62 410 VAL A O 1
ATOM 2984 N N . PRO A 1 411 ? -16.526 54.701 59.626 1.00 42.66 411 PRO A N 1
ATOM 2985 C CA . PRO A 1 411 ? -17.083 54.114 58.392 1.00 42.66 411 PRO A CA 1
ATOM 2986 C C . PRO A 1 411 ? -17.084 54.983 57.091 1.00 42.66 411 PRO A C 1
ATOM 2988 O O . PRO A 1 411 ? -16.993 56.205 57.122 1.00 42.66 411 PRO A O 1
ATOM 2991 N N . GLY A 1 412 ? -17.445 54.360 55.953 1.00 27.12 412 GLY A N 1
ATOM 2992 C CA . GLY A 1 412 ? -18.517 54.908 55.089 1.00 27.12 412 GLY A CA 1
ATOM 2993 C C . GLY A 1 412 ? -18.220 55.482 53.680 1.00 27.12 412 GLY A C 1
ATOM 2994 O O . GLY A 1 412 ? -17.546 56.488 53.521 1.00 27.12 412 GLY A O 1
ATOM 2995 N N . ARG A 1 413 ? -18.977 54.952 52.697 1.00 27.61 413 ARG A N 1
ATOM 2996 C CA . ARG A 1 413 ? -19.501 55.586 51.450 1.00 27.61 413 ARG A CA 1
ATOM 2997 C C . ARG A 1 413 ? -18.566 56.023 50.284 1.00 27.61 413 ARG A C 1
ATOM 2999 O O . ARG A 1 413 ? -17.911 57.052 50.346 1.00 27.61 413 ARG A O 1
ATOM 3006 N N . ARG A 1 414 ? -18.901 55.435 49.115 1.00 26.86 414 ARG A N 1
ATOM 3007 C CA . ARG A 1 414 ? -18.878 55.957 47.713 1.00 26.86 414 ARG A CA 1
ATOM 3008 C C . ARG A 1 414 ? -17.593 55.824 46.857 1.00 26.86 414 ARG A C 1
ATOM 3010 O O . ARG A 1 414 ? -16.472 55.972 47.308 1.00 26.86 414 ARG A O 1
ATOM 3017 N N . THR A 1 415 ? -17.863 55.550 45.574 1.00 33.47 415 THR A N 1
ATOM 3018 C CA . THR A 1 415 ? -17.031 55.476 44.343 1.00 33.47 415 THR A CA 1
ATOM 3019 C C . THR A 1 415 ? -16.412 56.838 43.932 1.00 33.47 415 THR A C 1
ATOM 3021 O O . THR A 1 415 ? -16.958 57.828 44.426 1.00 33.47 415 THR A O 1
ATOM 3024 N N . PRO A 1 416 ? -15.438 56.971 42.973 1.00 41.53 416 PRO A N 1
ATOM 3025 C CA . PRO A 1 416 ? -15.160 56.066 41.824 1.00 41.53 416 PRO A CA 1
ATOM 3026 C C . PRO A 1 416 ? -13.694 55.911 41.275 1.00 41.53 416 PRO A C 1
ATOM 3028 O O . PRO A 1 416 ? -12.801 56.678 41.596 1.00 41.53 416 PRO A O 1
ATOM 3031 N N . ALA A 1 417 ? -13.532 54.952 40.344 1.00 30.39 417 ALA A N 1
ATOM 3032 C CA . ALA A 1 417 ? -12.735 54.923 39.084 1.00 30.39 417 ALA A CA 1
ATOM 3033 C C . ALA A 1 417 ? -11.238 55.365 38.933 1.00 30.39 417 ALA A C 1
ATOM 3035 O O . ALA A 1 417 ? -10.891 56.522 39.133 1.00 30.39 417 ALA A O 1
ATOM 3036 N N . ALA A 1 418 ? -10.480 54.476 38.247 1.00 29.95 418 ALA A N 1
ATOM 3037 C CA . ALA A 1 418 ? -9.317 54.699 37.340 1.00 29.95 418 ALA A CA 1
ATOM 3038 C C . ALA A 1 418 ? -7.925 55.051 37.963 1.00 29.95 418 ALA A C 1
ATOM 3040 O O . ALA A 1 418 ? -7.871 55.596 39.055 1.00 29.95 418 ALA A O 1
ATOM 3041 N N . ALA A 1 419 ? -6.752 54.757 37.353 1.00 28.83 419 ALA A N 1
ATOM 3042 C CA . ALA A 1 419 ? -6.421 54.197 36.020 1.00 28.83 419 ALA A CA 1
ATOM 3043 C C . ALA A 1 419 ? -5.033 53.473 35.946 1.00 28.83 419 ALA A C 1
ATOM 3045 O O . ALA A 1 419 ? -4.133 53.847 36.688 1.00 28.83 419 ALA A O 1
ATOM 3046 N N . ALA A 1 420 ? -4.849 52.588 34.938 1.00 30.48 420 ALA A N 1
ATOM 3047 C CA . ALA A 1 420 ? -3.578 52.085 34.329 1.00 30.48 420 ALA A CA 1
ATOM 3048 C C . ALA A 1 420 ? -2.585 51.263 35.219 1.00 30.48 420 ALA A C 1
ATOM 3050 O O . ALA A 1 420 ? -2.527 51.455 36.422 1.00 30.48 420 ALA A O 1
ATOM 3051 N N . THR A 1 421 ? -1.768 50.305 34.727 1.00 27.70 421 THR A N 1
ATOM 3052 C CA . THR A 1 421 ? -0.989 50.238 33.458 1.00 27.70 421 THR A CA 1
ATOM 3053 C C . THR A 1 421 ? -0.650 48.785 32.998 1.00 27.70 421 THR A C 1
ATOM 3055 O O . THR A 1 421 ? -0.567 47.896 33.835 1.00 27.70 421 THR A O 1
ATOM 3058 N N . LEU A 1 422 ? -0.454 48.595 31.672 1.00 27.25 422 LEU A N 1
ATOM 3059 C CA . LEU A 1 422 ? 0.152 47.492 30.851 1.00 27.25 422 LEU A CA 1
ATOM 3060 C C . LEU A 1 422 ? 0.999 46.385 31.561 1.00 27.25 422 LEU A C 1
ATOM 3062 O O . LEU A 1 422 ? 1.683 46.679 32.531 1.00 27.25 422 LEU A O 1
ATOM 3066 N N . LEU A 1 423 ? 1.005 45.089 31.166 1.00 28.95 423 LEU A N 1
ATOM 3067 C CA . LEU A 1 423 ? 1.422 44.422 29.888 1.00 28.95 423 LEU A CA 1
ATOM 3068 C C . LEU A 1 423 ? 2.888 44.728 29.461 1.00 28.95 423 LEU A C 1
ATOM 3070 O O . LEU A 1 423 ? 3.376 45.821 29.697 1.00 28.95 423 LEU A O 1
ATOM 3074 N N . PHE A 1 424 ? 3.696 43.863 28.829 1.00 30.39 424 PHE A N 1
ATOM 3075 C CA . PHE A 1 424 ? 3.531 42.565 28.127 1.00 30.39 424 PHE A CA 1
ATOM 3076 C C . PHE A 1 424 ? 4.822 41.705 28.396 1.00 30.39 424 PHE A C 1
ATOM 3078 O O . PHE A 1 424 ? 5.473 41.985 29.395 1.00 30.39 424 PHE A O 1
ATOM 3085 N N . LEU A 1 425 ? 5.336 40.679 27.681 1.00 27.70 425 LEU A N 1
ATOM 3086 C CA . LEU A 1 425 ? 5.114 39.969 26.394 1.00 27.70 425 LEU A CA 1
ATOM 3087 C C . LEU A 1 425 ? 5.708 38.520 26.519 1.00 27.70 425 LEU A C 1
ATOM 3089 O O . LEU A 1 425 ? 5.954 38.064 27.632 1.00 27.70 425 LEU A O 1
ATOM 3093 N N . LEU A 1 426 ? 5.974 37.797 25.415 1.00 30.44 426 LEU A N 1
ATOM 3094 C CA . LEU A 1 426 ? 6.612 36.459 25.369 1.00 30.44 426 LEU A CA 1
ATOM 3095 C C . LEU A 1 426 ? 7.437 36.259 24.063 1.00 30.44 426 LEU A C 1
ATOM 3097 O O . LEU A 1 426 ? 7.298 37.050 23.133 1.00 30.44 426 LEU A O 1
ATOM 3101 N N . ALA A 1 427 ? 8.186 35.143 23.982 1.00 30.64 427 ALA A N 1
ATOM 3102 C CA . ALA A 1 427 ? 8.870 34.536 22.814 1.00 30.64 427 ALA A CA 1
ATOM 3103 C C . ALA A 1 427 ? 10.299 35.000 22.416 1.00 30.64 427 ALA A C 1
ATOM 3105 O O . ALA A 1 427 ? 10.683 36.153 22.577 1.00 30.64 427 ALA A O 1
ATOM 3106 N N . GLY A 1 428 ? 11.066 34.059 21.832 1.00 27.69 428 GLY A N 1
ATOM 3107 C CA . GLY A 1 428 ? 12.366 34.284 21.171 1.00 27.69 428 GLY A CA 1
ATOM 3108 C C . GLY A 1 428 ? 13.453 33.256 21.535 1.00 27.69 428 GLY A C 1
ATOM 3109 O O . GLY A 1 428 ? 13.905 33.217 22.673 1.00 27.69 428 GLY A O 1
ATOM 3110 N N . ALA A 1 429 ? 13.915 32.450 20.572 1.00 30.28 429 ALA A N 1
ATOM 3111 C CA . ALA A 1 429 ? 15.005 31.478 20.753 1.00 30.28 429 ALA A CA 1
ATOM 3112 C C . ALA A 1 429 ? 16.118 31.672 19.708 1.00 30.28 429 ALA A C 1
ATOM 3114 O O . ALA A 1 429 ? 15.796 31.977 18.565 1.00 30.28 429 ALA A O 1
ATOM 3115 N N . LEU A 1 430 ? 17.389 31.457 20.091 1.00 29.70 430 LEU A N 1
ATOM 3116 C CA . LEU A 1 430 ? 18.538 30.957 19.292 1.00 29.70 430 LEU A CA 1
ATOM 3117 C C . LEU A 1 430 ? 19.840 31.053 20.138 1.00 29.70 430 LEU A C 1
ATOM 3119 O O . LEU A 1 430 ? 19.931 31.933 20.987 1.00 29.70 430 LEU A O 1
ATOM 3123 N N . GLY A 1 431 ? 20.882 30.241 19.862 1.00 27.02 431 GLY A N 1
ATOM 3124 C CA . GLY A 1 431 ? 22.275 30.617 20.227 1.00 27.02 431 GLY A CA 1
ATOM 3125 C C . GLY A 1 431 ? 23.200 29.611 20.952 1.00 27.02 431 GLY A C 1
ATOM 3126 O O . GLY A 1 431 ? 23.520 29.787 22.116 1.00 27.02 431 GLY A O 1
ATOM 3127 N N . PHE A 1 432 ? 23.723 28.622 20.218 1.00 27.62 432 PHE A N 1
ATOM 3128 C CA . PHE A 1 432 ? 25.091 28.050 20.308 1.00 27.62 432 PHE A CA 1
ATOM 3129 C C . PHE A 1 432 ? 25.854 27.827 21.653 1.00 27.62 432 PHE A C 1
ATOM 3131 O O . PHE A 1 432 ? 26.389 28.738 22.270 1.00 27.62 432 PHE A O 1
ATOM 3138 N N . ARG A 1 433 ? 26.138 26.536 21.918 1.00 32.03 433 ARG A N 1
ATOM 3139 C CA . ARG A 1 433 ? 27.406 25.930 22.421 1.00 32.03 433 ARG A CA 1
ATOM 3140 C C . ARG A 1 433 ? 28.413 26.795 23.228 1.00 32.03 433 ARG A C 1
ATOM 3142 O O . ARG A 1 433 ? 29.203 27.523 22.629 1.00 32.03 433 ARG A O 1
ATOM 3149 N N . ARG A 1 434 ? 28.739 26.320 24.443 1.00 28.75 434 ARG A N 1
ATOM 3150 C CA . ARG A 1 434 ? 29.925 25.445 24.675 1.00 28.75 434 ARG A CA 1
ATOM 3151 C C . ARG A 1 434 ? 29.928 24.803 26.072 1.00 28.75 434 ARG A C 1
ATOM 3153 O O . ARG A 1 434 ? 29.589 25.459 27.045 1.00 28.75 434 ARG A O 1
ATOM 3160 N N . ARG A 1 435 ? 30.402 23.552 26.168 1.00 37.84 435 ARG A N 1
ATOM 3161 C CA . ARG A 1 435 ? 30.948 23.000 27.423 1.00 37.84 435 ARG A CA 1
ATOM 3162 C C . ARG A 1 435 ? 32.377 23.519 27.635 1.00 37.84 435 ARG A C 1
ATOM 3164 O O . ARG A 1 435 ? 33.107 23.712 26.656 1.00 37.84 435 ARG A O 1
ATOM 3171 N N . ARG A 1 436 ? 32.775 23.648 28.897 1.00 43.50 436 ARG A N 1
ATOM 3172 C CA . ARG A 1 436 ? 34.066 23.146 29.382 1.00 43.50 436 ARG A CA 1
ATOM 3173 C C . ARG A 1 436 ? 33.777 21.977 30.318 1.00 43.50 436 ARG A C 1
ATOM 3175 O O . ARG A 1 436 ? 32.629 21.938 30.812 1.00 43.50 436 ARG A O 1
#

Radius of gyration: 49.78 Å; chains: 1; bounding box: 76×73×202 Å

pLDDT: mean 75.18, std 22.74, range [26.86, 98.62]

Foldseek 3Di:
DDDDDDDDDDDDDDDDDPPPPCPPDDQPWDAAQNDTQPAPQCVPADADHPVPFHAQLRQAQSLCCVPLVHGDNDHAQLQCVLVLCVLLPFDWDAADDAQKKFWAHDDPLADPSTGIFTFHAGDPQQKTWTWGADDPDGGDIDIDIGHHCRRVSGIGDSRNPDGSDQPCQDWDWAKEWDDKDADAAAEDAAFDKDKIKTKIAGQIQGKDAVNQVKWKAWPDWDCQPWDRIGGDDHPDIHHHGGIDMDMIMGTHHRDFDKTKTKIFIDGSPPDGHYDIDMYIYTHDDPDDDPADQQPPLPDHDVQFPDSPDSQAGQQHDADQPQDNSNPPPDHNPPQAALVRHHDAFDDADQPQDPRRNPPDHCPPPQDPVGDDDSDPDDDDDDDDDDDDDDDDDDDDDDDDDDDDDDDDDDDDDDDDDDDDDDDDDDDDDDDDDDDD

Secondary structure (DSSP, 8-state):
----------------------PPPPP--EEETTEEE--GGGGS--PPP-SSS--HHHHHHHHHHHHHS---S----GGGHHHHHHHTT--EESS--TTPEEEE-SBTTB-TT-EEEEEEEE-TTS-EEEEESSSSSSSS-EEEEE-TT--TT-EEPP-TT--PPPP---S---EEEEEESS-TTEEE-TT-EEEEEEEEEE-SSSPEETTTTEEEEEEEE--TT--SEEEPPTT-EE-TT-EEEEEEEEE--SS-EEEEEEEEEEETTT--EEEEEEEEEEEPP-PPPPPP-SS-SS--TTT-S-TT-TTSSTT----SSSS-SS-SS--STTTB-TTS-BSSPPPP-SSSS-SS-SS-SSTT---SSS-S---S------------------------------------------------------------

Sequence (436 aa):
MSARRFAISLLPALAGLLAALDAPPARAVYECGGEYDTCDCGRANFCICDGTCGNCVWHAWHSACCNWGRALEWCTDAQYWNDQAASRGYSTGMTPANTAIFVCEPSSTCSGYGHVGYVVTANADGSFSSTEQFWGGPCGTHSRTRPAGFATGGFIYNPGGVTPPPPTCSGTDGAAFVGETVPDGTHFAAGASFTKTWTLRNSGTSTWTRDCNHRLAFDGGEQFGAPAETLLPEGTTVAPGASYTWSVSMTAPSAPGTYRGYWKMDRYGTARFGDRVWVEIVVDPTTPPPPTDADRDGYAAGEDCDDGDATVHPGATESCNSIDDDCDGETDEGVRNLCGTCGPEPPEVCDGLDNNCNGAVDEGCVAADGDADATVSDAPSEVPPSDAATDGGTDGWVYVWVEDGCGCGVPGRRTPAAAATLLFLLAGALGFRRRR